Protein 7VG5 (pdb70)

Secondary structure (DSSP, 8-state):
-BHHHHHHHHHSS-SSS-HHHHHHHHHHHHHHHHHHHHHTTSS-GGGGGGHHHHHHHHHHHHHHHHHHHHHHHHHHHHHHHHHHHHTS--SSHHHHHHHHHHHHHHHHHHHHHHHHHHHHHHHHHHHHHHHHHHS-GGGTHHHHHHHHHHHHHHHHHHHHHHHHHTT-S-HHHHHHHHHHHHHHHHHHHHHHHHHHHHHHHHH-/-BHHHHHHHHHSSSS-S-HHHHHHHHHHHHHHHHHHHHHTTTT-GGGHHHHHHHHHHHHHHHHHHHHHHHHHHHHHHHHHHHHHHHTS--SSHHHHHHHHHHHHHHHHHHHHHHHHHHHHHHHHHHHHHHHHHHS-GGGHHHHHHHHHHHHHHHHHHHHHHHHHHTT-S-HHHHHHHHHHHHHHHHHHHHHHHHHHHHHHHHH-

InterPro domains:
  IPR007044 Cyclodeaminase/cyclohydrolase [PF04961] (6-186)
  IPR036178 Formimidoyltransferase-cyclodeaminase-like superfamily [G3DSA:1.20.120.680] (6-208)
  IPR036178 Formimidoyltransferase-cyclodeaminase-like superfamily [SSF101262] (4-207)
  IPR054893 Methenyltetrahydrofolate cyclohydrolase [NF045657] (1-207)

Structure (mmCIF, N/CA/C/O backbone):
data_7VG5
#
_entry.id   7VG5
#
_cell.length_a   126.322
_cell.length_b   49.513
_cell.length_c   64.071
_cell.angle_alpha   90.000
_cell.angle_beta   97.380
_cell.angle_gamma   90.000
#
_symmetry.space_group_name_H-M   'C 1 2 1'
#
loop_
_entity.id
_entity.type
_entity.pdbx_description
1 polymer 'Methenyltetrahydrofolate cyclohydrolase'
2 non-polymer (6S)-5,6,7,8-TETRAHYDROFOLATE
3 water water
#
loop_
_atom_site.group_PDB
_atom_site.id
_atom_site.type_symbol
_atom_site.label_atom_id
_atom_site.label_alt_id
_atom_site.label_comp_id
_atom_site.label_asym_id
_atom_site.label_entity_id
_atom_site.label_seq_id
_atom_site.pdbx_PDB_ins_code
_atom_site.Cartn_x
_atom_site.Cartn_y
_atom_site.Cartn_z
_atom_site.occupancy
_atom_site.B_iso_or_equiv
_atom_site.auth_seq_id
_atom_site.auth_comp_id
_atom_site.auth_asym_id
_atom_site.auth_atom_id
_atom_site.pdbx_PDB_model_num
ATOM 1 N N . GLU A 1 5 ? 31.555 -5.807 -2.226 1.00 58.90 5 GLU A N 1
ATOM 2 C CA . GLU A 1 5 ? 31.851 -7.256 -1.953 1.00 62.04 5 GLU A CA 1
ATOM 3 C C . GLU A 1 5 ? 30.567 -7.944 -1.459 1.00 57.72 5 GLU A C 1
ATOM 4 O O . GLU A 1 5 ? 29.819 -7.328 -0.661 1.00 55.04 5 GLU A O 1
ATOM 10 N N . THR A 1 6 ? 30.313 -9.167 -1.935 1.00 49.14 6 THR A N 1
ATOM 11 C CA . THR A 1 6 ? 29.143 -10.007 -1.556 1.00 48.04 6 THR A CA 1
ATOM 12 C C . THR A 1 6 ? 29.298 -10.446 -0.098 1.00 45.37 6 THR A C 1
ATOM 13 O O . THR A 1 6 ? 30.465 -10.572 0.362 1.00 41.11 6 THR A O 1
ATOM 17 N N . ILE A 1 7 ? 28.172 -10.639 0.601 1.00 42.24 7 ILE A N 1
ATOM 18 C CA . ILE A 1 7 ? 28.165 -11.120 2.016 1.00 39.60 7 ILE A CA 1
ATOM 19 C C . ILE A 1 7 ? 28.834 -12.497 2.040 1.00 40.71 7 ILE A C 1
ATOM 20 O O . ILE A 1 7 ? 29.724 -12.699 2.893 1.00 39.94 7 ILE A O 1
ATOM 25 N N . GLU A 1 8 ? 28.458 -13.374 1.101 1.00 42.49 8 GLU A N 1
ATOM 26 C CA . GLU A 1 8 ? 29.017 -14.744 0.959 1.00 44.30 8 GLU A CA 1
ATOM 27 C C . GLU A 1 8 ? 30.518 -14.673 0.649 1.00 40.97 8 GLU A C 1
ATOM 28 O O . GLU A 1 8 ? 31.258 -15.429 1.271 1.00 39.66 8 GLU A O 1
ATOM 34 N N . THR A 1 9 ? 30.969 -13.782 -0.238 1.00 37.59 9 THR A N 1
ATOM 35 C CA . THR A 1 9 ? 32.410 -13.659 -0.604 1.00 40.22 9 THR A CA 1
ATOM 36 C C . THR A 1 9 ? 33.216 -13.152 0.596 1.00 36.14 9 THR A C 1
ATOM 37 O O . THR A 1 9 ? 34.246 -13.751 0.923 1.00 37.91 9 THR A O 1
ATOM 41 N N . PHE A 1 10 ? 32.770 -12.057 1.196 1.00 35.40 10 PHE A N 1
ATOM 42 C CA . PHE A 1 10 ? 33.309 -11.515 2.460 1.00 36.02 10 PHE A CA 1
ATOM 43 C C . PHE A 1 10 ? 33.448 -12.649 3.473 1.00 32.49 10 PHE A C 1
ATOM 44 O O . PHE A 1 10 ? 34.545 -12.820 4.005 1.00 31.74 10 PHE A O 1
ATOM 52 N N . LEU A 1 11 ? 32.394 -13.439 3.664 1.00 32.43 11 LEU A N 1
ATOM 53 C CA . LEU A 1 11 ? 32.389 -14.541 4.668 1.00 35.86 11 LEU A CA 1
ATOM 54 C C . LEU A 1 11 ? 33.436 -15.598 4.302 1.00 38.95 11 LEU A C 1
ATOM 55 O O . LEU A 1 11 ? 34.133 -16.058 5.236 1.00 36.17 11 LEU A O 1
ATOM 60 N N . ASP A 1 12 ? 33.598 -15.903 3.006 1.00 41.12 12 ASP A N 1
ATOM 61 C CA . ASP A 1 12 ? 34.624 -16.855 2.491 1.00 42.46 12 ASP A CA 1
ATOM 62 C C . ASP A 1 12 ? 36.027 -16.297 2.767 1.00 36.03 12 ASP A C 1
ATOM 63 O O . ASP A 1 12 ? 36.849 -17.051 3.289 1.00 35.14 12 ASP A O 1
ATOM 68 N N . GLY A 1 13 ? 36.273 -15.022 2.453 1.00 33.19 13 GLY A N 1
ATOM 69 C CA . GLY A 1 13 ? 37.515 -14.310 2.815 1.00 34.67 13 GLY A CA 1
ATOM 70 C C . GLY A 1 13 ? 37.805 -14.393 4.311 1.00 37.03 13 GLY A C 1
ATOM 71 O O . GLY A 1 13 ? 38.917 -14.795 4.663 1.00 39.46 13 GLY A O 1
ATOM 72 N N . LEU A 1 14 ? 36.826 -14.044 5.158 1.00 38.52 14 LEU A N 1
ATOM 73 C CA . LEU A 1 14 ? 36.936 -14.012 6.646 1.00 36.11 14 LEU A CA 1
ATOM 74 C C . LEU A 1 14 ? 37.383 -15.388 7.146 1.00 35.45 14 LEU A C 1
ATOM 75 O O . LEU A 1 14 ? 38.320 -15.424 7.962 1.00 37.04 14 LEU A O 1
ATOM 80 N N . ALA A 1 15 ? 36.775 -16.464 6.619 1.00 35.06 15 ALA A N 1
ATOM 81 C CA . ALA A 1 15 ? 36.923 -17.868 7.094 1.00 36.67 15 ALA A CA 1
ATOM 82 C C . ALA A 1 15 ? 38.298 -18.429 6.710 1.00 40.30 15 ALA A C 1
ATOM 83 O O . ALA A 1 15 ? 38.776 -19.344 7.403 1.00 39.06 15 ALA A O 1
ATOM 85 N N . SER A 1 16 ? 38.890 -17.897 5.638 1.00 42.62 16 SER A N 1
ATOM 86 C CA . SER A 1 16 ? 40.134 -18.395 5.002 1.00 46.21 16 SER A CA 1
ATOM 87 C C . SER A 1 16 ? 41.356 -18.082 5.873 1.00 47.31 16 SER A C 1
ATOM 88 O O . SER A 1 16 ? 41.213 -17.364 6.897 1.00 48.65 16 SER A O 1
ATOM 91 N N . SER A 1 17 ? 42.519 -18.558 5.418 1.00 47.09 17 SER A N 1
ATOM 92 C CA . SER A 1 17 ? 43.860 -18.288 6.002 1.00 50.25 17 SER A CA 1
ATOM 93 C C . SER A 1 17 ? 44.410 -16.953 5.468 1.00 49.46 17 SER A C 1
ATOM 94 O O . SER A 1 17 ? 45.549 -16.610 5.837 1.00 55.17 17 SER A O 1
ATOM 97 N N . ALA A 1 18 ? 43.646 -16.213 4.656 1.00 47.80 18 ALA A N 1
ATOM 98 C CA . ALA A 1 18 ? 43.979 -14.817 4.285 1.00 55.58 18 ALA A CA 1
ATOM 99 C C . ALA A 1 18 ? 43.930 -13.961 5.548 1.00 59.64 18 ALA A C 1
ATOM 100 O O . ALA A 1 18 ? 42.942 -14.008 6.286 1.00 68.61 18 ALA A O 1
ATOM 102 N N . PRO A 1 19 ? 44.994 -13.169 5.838 1.00 62.07 19 PRO A N 1
ATOM 103 C CA . PRO A 1 19 ? 45.057 -12.384 7.072 1.00 57.32 19 PRO A CA 1
ATOM 104 C C . PRO A 1 19 ? 43.999 -11.266 7.092 1.00 55.58 19 PRO A C 1
ATOM 105 O O . PRO A 1 19 ? 43.697 -10.758 8.170 1.00 58.08 19 PRO A O 1
ATOM 109 N N . THR A 1 20 ? 43.460 -10.924 5.914 1.00 52.38 20 THR A N 1
ATOM 110 C CA . THR A 1 20 ? 42.303 -10.006 5.706 1.00 52.06 20 THR A CA 1
ATOM 111 C C . THR A 1 20 ? 41.306 -10.670 4.759 1.00 49.22 20 THR A C 1
ATOM 112 O O . THR A 1 20 ? 41.704 -11.463 3.907 1.00 49.42 20 THR A O 1
ATOM 116 N N . PRO A 1 21 ? 39.986 -10.398 4.894 1.00 47.33 21 PRO A N 1
ATOM 117 C CA . PRO A 1 21 ? 39.445 -9.705 6.069 1.00 46.52 21 PRO A CA 1
ATOM 118 C C . PRO A 1 21 ? 39.621 -10.511 7.374 1.00 44.67 21 PRO A C 1
ATOM 119 O O . PRO A 1 21 ? 39.790 -11.734 7.327 1.00 40.09 21 PRO A O 1
ATOM 123 N N . GLY A 1 22 ? 39.626 -9.801 8.508 1.00 40.17 22 GLY A N 1
ATOM 124 C CA . GLY A 1 22 ? 39.768 -10.387 9.854 1.00 36.44 22 GLY A CA 1
ATOM 125 C C . GLY A 1 22 ? 38.770 -9.805 10.835 1.00 34.02 22 GLY A C 1
ATOM 126 O O . GLY A 1 22 ? 37.787 -9.173 10.386 1.00 34.73 22 GLY A O 1
ATOM 127 N N . GLY A 1 23 ? 39.018 -10.011 12.133 1.00 33.38 23 GLY A N 1
ATOM 128 C CA . GLY A 1 23 ? 38.142 -9.564 13.234 1.00 30.41 23 GLY A CA 1
ATOM 129 C C . GLY A 1 23 ? 37.846 -8.080 13.154 1.00 27.67 23 GLY A C 1
ATOM 130 O O . GLY A 1 23 ? 36.679 -7.695 13.390 1.00 29.39 23 GLY A O 1
ATOM 131 N N . GLY A 1 24 ? 38.844 -7.261 12.802 1.00 27.79 24 GLY A N 1
ATOM 132 C CA . GLY A 1 24 ? 38.653 -5.804 12.599 1.00 28.75 24 GLY A CA 1
ATOM 133 C C . GLY A 1 24 ? 37.537 -5.498 11.603 1.00 28.27 24 GLY A C 1
ATOM 134 O O . GLY A 1 24 ? 36.720 -4.599 11.872 1.00 25.52 24 GLY A O 1
ATOM 135 N N . GLY A 1 25 ? 37.501 -6.219 10.475 1.00 29.94 25 GLY A N 1
ATOM 136 C CA . GLY A 1 25 ? 36.467 -6.046 9.432 1.00 30.48 25 GLY A CA 1
ATOM 137 C C . GLY A 1 25 ? 35.087 -6.405 9.960 1.00 29.50 25 GLY A C 1
ATOM 138 O O . GLY A 1 25 ? 34.153 -5.595 9.810 1.00 31.11 25 GLY A O 1
ATOM 139 N N . ALA A 1 26 ? 34.972 -7.569 10.601 1.00 29.47 26 ALA A N 1
ATOM 140 C CA . ALA A 1 26 ? 33.717 -8.066 11.223 1.00 26.94 26 ALA A CA 1
ATOM 141 C C . ALA A 1 26 ? 33.219 -7.056 12.262 1.00 24.54 26 ALA A C 1
ATOM 142 O O . ALA A 1 26 ? 31.988 -6.851 12.330 1.00 25.09 26 ALA A O 1
ATOM 144 N N . ALA A 1 27 ? 34.133 -6.404 12.988 1.00 23.92 27 ALA A N 1
ATOM 145 C CA . ALA A 1 27 ? 33.803 -5.418 14.048 1.00 25.99 27 ALA A CA 1
ATOM 146 C C . ALA A 1 27 ? 33.044 -4.251 13.429 1.00 25.88 27 ALA A C 1
ATOM 147 O O . ALA A 1 27 ? 32.009 -3.827 13.995 1.00 23.30 27 ALA A O 1
ATOM 149 N N . ALA A 1 28 ? 33.536 -3.783 12.278 1.00 27.57 28 ALA A N 1
ATOM 150 C CA . ALA A 1 28 ? 33.017 -2.587 11.586 1.00 25.72 28 ALA A CA 1
ATOM 151 C C . ALA A 1 28 ? 31.638 -2.944 11.036 1.00 24.77 28 ALA A C 1
ATOM 152 O O . ALA A 1 28 ? 30.717 -2.084 11.060 1.00 25.72 28 ALA A O 1
ATOM 154 N N . ILE A 1 29 ? 31.492 -4.188 10.601 1.00 23.87 29 ILE A N 1
ATOM 155 C CA . ILE A 1 29 ? 30.210 -4.694 10.048 1.00 26.42 29 ILE A CA 1
ATOM 156 C C . ILE A 1 29 ? 29.200 -4.731 11.196 1.00 24.51 29 ILE A C 1
ATOM 157 O O . ILE A 1 29 ? 28.116 -4.181 11.015 1.00 25.51 29 ILE A O 1
ATOM 162 N N . SER A 1 30 ? 29.563 -5.286 12.358 1.00 25.67 30 SER A N 1
ATOM 163 C CA . SER A 1 30 ? 28.685 -5.313 13.564 1.00 25.19 30 SER A CA 1
ATOM 164 C C . SER A 1 30 ? 28.195 -3.898 13.866 1.00 23.84 30 SER A C 1
ATOM 165 O O . SER A 1 30 ? 26.976 -3.700 14.121 1.00 23.32 30 SER A O 1
ATOM 168 N N . GLY A 1 31 ? 29.121 -2.945 13.848 1.00 23.08 31 GLY A N 1
ATOM 169 C CA . GLY A 1 31 ? 28.807 -1.527 14.095 1.00 23.66 31 GLY A CA 1
ATOM 170 C C . GLY A 1 31 ? 27.823 -0.990 13.079 1.00 24.78 31 GLY A C 1
ATOM 171 O O . GLY A 1 31 ? 26.832 -0.344 13.496 1.00 23.05 31 GLY A O 1
ATOM 172 N N . ALA A 1 32 ? 28.110 -1.214 11.795 1.00 23.11 32 ALA A N 1
ATOM 173 C CA . ALA A 1 32 ? 27.320 -0.692 10.659 1.00 23.95 32 ALA A CA 1
ATOM 174 C C . ALA A 1 32 ? 25.876 -1.189 10.764 1.00 22.89 32 ALA A C 1
ATOM 175 O O . ALA A 1 32 ? 24.958 -0.402 10.545 1.00 25.39 32 ALA A O 1
ATOM 17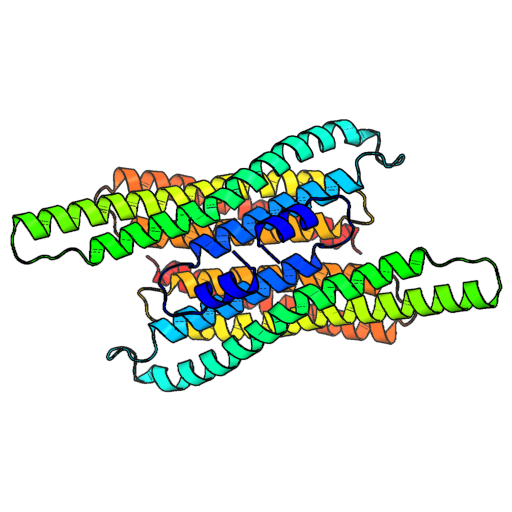7 N N . MET A 1 33 ? 25.689 -2.468 11.093 1.00 24.70 33 MET A N 1
ATOM 178 C CA . MET A 1 33 ? 24.353 -3.090 11.248 1.00 23.29 33 MET A CA 1
ATOM 179 C C . MET A 1 33 ? 23.644 -2.433 12.428 1.00 22.77 33 MET A C 1
ATOM 180 O O . MET A 1 33 ? 22.433 -2.190 12.334 1.00 22.39 33 MET A O 1
ATOM 185 N N . GLY A 1 34 ? 24.368 -2.136 13.501 1.00 23.55 34 GLY A N 1
ATOM 186 C CA . GLY A 1 34 ? 23.791 -1.409 14.651 1.00 25.76 34 GLY A CA 1
ATOM 187 C C . GLY A 1 34 ? 23.266 -0.044 14.243 1.00 25.62 34 GLY A C 1
ATOM 188 O O . GLY A 1 34 ? 22.104 0.280 14.584 1.00 24.84 34 GLY A O 1
ATOM 189 N N . ALA A 1 35 ? 24.097 0.727 13.540 1.00 26.76 35 ALA A N 1
ATOM 190 C CA . ALA A 1 35 ? 23.747 2.051 12.975 1.00 30.31 35 ALA A CA 1
ATOM 191 C C . ALA A 1 35 ? 22.513 1.908 12.068 1.00 28.56 35 ALA A C 1
ATOM 192 O O . ALA A 1 35 ? 21.561 2.675 12.236 1.00 26.24 35 ALA A O 1
ATOM 194 N N . ALA A 1 36 ? 22.505 0.920 11.175 1.00 29.77 36 ALA A N 1
ATOM 195 C CA . ALA A 1 36 ? 21.391 0.692 10.221 1.00 32.28 36 ALA A CA 1
ATOM 196 C C . ALA A 1 36 ? 20.078 0.459 10.978 1.00 33.21 36 ALA A C 1
ATOM 197 O O . ALA A 1 36 ? 19.064 1.125 10.646 1.00 35.98 36 ALA A O 1
ATOM 199 N N . LEU A 1 37 ? 20.084 -0.429 11.979 1.00 32.39 37 LEU A N 1
ATOM 200 C CA . LEU A 1 37 ? 18.850 -0.801 12.736 1.00 31.96 37 LEU A CA 1
ATOM 201 C C . LEU A 1 37 ? 18.305 0.408 13.525 1.00 30.25 37 LEU A C 1
ATOM 202 O O . LEU A 1 37 ? 17.082 0.542 13.606 1.00 28.66 37 LEU A O 1
ATOM 207 N N . VAL A 1 38 ? 19.165 1.272 14.070 1.00 27.82 38 VAL A N 1
ATOM 208 C CA . VAL A 1 38 ? 18.735 2.570 14.678 1.00 28.54 38 VAL A CA 1
ATOM 209 C C . VAL A 1 38 ? 17.963 3.400 13.630 1.00 28.77 38 VAL A C 1
ATOM 210 O O . VAL A 1 38 ? 16.937 4.020 13.979 1.00 25.29 38 VAL A O 1
ATOM 214 N N . SER A 1 39 ? 18.485 3.455 12.401 1.00 27.87 39 SER A N 1
ATOM 215 C CA . SER A 1 39 ? 17.899 4.199 11.264 1.00 28.66 39 SER A CA 1
ATOM 216 C C . SER A 1 39 ? 16.538 3.599 10.902 1.00 30.18 39 SER A C 1
ATOM 217 O O . SER A 1 39 ? 15.592 4.359 10.672 1.00 28.35 39 SER A O 1
ATOM 220 N N . MET A 1 40 ? 16.459 2.271 10.863 1.00 30.85 40 MET A N 1
ATOM 221 C CA . MET A 1 40 ? 15.207 1.528 10.611 1.00 31.33 40 MET A CA 1
ATOM 222 C C . MET A 1 40 ? 14.133 1.922 11.637 1.00 30.65 40 MET A C 1
ATOM 223 O O . MET A 1 40 ? 12.991 2.189 11.217 1.00 31.53 40 MET A O 1
ATOM 228 N N . VAL A 1 41 ? 14.454 1.906 12.932 1.00 28.14 41 VAL A N 1
ATOM 229 C CA . VAL A 1 41 ? 13.465 2.225 14.004 1.00 29.97 41 VAL A CA 1
ATOM 230 C C . VAL A 1 41 ? 12.965 3.661 13.790 1.00 30.83 41 VAL A C 1
ATOM 231 O O . VAL A 1 41 ? 11.728 3.863 13.873 1.00 33.82 41 VAL A O 1
ATOM 235 N N . CYS A 1 42 ? 13.865 4.597 13.488 1.00 30.53 42 CYS A N 1
ATOM 236 C CA . CYS A 1 42 ? 13.532 6.016 13.175 1.00 33.45 42 CYS A CA 1
ATOM 237 C C . CYS A 1 42 ? 12.589 6.077 11.967 1.00 34.62 42 CYS A C 1
ATOM 238 O O . CYS A 1 42 ? 11.487 6.614 12.104 1.00 33.81 42 CYS A O 1
ATOM 241 N N . ASN A 1 43 ? 12.989 5.486 10.845 1.00 35.63 43 ASN A N 1
ATOM 242 C CA . ASN A 1 43 ? 12.191 5.465 9.596 1.00 37.62 43 ASN A CA 1
ATOM 243 C C . ASN A 1 43 ? 10.808 4.856 9.814 1.00 41.43 43 ASN A C 1
ATOM 244 O O . ASN A 1 43 ? 9.929 5.195 9.020 1.00 40.72 43 ASN A O 1
ATOM 249 N N . LEU A 1 44 ? 10.632 3.976 10.811 1.00 42.58 44 LEU A N 1
ATOM 250 C CA . LEU A 1 44 ? 9.348 3.264 11.054 1.00 42.07 44 LEU A CA 1
ATOM 251 C C . LEU A 1 44 ? 8.605 3.871 12.250 1.00 39.98 44 LEU A C 1
ATOM 252 O O . LEU A 1 44 ? 7.569 3.311 12.649 1.00 44.44 44 LEU A O 1
ATOM 257 N N . THR A 1 45 ? 9.082 4.998 12.766 1.00 41.50 45 THR A N 1
ATOM 258 C CA . THR A 1 45 ? 8.437 5.762 13.867 1.00 41.16 45 THR A CA 1
ATOM 259 C C . THR A 1 45 ? 8.026 7.158 13.370 1.00 43.87 45 THR A C 1
ATOM 260 O O . THR A 1 45 ? 6.951 7.647 13.776 1.00 42.47 45 THR A O 1
ATOM 264 N N . ILE A 1 46 ? 8.874 7.784 12.552 1.00 48.18 46 ILE A N 1
ATOM 265 C CA . ILE A 1 46 ? 8.607 9.077 11.849 1.00 50.30 46 ILE A CA 1
ATOM 266 C C . ILE A 1 46 ? 7.366 8.901 10.953 1.00 54.01 46 ILE A C 1
ATOM 267 O O . ILE A 1 46 ? 7.301 7.912 10.189 1.00 56.49 46 ILE A O 1
ATOM 272 N N . GLY A 1 47 ? 6.382 9.795 11.084 1.00 61.03 47 GLY A N 1
ATOM 273 C CA . GLY A 1 47 ? 5.087 9.707 10.375 1.00 60.16 47 GLY A CA 1
ATOM 274 C C . GLY A 1 47 ? 3.975 9.206 11.282 1.00 57.28 47 GLY A C 1
ATOM 275 O O . GLY A 1 47 ? 2.933 9.873 11.352 1.00 63.06 47 GLY A O 1
ATOM 276 N N . LYS A 1 48 ? 4.196 8.085 11.969 1.00 57.70 48 LYS A N 1
ATOM 277 C CA . LYS A 1 48 ? 3.193 7.433 12.855 1.00 60.25 48 LYS A CA 1
ATOM 278 C C . LYS A 1 48 ? 2.562 8.496 13.759 1.00 58.61 48 LYS A C 1
ATOM 279 O O . LYS A 1 48 ? 3.326 9.272 14.370 1.00 51.40 48 LYS A O 1
ATOM 285 N N . LYS A 1 49 ? 1.222 8.514 13.825 1.00 61.68 49 LYS A N 1
ATOM 286 C CA . LYS A 1 49 ? 0.404 9.549 14.525 1.00 64.39 49 LYS A CA 1
ATOM 287 C C . LYS A 1 49 ? 0.617 9.464 16.040 1.00 57.61 49 LYS A C 1
ATOM 288 O O . LYS A 1 49 ? 0.636 10.536 16.681 1.00 52.77 49 LYS A O 1
ATOM 294 N N . LYS A 1 50 ? 0.793 8.252 16.583 1.00 56.22 50 LYS A N 1
ATOM 295 C CA . LYS A 1 50 ? 0.929 7.999 18.047 1.00 58.06 50 LYS A CA 1
ATOM 296 C C . LYS A 1 50 ? 2.280 8.530 18.559 1.00 54.00 50 LYS A C 1
ATOM 297 O O . LYS A 1 50 ? 2.415 8.651 19.789 1.00 51.45 50 LYS A O 1
ATOM 303 N N . TYR A 1 51 ? 3.219 8.868 17.661 1.00 50.92 51 TYR A N 1
ATOM 304 C CA . TYR A 1 51 ? 4.658 9.102 17.969 1.00 50.28 51 TYR A CA 1
ATOM 305 C C . TYR A 1 51 ? 5.071 10.519 17.544 1.00 53.58 51 TYR A C 1
ATOM 306 O O . TYR A 1 51 ? 6.275 10.756 17.309 1.00 54.84 51 TYR A O 1
ATOM 315 N N . VAL A 1 52 ? 4.117 11.457 17.507 1.00 53.51 52 VAL A N 1
ATOM 316 C CA . VAL A 1 52 ? 4.352 12.859 17.042 1.00 52.77 52 VAL A CA 1
ATOM 317 C C . VAL A 1 52 ? 5.261 13.589 18.036 1.00 47.23 52 VAL A C 1
ATOM 318 O O . VAL A 1 52 ? 6.119 14.355 17.588 1.00 50.44 52 VAL A O 1
ATOM 322 N N . GLU A 1 53 ? 5.096 13.358 19.331 1.00 44.70 53 GLU A N 1
ATOM 323 C CA . GLU A 1 53 ? 5.908 14.023 20.385 1.00 52.39 53 GLU A CA 1
ATOM 324 C C . GLU A 1 53 ? 7.417 13.785 20.171 1.00 51.76 53 GLU A C 1
ATOM 325 O O . GLU A 1 53 ? 8.201 14.656 20.577 1.00 50.13 53 GLU A O 1
ATOM 331 N N . VAL A 1 54 ? 7.829 12.671 19.554 1.00 48.96 54 VAL A N 1
ATOM 332 C CA . VAL A 1 54 ? 9.270 12.278 19.438 1.00 45.30 54 VAL A CA 1
ATOM 333 C C . VAL A 1 54 ? 9.777 12.455 17.999 1.00 43.94 54 VAL A C 1
ATOM 334 O O . VAL A 1 54 ? 10.990 12.302 17.789 1.00 42.59 54 VAL A O 1
ATOM 338 N N . GLU A 1 55 ? 8.895 12.754 17.048 1.00 45.25 55 GLU A N 1
ATOM 339 C CA . GLU A 1 55 ? 9.219 12.825 15.600 1.00 51.45 55 GLU A CA 1
ATOM 340 C C . GLU A 1 55 ? 10.489 13.659 15.355 1.00 51.30 55 GLU A C 1
ATOM 341 O O . GLU A 1 55 ? 11.376 13.184 14.622 1.00 49.46 55 GLU A O 1
ATOM 347 N N . ALA A 1 56 ? 10.575 14.868 15.914 1.00 50.36 56 ALA A N 1
ATOM 348 C CA . ALA A 1 56 ? 11.689 15.817 15.675 1.00 49.75 56 ALA A CA 1
ATOM 349 C C . ALA A 1 56 ? 12.999 15.255 16.251 1.00 46.04 56 ALA A C 1
ATOM 350 O O . ALA A 1 56 ? 14.018 15.251 15.534 1.00 39.70 56 ALA A O 1
ATOM 352 N N . ASP A 1 57 ? 12.971 14.796 17.503 1.00 51.01 57 ASP A N 1
ATOM 353 C CA . ASP A 1 57 ? 14.108 14.095 18.160 1.00 51.63 57 ASP A CA 1
ATOM 354 C C . ASP A 1 57 ? 14.579 12.928 17.279 1.00 48.55 57 ASP A C 1
ATOM 355 O O . ASP A 1 57 ? 15.793 12.766 17.115 1.00 50.91 57 ASP A O 1
ATOM 360 N N . LEU A 1 58 ? 13.662 12.142 16.713 1.00 44.69 58 LEU A N 1
ATOM 361 C CA . LEU A 1 58 ? 14.030 10.913 15.966 1.00 42.38 58 LEU A CA 1
ATOM 362 C C . LEU A 1 58 ? 14.503 11.277 14.555 1.00 42.92 58 LEU A C 1
ATOM 363 O O . LEU A 1 58 ? 15.251 10.453 13.971 1.00 39.16 58 LEU A O 1
ATOM 368 N N . LYS A 1 59 ? 14.115 12.443 14.024 1.00 42.31 59 LYS A N 1
ATOM 369 C CA . LYS A 1 59 ? 14.634 12.931 12.709 1.00 41.99 59 LYS A CA 1
ATOM 370 C C . LYS A 1 59 ? 16.111 13.303 12.881 1.00 36.77 59 LYS A C 1
ATOM 371 O O . LYS A 1 59 ? 16.889 13.107 11.942 1.00 32.21 59 LYS A O 1
ATOM 377 N N . GLN A 1 60 ? 16.466 13.829 14.052 1.00 37.41 60 GLN A N 1
ATOM 378 C CA . GLN A 1 60 ? 17.860 14.201 14.406 1.00 42.99 60 GLN A CA 1
ATOM 379 C C . GLN A 1 60 ? 18.676 12.913 14.531 1.00 39.49 60 GLN A C 1
ATOM 380 O O . GLN A 1 60 ? 19.671 12.789 13.820 1.00 41.93 60 GLN A O 1
ATOM 386 N N . VAL A 1 61 ? 18.221 11.987 15.386 1.00 39.45 61 VAL A N 1
ATOM 387 C CA . VAL A 1 61 ? 18.792 10.620 15.577 1.00 34.17 61 VAL A CA 1
ATOM 388 C C . VAL A 1 61 ? 19.025 10.012 14.186 1.00 32.37 61 VAL A C 1
ATOM 389 O O . VAL A 1 61 ? 20.158 9.576 13.914 1.00 32.51 61 VAL A O 1
ATOM 393 N N . LEU A 1 62 ? 18.007 9.974 13.324 1.00 30.94 62 LEU A N 1
ATOM 394 C CA . LEU A 1 62 ? 18.157 9.373 11.976 1.00 33.04 62 LEU A CA 1
ATOM 395 C C . LEU A 1 62 ? 19.331 10.036 11.250 1.00 38.03 62 LEU A C 1
ATOM 396 O O . LEU A 1 62 ? 20.087 9.320 10.584 1.00 35.97 62 LEU A O 1
ATOM 401 N N . GLU A 1 63 ? 19.452 11.363 11.354 1.00 42.30 63 GLU A N 1
ATOM 402 C CA . GLU A 1 63 ? 20.534 12.156 10.715 1.00 45.96 63 GLU A CA 1
ATOM 403 C C . GLU A 1 63 ? 21.889 11.570 11.155 1.00 38.75 63 GLU A C 1
ATOM 404 O O . GLU A 1 63 ? 22.658 11.185 10.284 1.00 36.28 63 GLU A O 1
ATOM 410 N N . LYS A 1 64 ? 22.162 11.506 12.459 1.00 39.22 64 LYS A N 1
ATOM 411 C CA . LYS A 1 64 ? 23.465 11.046 13.020 1.00 42.12 64 LYS A CA 1
ATOM 412 C C . LYS A 1 64 ? 23.694 9.565 12.676 1.00 39.32 64 LYS A C 1
ATOM 413 O O . LYS A 1 64 ? 24.823 9.252 12.252 1.00 37.20 64 LYS A O 1
ATOM 419 N N . SER A 1 65 ? 22.677 8.693 12.826 1.00 36.18 65 SER A N 1
ATOM 420 C CA . SER A 1 65 ? 22.813 7.218 12.655 1.00 36.49 65 SER A CA 1
ATOM 421 C C . SER A 1 65 ? 23.193 6.925 11.207 1.00 38.96 65 SER A C 1
ATOM 422 O O . SER A 1 65 ? 24.077 6.067 10.985 1.00 39.87 65 SER A O 1
ATOM 425 N N . GLU A 1 66 ? 22.587 7.656 10.266 1.00 38.98 66 GLU A N 1
ATOM 426 C CA . GLU A 1 66 ? 22.880 7.523 8.816 1.00 38.82 66 GLU A CA 1
ATOM 427 C C . GLU A 1 66 ? 24.337 7.956 8.602 1.00 35.48 66 GLU A C 1
ATOM 428 O O . GLU A 1 66 ? 25.057 7.259 7.863 1.00 36.18 66 GLU A O 1
ATOM 434 N N . GLY A 1 67 ? 24.779 9.011 9.294 1.00 33.18 67 GLY A N 1
ATOM 435 C CA . GLY A 1 67 ? 26.190 9.443 9.320 1.00 34.41 67 GLY A CA 1
ATOM 436 C C . GLY A 1 67 ? 27.105 8.340 9.833 1.00 36.23 67 GLY A C 1
ATOM 437 O O . GLY A 1 67 ? 28.050 7.938 9.100 1.00 34.94 67 GLY A O 1
ATOM 438 N N . LEU A 1 68 ? 26.792 7.812 11.020 1.00 35.55 68 LEU A N 1
ATOM 439 C CA . LEU A 1 68 ? 27.552 6.712 11.674 1.00 34.41 68 LEU A CA 1
ATOM 440 C C . LEU A 1 68 ? 27.605 5.480 10.754 1.00 31.48 68 LEU A C 1
ATOM 441 O O . LEU A 1 68 ? 28.660 4.863 10.664 1.00 31.37 68 LEU A O 1
ATOM 446 N N . ARG A 1 69 ? 26.529 5.158 10.040 1.00 33.48 69 ARG A N 1
ATOM 447 C CA . ARG A 1 69 ? 26.468 3.962 9.158 1.00 35.01 69 ARG A CA 1
ATOM 448 C C . ARG A 1 69 ? 27.454 4.083 7.989 1.00 37.63 69 ARG A C 1
ATOM 449 O O . ARG A 1 69 ? 28.102 3.059 7.629 1.00 34.41 69 ARG A O 1
ATOM 457 N N . ARG A 1 70 ? 27.506 5.264 7.366 1.00 38.91 70 ARG A N 1
ATOM 458 C CA . ARG A 1 70 ? 28.433 5.580 6.248 1.00 39.42 70 ARG A CA 1
ATOM 459 C C . ARG A 1 70 ? 29.866 5.409 6.761 1.00 33.81 70 ARG A C 1
ATOM 460 O O . ARG A 1 70 ? 30.636 4.714 6.117 1.00 30.66 70 ARG A O 1
ATOM 468 N N . THR A 1 71 ? 30.201 6.026 7.894 1.00 35.68 71 THR A N 1
ATOM 469 C CA . THR A 1 71 ? 31.564 5.993 8.506 1.00 37.14 71 THR A CA 1
ATOM 470 C C . THR A 1 71 ? 31.974 4.538 8.762 1.00 37.68 71 THR A C 1
ATOM 471 O O . THR A 1 71 ? 33.076 4.130 8.297 1.00 38.21 71 THR A O 1
ATOM 475 N N . LEU A 1 72 ? 31.106 3.779 9.451 1.00 33.35 72 LEU A N 1
ATOM 476 C CA . LEU A 1 72 ? 31.404 2.395 9.902 1.00 31.17 72 LEU A CA 1
ATOM 477 C C . LEU A 1 72 ? 31.562 1.515 8.666 1.00 31.12 72 LEU A C 1
ATOM 478 O O . LEU A 1 72 ? 32.525 0.729 8.635 1.00 31.75 72 LEU A O 1
ATOM 483 N N . THR A 1 73 ? 30.728 1.711 7.642 1.00 31.19 73 THR A N 1
ATOM 484 C CA . THR A 1 73 ? 30.836 0.962 6.355 1.00 32.84 73 THR A CA 1
ATOM 485 C C . THR A 1 73 ? 32.195 1.253 5.717 1.00 32.15 73 THR A C 1
ATOM 486 O O . THR A 1 73 ? 32.837 0.305 5.229 1.00 32.62 73 THR A O 1
ATOM 490 N N . GLY A 1 74 ? 32.630 2.512 5.716 1.00 34.94 74 GLY A N 1
ATOM 491 C CA . GLY A 1 74 ? 33.977 2.854 5.218 1.00 34.44 74 GLY A CA 1
ATOM 492 C C . GLY A 1 74 ? 35.037 2.113 6.008 1.00 35.47 74 GLY A C 1
ATOM 493 O O . GLY A 1 74 ? 36.002 1.628 5.405 1.00 40.94 74 GLY A O 1
ATOM 494 N N . MET A 1 75 ? 34.836 1.991 7.320 1.00 35.83 75 MET A N 1
ATOM 495 C CA . MET A 1 75 ? 35.854 1.437 8.251 1.00 35.96 75 MET A CA 1
ATOM 496 C C . MET A 1 75 ? 36.113 -0.044 7.959 1.00 32.64 75 MET A C 1
ATOM 497 O O . MET A 1 75 ? 37.200 -0.498 8.261 1.00 32.61 75 MET A O 1
ATOM 502 N N . ILE A 1 76 ? 35.191 -0.763 7.328 1.00 33.70 76 ILE A N 1
ATOM 503 C CA . ILE A 1 76 ? 35.478 -2.162 6.898 1.00 34.40 76 ILE A CA 1
ATOM 504 C C . ILE A 1 76 ? 36.768 -2.142 6.063 1.00 34.52 76 ILE A C 1
ATOM 505 O O . ILE A 1 76 ? 37.698 -2.920 6.369 1.00 35.83 76 ILE A O 1
ATOM 510 N N . ALA A 1 77 ? 36.833 -1.275 5.048 1.00 38.32 77 ALA A N 1
ATOM 511 C CA . ALA A 1 77 ? 37.955 -1.206 4.081 1.00 38.73 77 ALA A CA 1
ATOM 512 C C . ALA A 1 77 ? 39.185 -0.646 4.791 1.00 37.38 77 ALA A C 1
ATOM 513 O O . ALA A 1 77 ? 40.283 -1.125 4.526 1.00 38.47 77 ALA A O 1
ATOM 515 N N . ASP A 1 78 ? 39.005 0.346 5.661 1.00 41.29 78 ASP A N 1
ATOM 516 C CA . ASP A 1 78 ? 40.133 0.980 6.397 1.00 43.19 78 ASP A CA 1
ATOM 517 C C . ASP A 1 78 ? 40.889 -0.103 7.174 1.00 39.51 78 ASP A C 1
ATOM 518 O O . ASP A 1 78 ? 42.134 -0.104 7.115 1.00 38.71 78 ASP A O 1
ATOM 523 N N . ASP A 1 79 ? 40.172 -1.009 7.850 1.00 39.41 79 ASP A N 1
ATOM 524 C CA . ASP A 1 79 ? 40.793 -1.998 8.774 1.00 37.16 79 ASP A CA 1
ATOM 525 C C . ASP A 1 79 ? 41.507 -3.041 7.920 1.00 35.02 79 ASP A C 1
ATOM 526 O O . ASP A 1 79 ? 42.668 -3.353 8.204 1.00 34.85 79 ASP A O 1
ATOM 531 N N . VAL A 1 80 ? 40.854 -3.503 6.863 1.00 36.29 80 VAL A N 1
ATOM 532 C CA . VAL A 1 80 ? 41.469 -4.411 5.852 1.00 38.13 80 VAL A CA 1
ATOM 533 C C . VAL A 1 80 ? 42.801 -3.821 5.348 1.00 37.52 80 VAL A C 1
ATOM 534 O O . VAL A 1 80 ? 43.822 -4.540 5.380 1.00 34.18 80 VAL A O 1
ATOM 538 N N . GLU A 1 81 ? 42.828 -2.566 4.905 1.00 39.01 81 GLU A N 1
ATOM 539 C CA . GLU A 1 81 ? 44.067 -1.983 4.324 1.00 43.40 81 GLU A CA 1
ATOM 540 C C . GLU A 1 81 ? 45.077 -1.715 5.461 1.00 41.04 81 GLU A C 1
ATOM 541 O O . GLU A 1 81 ? 46.284 -1.972 5.257 1.00 40.45 81 GLU A O 1
ATOM 547 N N . ALA A 1 82 ? 44.620 -1.300 6.644 1.00 35.60 82 ALA A N 1
ATOM 548 C CA . ALA A 1 82 ? 45.498 -1.127 7.820 1.00 33.69 82 ALA A CA 1
ATOM 549 C C . ALA A 1 82 ? 46.204 -2.450 8.138 1.00 33.76 82 ALA A C 1
ATOM 550 O O . ALA A 1 82 ? 47.439 -2.451 8.304 1.00 34.31 82 ALA A O 1
ATOM 552 N N . PHE A 1 83 ? 45.474 -3.559 8.204 1.00 37.78 83 PHE A N 1
ATOM 553 C CA . PHE A 1 83 ? 46.064 -4.864 8.604 1.00 41.70 83 PHE A CA 1
ATOM 554 C C . PHE A 1 83 ? 46.882 -5.496 7.462 1.00 41.33 83 PHE A C 1
ATOM 555 O O . PHE A 1 83 ? 47.854 -6.222 7.785 1.00 39.77 83 PHE A O 1
ATOM 563 N N . ASP A 1 84 ? 46.532 -5.244 6.194 1.00 41.03 84 ASP A N 1
ATOM 564 C CA . ASP A 1 84 ? 47.370 -5.624 5.019 1.00 42.96 84 ASP A CA 1
ATOM 565 C C . ASP A 1 84 ? 48.738 -4.937 5.125 1.00 37.79 84 ASP A C 1
ATOM 566 O O . ASP A 1 84 ? 49.735 -5.587 4.833 1.00 39.90 84 ASP A O 1
ATOM 571 N N . ALA A 1 85 ? 48.771 -3.655 5.493 1.00 36.22 85 ALA A N 1
ATOM 572 C CA . ALA A 1 85 ? 50.008 -2.846 5.623 1.00 35.96 85 ALA A CA 1
ATOM 573 C C . ALA A 1 85 ? 50.891 -3.455 6.711 1.00 34.38 85 ALA A C 1
ATOM 574 O O . ALA A 1 85 ? 52.126 -3.420 6.535 1.00 35.51 85 ALA A O 1
ATOM 576 N N . VAL A 1 86 ? 50.288 -4.000 7.777 1.00 36.63 86 VAL A N 1
ATOM 577 C CA . VAL A 1 86 ? 51.050 -4.634 8.895 1.00 36.88 86 VAL A CA 1
ATOM 578 C C . VAL A 1 86 ? 51.716 -5.905 8.352 1.00 37.30 86 VAL A C 1
ATOM 579 O O . VAL A 1 86 ? 52.945 -6.067 8.542 1.00 32.80 86 VAL A O 1
ATOM 583 N N . MET A 1 87 ? 50.939 -6.779 7.712 1.00 38.57 87 MET A N 1
ATOM 584 C CA . MET A 1 87 ? 51.463 -8.036 7.109 1.00 42.36 87 MET A CA 1
ATOM 585 C C . MET A 1 87 ? 52.520 -7.695 6.046 1.00 40.07 87 MET A C 1
ATOM 586 O O . MET A 1 87 ? 53.581 -8.328 6.067 1.00 36.20 87 MET A O 1
ATOM 591 N N . GLY A 1 88 ? 52.247 -6.708 5.184 1.00 42.62 88 GLY A N 1
ATOM 592 C CA . GLY A 1 88 ? 53.215 -6.150 4.218 1.00 43.49 88 GLY A CA 1
ATOM 593 C C . GLY A 1 88 ? 54.543 -5.859 4.892 1.00 43.94 88 GLY A C 1
ATOM 594 O O . GLY A 1 88 ? 55.552 -6.403 4.448 1.00 45.57 88 GLY A O 1
ATOM 595 N N . ALA A 1 89 ? 54.528 -5.081 5.978 1.00 41.87 89 ALA A N 1
ATOM 596 C CA . ALA A 1 89 ? 55.736 -4.603 6.690 1.00 38.68 89 ALA A CA 1
ATOM 597 C C . ALA A 1 89 ? 56.498 -5.770 7.332 1.00 36.21 89 ALA A C 1
ATOM 598 O O . ALA A 1 89 ? 57.728 -5.710 7.335 1.00 34.90 89 ALA A O 1
ATOM 600 N N . TYR A 1 90 ? 55.818 -6.773 7.897 1.00 37.46 90 TYR A N 1
ATOM 601 C CA . TYR A 1 90 ? 56.469 -7.997 8.450 1.00 39.26 90 TYR A CA 1
ATOM 602 C C . TYR A 1 90 ? 57.189 -8.741 7.313 1.00 41.24 90 TYR A C 1
ATOM 603 O O . TYR A 1 90 ? 58.213 -9.393 7.586 1.00 42.45 90 TYR A O 1
ATOM 612 N N . GLY A 1 91 ? 56.697 -8.617 6.075 1.00 41.81 91 GLY A N 1
ATOM 613 C CA . GLY A 1 91 ? 57.226 -9.328 4.894 1.00 42.22 91 GLY A CA 1
ATOM 614 C C . GLY A 1 91 ? 58.394 -8.623 4.216 1.00 39.85 91 GLY A C 1
ATOM 615 O O . GLY A 1 91 ? 58.998 -9.232 3.327 1.00 40.40 91 GLY A O 1
ATOM 616 N N . LEU A 1 92 ? 58.712 -7.380 4.582 1.00 40.32 92 LEU A N 1
ATOM 617 C CA . LEU A 1 92 ? 59.909 -6.678 4.038 1.00 40.49 92 LEU A CA 1
ATOM 618 C C . LEU A 1 92 ? 61.149 -7.493 4.402 1.00 39.85 92 LEU A C 1
ATOM 619 O O . LEU A 1 92 ? 61.160 -8.175 5.423 1.00 38.23 92 LEU A O 1
ATOM 624 N N . PRO A 1 93 ? 62.246 -7.428 3.619 1.00 43.16 93 PRO A N 1
ATOM 625 C CA . PRO A 1 93 ? 63.444 -8.212 3.924 1.00 48.18 93 PRO A CA 1
ATOM 626 C C . PRO A 1 93 ? 64.235 -7.612 5.096 1.00 50.35 93 PRO A C 1
ATOM 627 O O . PRO A 1 93 ? 64.066 -6.425 5.360 1.00 51.23 93 PRO A O 1
ATOM 631 N N . LYS A 1 94 ? 65.098 -8.411 5.731 1.00 49.82 94 LYS A N 1
ATOM 632 C CA . LYS A 1 94 ? 65.877 -7.991 6.924 1.00 55.26 94 LYS A CA 1
ATOM 633 C C . LYS A 1 94 ? 67.331 -8.487 6.834 1.00 57.82 94 LYS A C 1
ATOM 634 O O . LYS A 1 94 ? 67.875 -8.914 7.875 1.00 57.72 94 LYS A O 1
ATOM 640 N N . ASN A 1 95 ? 67.972 -8.375 5.665 1.00 56.04 95 ASN A N 1
ATOM 641 C CA . ASN A 1 95 ? 69.357 -8.884 5.441 1.00 60.87 95 ASN A CA 1
ATOM 642 C C . ASN A 1 95 ? 70.375 -7.954 6.121 1.00 55.68 95 ASN A C 1
ATOM 643 O O . ASN A 1 95 ? 71.174 -8.464 6.917 1.00 61.38 95 ASN A O 1
ATOM 648 N N . THR A 1 96 ? 70.326 -6.647 5.850 1.00 54.07 96 THR A N 1
ATOM 649 C CA . THR A 1 96 ? 71.284 -5.629 6.367 1.00 55.90 96 THR A CA 1
ATOM 650 C C . THR A 1 96 ? 70.695 -4.837 7.546 1.00 55.82 96 THR A C 1
ATOM 651 O O . THR A 1 96 ? 69.450 -4.815 7.707 1.00 51.95 96 THR A O 1
ATOM 655 N N . ASP A 1 97 ? 71.587 -4.206 8.324 1.00 53.14 97 ASP A N 1
ATOM 656 C CA . ASP A 1 97 ? 71.295 -3.212 9.394 1.00 50.84 97 ASP A CA 1
ATOM 657 C C . ASP A 1 97 ? 70.255 -2.200 8.903 1.00 46.67 97 ASP A C 1
ATOM 658 O O . ASP A 1 97 ? 69.284 -1.941 9.651 1.00 42.48 97 ASP A O 1
ATOM 663 N N . GLU A 1 98 ? 70.487 -1.606 7.724 1.00 42.34 98 GLU A N 1
ATOM 664 C CA . GLU A 1 98 ? 69.642 -0.516 7.181 1.00 44.62 98 GLU A CA 1
ATOM 665 C C . GLU A 1 98 ? 68.256 -1.106 6.878 1.00 42.48 98 GLU A C 1
ATOM 666 O O . GLU A 1 98 ? 67.274 -0.459 7.244 1.00 39.49 98 GLU A O 1
ATOM 672 N N . GLU A 1 99 ? 68.184 -2.307 6.289 1.00 42.23 99 GLU A N 1
ATOM 673 C CA . GLU A 1 99 ? 66.911 -3.016 5.966 1.00 40.31 99 GLU A CA 1
ATOM 674 C C . GLU A 1 99 ? 66.185 -3.386 7.272 1.00 37.79 99 GLU A C 1
ATOM 675 O O . GLU A 1 99 ? 64.987 -3.109 7.386 1.00 31.50 99 GLU A O 1
ATOM 681 N N . LYS A 1 100 ? 66.895 -3.968 8.238 1.00 39.22 100 LYS A N 1
ATOM 682 C CA . LYS A 1 100 ? 66.329 -4.317 9.567 1.00 42.52 100 LYS A CA 1
ATOM 683 C C . LYS A 1 100 ? 65.707 -3.046 10.165 1.00 40.18 100 LYS A C 1
ATOM 684 O O . LYS A 1 100 ? 64.596 -3.147 10.715 1.00 41.34 100 LYS A O 1
ATOM 690 N N . ALA A 1 101 ? 66.354 -1.882 10.019 1.00 35.92 101 ALA A N 1
ATOM 691 C CA . ALA A 1 101 ? 65.888 -0.602 10.612 1.00 34.74 101 ALA A CA 1
ATOM 692 C C . ALA A 1 101 ? 64.632 -0.121 9.877 1.00 33.11 101 ALA A C 1
ATOM 693 O O . ALA A 1 101 ? 63.695 0.314 10.558 1.00 30.95 101 ALA A O 1
ATOM 695 N N . ALA A 1 102 ? 64.619 -0.187 8.539 1.00 32.15 102 ALA A N 1
ATOM 696 C CA . ALA A 1 102 ? 63.471 0.204 7.683 1.00 32.60 102 ALA A CA 1
ATOM 697 C C . ALA A 1 102 ? 62.262 -0.684 8.018 1.00 31.36 102 ALA A C 1
ATOM 698 O O . ALA A 1 102 ? 61.160 -0.161 8.259 1.00 31.58 102 ALA A O 1
ATOM 700 N N . ARG A 1 103 ? 62.483 -1.992 8.076 1.00 31.60 103 ARG A N 1
ATOM 701 C CA . ARG A 1 103 ? 61.435 -2.976 8.405 1.00 33.06 103 ARG A CA 1
ATOM 702 C C . ARG A 1 103 ? 60.834 -2.628 9.775 1.00 29.29 103 ARG A C 1
ATOM 703 O O . ARG A 1 103 ? 59.600 -2.479 9.856 1.00 29.80 103 ARG A O 1
ATOM 711 N N . ALA A 1 104 ? 61.654 -2.480 10.810 1.00 27.22 104 ALA A N 1
ATOM 712 C CA . ALA A 1 104 ? 61.176 -2.275 12.201 1.00 28.53 104 ALA A CA 1
ATOM 713 C C . ALA A 1 104 ? 60.333 -1.000 12.250 1.00 29.17 104 ALA A C 1
ATOM 714 O O . ALA A 1 104 ? 59.238 -1.034 12.881 1.00 30.03 104 ALA A O 1
ATOM 716 N N . ALA A 1 105 ? 60.810 0.076 11.605 1.00 28.24 105 ALA A N 1
ATOM 717 C CA . ALA A 1 105 ? 60.157 1.405 11.601 1.00 26.45 105 ALA A CA 1
ATOM 718 C C . ALA A 1 105 ? 58.809 1.315 10.867 1.00 26.60 105 ALA A C 1
ATOM 719 O O . ALA A 1 105 ? 57.828 1.917 11.341 1.00 24.07 105 ALA A O 1
ATOM 721 N N . LYS A 1 106 ? 58.746 0.563 9.767 1.00 27.53 106 LYS A N 1
ATOM 722 C CA . LYS A 1 106 ? 57.527 0.454 8.929 1.00 31.15 106 LYS A CA 1
ATOM 723 C C . LYS A 1 106 ? 56.531 -0.451 9.666 1.00 29.25 106 LYS A C 1
ATOM 724 O O . LYS A 1 106 ? 55.347 -0.123 9.672 1.00 28.86 106 LYS A O 1
ATOM 730 N N . ILE A 1 107 ? 56.997 -1.520 10.317 1.00 29.59 107 ILE A N 1
ATOM 731 C CA . ILE A 1 107 ? 56.138 -2.346 11.219 1.00 30.36 107 ILE A CA 1
ATOM 732 C C . ILE A 1 107 ? 55.497 -1.428 12.260 1.00 31.67 107 ILE A C 1
ATOM 733 O O . ILE A 1 107 ? 54.257 -1.465 12.374 1.00 30.27 107 ILE A O 1
ATOM 738 N N . GLN A 1 108 ? 56.294 -0.591 12.937 1.00 32.30 108 GLN A N 1
ATOM 739 C CA . GLN A 1 108 ? 55.793 0.289 14.032 1.00 30.69 108 GLN A CA 1
ATOM 740 C C . GLN A 1 108 ? 54.711 1.228 13.516 1.00 31.87 108 GLN A C 1
ATOM 741 O O . GLN A 1 108 ? 53.708 1.415 14.238 1.00 30.66 108 GLN A O 1
ATOM 747 N N . GLU A 1 109 ? 54.888 1.782 12.320 1.00 32.69 109 GLU A N 1
ATOM 748 C CA . GLU A 1 109 ? 53.944 2.801 11.797 1.00 33.14 109 GLU A CA 1
ATOM 749 C C . GLU A 1 109 ? 52.673 2.099 11.286 1.00 29.32 109 GLU A C 1
ATOM 750 O O . GLU A 1 109 ? 51.588 2.671 11.440 1.00 28.28 109 GLU A O 1
ATOM 756 N N . ALA A 1 110 ? 52.780 0.892 10.729 1.00 26.07 110 ALA A N 1
ATOM 757 C CA . ALA A 1 110 ? 51.606 0.052 10.400 1.00 27.51 110 ALA A CA 1
ATOM 758 C C . ALA A 1 110 ? 50.862 -0.312 11.703 1.00 26.97 110 ALA A C 1
ATOM 759 O O . ALA A 1 110 ? 49.645 -0.115 11.769 1.00 27.82 110 ALA A O 1
ATOM 761 N N . LEU A 1 111 ? 51.565 -0.760 12.734 1.00 25.93 111 LEU A N 1
ATOM 762 C CA . LEU A 1 111 ? 50.924 -1.114 14.022 1.00 28.54 111 LEU A CA 1
ATOM 763 C C . LEU A 1 111 ? 50.122 0.085 14.537 1.00 30.13 111 LEU A C 1
ATOM 764 O O . LEU A 1 111 ? 48.935 -0.101 14.895 1.00 29.16 111 LEU A O 1
ATOM 769 N N . LYS A 1 112 ? 50.706 1.282 14.478 1.00 31.21 112 LYS A N 1
ATOM 770 C CA . LYS A 1 112 ? 50.057 2.527 14.953 1.00 31.07 112 LYS A CA 1
ATOM 771 C C . LYS A 1 112 ? 48.732 2.736 14.211 1.00 30.94 112 LYS A C 1
ATOM 772 O O . LYS A 1 112 ? 47.712 3.035 14.898 1.00 28.97 112 LYS A O 1
ATOM 778 N N . THR A 1 113 ? 48.745 2.613 12.878 1.00 27.98 113 THR A N 1
ATOM 779 C CA . THR A 1 113 ? 47.551 2.756 12.012 1.00 28.50 113 THR A CA 1
ATOM 780 C C . THR A 1 113 ? 46.539 1.686 12.408 1.00 27.41 113 THR A C 1
ATOM 781 O O . THR A 1 113 ? 45.366 2.030 12.574 1.00 28.43 113 THR A O 1
ATOM 785 N N . ALA A 1 114 ? 46.985 0.443 12.591 1.00 28.05 114 ALA A N 1
ATOM 786 C CA . ALA A 1 114 ? 46.098 -0.710 12.896 1.00 30.56 114 ALA A CA 1
ATOM 787 C C . ALA A 1 114 ? 45.586 -0.653 14.348 1.00 29.17 114 ALA A C 1
ATOM 788 O O . ALA A 1 114 ? 44.713 -1.462 14.672 1.00 29.96 114 ALA A O 1
ATOM 790 N N . THR A 1 115 ? 46.067 0.292 15.159 1.00 24.34 115 THR A N 1
ATOM 791 C CA . THR A 1 115 ? 45.529 0.633 16.498 1.00 25.00 115 THR A CA 1
ATOM 792 C C . THR A 1 115 ? 44.510 1.773 16.386 1.00 27.07 115 THR A C 1
ATOM 793 O O . THR A 1 115 ? 43.426 1.668 17.018 1.00 27.90 115 THR A O 1
ATOM 797 N N . ASP A 1 116 ? 44.823 2.826 15.626 1.00 28.12 116 ASP A N 1
ATOM 798 C CA . ASP A 1 116 ? 43.933 4.010 15.526 1.00 28.87 116 ASP A CA 1
ATOM 799 C C . ASP A 1 116 ? 42.643 3.582 14.836 1.00 29.53 116 ASP A C 1
ATOM 800 O O . ASP A 1 116 ? 41.578 4.045 15.250 1.00 31.18 116 ASP A O 1
ATOM 805 N N . VAL A 1 117 ? 42.727 2.707 13.838 1.00 29.74 117 VAL A N 1
ATOM 806 C CA . VAL A 1 117 ? 41.526 2.341 13.035 1.00 29.47 117 VAL A CA 1
ATOM 807 C C . VAL A 1 117 ? 40.508 1.601 13.904 1.00 26.28 117 VAL A C 1
ATOM 808 O O . VAL A 1 117 ? 39.370 2.051 14.023 1.00 25.70 117 VAL A O 1
ATOM 812 N N . PRO A 1 118 ? 40.831 0.459 14.541 1.00 24.78 118 PRO A N 1
ATOM 813 C CA . PRO A 1 118 ? 39.859 -0.170 15.427 1.00 26.64 118 PRO A CA 1
ATOM 814 C C . PRO A 1 118 ? 39.420 0.803 16.534 1.00 26.67 118 PRO A C 1
ATOM 815 O O . PRO A 1 118 ? 38.262 0.798 16.874 1.00 29.46 118 PRO A O 1
ATOM 819 N N . LEU A 1 119 ? 40.316 1.645 17.045 1.00 28.52 119 LEU A N 1
ATOM 820 C CA . LEU A 1 119 ? 39.933 2.613 18.108 1.00 27.41 119 LEU A CA 1
ATOM 821 C C . LEU A 1 119 ? 38.872 3.579 17.571 1.00 27.95 119 LEU A C 1
ATOM 822 O O . LEU A 1 119 ? 37.924 3.889 18.313 1.00 28.46 119 LEU A O 1
ATOM 827 N N . ALA A 1 120 ? 38.990 4.026 16.324 1.00 29.19 120 ALA A N 1
ATOM 828 C CA . ALA A 1 120 ? 37.996 4.918 15.687 1.00 30.40 120 ALA A CA 1
ATOM 829 C C . ALA A 1 120 ? 36.658 4.173 15.611 1.00 29.78 120 ALA A C 1
ATOM 830 O O . ALA A 1 120 ? 35.618 4.704 16.015 1.00 30.55 120 ALA A O 1
ATOM 832 N N . CYS A 1 121 ? 36.700 2.931 15.158 1.00 31.29 121 CYS A N 1
ATOM 833 C CA . CYS A 1 121 ? 35.523 2.033 15.120 1.00 31.01 121 CYS A CA 1
ATOM 834 C C . CYS A 1 121 ? 34.890 1.896 16.517 1.00 28.99 121 CYS A C 1
ATOM 835 O O . CYS A 1 121 ? 33.653 1.985 16.631 1.00 26.17 121 CYS A O 1
ATOM 838 N N . CYS A 1 122 ? 35.694 1.736 17.568 1.00 26.11 122 CYS A N 1
ATOM 839 C CA . CYS A 1 122 ? 35.184 1.742 18.966 1.00 26.61 122 CYS A CA 1
ATOM 840 C C . CYS A 1 122 ? 34.381 3.014 19.263 1.00 28.90 122 CYS A C 1
ATOM 841 O O . CYS A 1 122 ? 33.282 2.857 19.829 1.00 27.61 122 CYS A O 1
ATOM 844 N N . ARG A 1 123 ? 34.919 4.208 18.938 1.00 27.33 123 ARG A N 1
ATOM 845 C CA . ARG A 1 123 ? 34.294 5.529 19.222 1.00 28.32 123 ARG A CA 1
ATOM 846 C C . ARG A 1 123 ? 32.933 5.596 18.545 1.00 26.27 123 ARG A C 1
ATOM 847 O O . ARG A 1 123 ? 31.991 6.005 19.189 1.00 27.05 123 ARG A O 1
ATOM 855 N N . VAL A 1 124 ? 32.853 5.184 17.284 1.00 27.03 124 VAL A N 1
ATOM 856 C CA . VAL A 1 124 ? 31.601 5.301 16.492 1.00 28.36 124 VAL A CA 1
ATOM 857 C C . VAL A 1 124 ? 30.569 4.300 17.027 1.00 27.48 124 VAL A C 1
ATOM 858 O O . VAL A 1 124 ? 29.415 4.702 17.168 1.00 28.38 124 VAL A O 1
ATOM 862 N N . CYS A 1 125 ? 30.972 3.071 17.364 1.00 27.76 125 CYS A N 1
ATOM 863 C CA . CYS A 1 125 ? 30.101 2.037 18.001 1.00 27.17 125 CYS A CA 1
ATOM 864 C C . CYS A 1 125 ? 29.546 2.561 19.334 1.00 25.26 125 CYS A C 1
ATOM 865 O O . CYS A 1 125 ? 28.315 2.457 19.560 1.00 23.36 125 CYS A O 1
ATOM 868 N N . ARG A 1 126 ? 30.389 3.188 20.149 1.00 25.75 126 ARG A N 1
ATOM 869 C CA . ARG A 1 126 ? 29.955 3.842 21.418 1.00 26.46 126 ARG A CA 1
ATOM 870 C C . ARG A 1 126 ? 28.852 4.864 21.124 1.00 29.11 126 ARG A C 1
ATOM 871 O O . ARG A 1 126 ? 27.901 4.937 21.919 1.00 26.66 126 ARG A O 1
ATOM 879 N N . GLU A 1 127 ? 28.981 5.666 20.058 1.00 30.47 127 GLU A N 1
ATOM 880 C CA . GLU A 1 127 ? 27.935 6.665 19.717 1.00 32.51 127 GLU A CA 1
ATOM 881 C C . GLU A 1 127 ? 26.662 5.927 19.293 1.00 29.19 127 GLU A C 1
ATOM 882 O O . GLU A 1 127 ? 25.608 6.338 19.734 1.00 28.84 127 GLU A O 1
ATOM 888 N N . VAL A 1 128 ? 26.766 4.849 18.507 1.00 29.66 128 VAL A N 1
ATOM 889 C CA . VAL A 1 128 ? 25.601 4.003 18.089 1.00 28.14 128 VAL A CA 1
ATOM 890 C C . VAL A 1 128 ? 24.851 3.511 19.335 1.00 25.57 128 VAL A C 1
ATOM 891 O O . VAL A 1 128 ? 23.617 3.577 19.358 1.00 24.45 128 VAL A O 1
ATOM 895 N N . ILE A 1 129 ? 25.559 3.066 20.363 1.00 25.75 129 ILE A N 1
ATOM 896 C CA . ILE A 1 129 ? 24.923 2.642 21.644 1.00 24.98 129 ILE A CA 1
ATOM 897 C C . ILE A 1 129 ? 24.070 3.804 22.171 1.00 28.38 129 ILE A C 1
ATOM 898 O O . ILE A 1 129 ? 22.910 3.537 22.567 1.00 26.95 129 ILE A O 1
ATOM 903 N N . ASP A 1 130 ? 24.569 5.049 22.138 1.00 31.29 130 ASP A N 1
ATOM 904 C CA . ASP A 1 130 ? 23.785 6.237 22.598 1.00 32.09 130 ASP A CA 1
ATOM 905 C C . ASP A 1 130 ? 22.505 6.381 21.763 1.00 29.55 130 ASP A C 1
ATOM 906 O O . ASP A 1 130 ? 21.455 6.574 22.350 1.00 30.62 130 ASP A O 1
ATOM 911 N N . LEU A 1 131 ? 22.561 6.239 20.442 1.00 29.42 131 LEU A N 1
ATOM 912 C CA . LEU A 1 131 ? 21.343 6.361 19.595 1.00 28.75 131 LEU A CA 1
ATOM 913 C C . LEU A 1 131 ? 20.400 5.172 19.838 1.00 30.51 131 LEU A C 1
ATOM 914 O O . LEU A 1 131 ? 19.161 5.409 19.829 1.00 30.16 131 LEU A O 1
ATOM 919 N N . ALA A 1 132 ? 20.947 3.943 19.978 1.00 28.64 132 ALA A N 1
ATOM 920 C CA . ALA A 1 132 ? 20.194 2.701 20.283 1.00 29.37 132 ALA A CA 1
ATOM 921 C C . ALA A 1 132 ? 19.358 2.961 21.534 1.00 30.44 132 ALA A C 1
ATOM 922 O O . ALA A 1 132 ? 18.141 2.648 21.543 1.00 26.54 132 ALA A O 1
ATOM 924 N N . GLU A 1 133 ? 19.971 3.607 22.520 1.00 29.91 133 GLU A N 1
ATOM 925 C CA . GLU A 1 133 ? 19.266 3.949 23.779 1.00 35.03 133 GLU A CA 1
ATOM 926 C C . GLU A 1 133 ? 18.031 4.795 23.456 1.00 35.08 133 GLU A C 1
ATOM 927 O O . GLU A 1 133 ? 16.939 4.443 23.915 1.00 39.01 133 GLU A O 1
ATOM 933 N N . ILE A 1 134 ? 18.190 5.865 22.678 1.00 34.39 134 ILE A N 1
ATOM 934 C CA . ILE A 1 134 ? 17.104 6.860 22.445 1.00 34.48 134 ILE A CA 1
ATOM 935 C C . ILE A 1 134 ? 15.940 6.144 21.756 1.00 31.10 134 ILE A C 1
ATOM 936 O O . ILE A 1 134 ? 14.796 6.316 22.204 1.00 30.41 134 ILE A O 1
ATOM 941 N N . VAL A 1 135 ? 16.222 5.369 20.703 1.00 31.95 135 VAL A N 1
ATOM 942 C CA . VAL A 1 135 ? 15.177 4.651 19.911 1.00 32.13 135 VAL A CA 1
ATOM 943 C C . VAL A 1 135 ? 14.600 3.488 20.737 1.00 31.13 135 VAL A C 1
ATOM 944 O O . VAL A 1 135 ? 13.449 3.096 20.473 1.00 29.21 135 VAL A O 1
ATOM 948 N N . ALA A 1 136 ? 15.332 2.969 21.719 1.00 31.20 136 ALA A N 1
ATOM 949 C CA . ALA A 1 136 ? 14.779 1.994 22.686 1.00 33.97 136 ALA A CA 1
ATOM 950 C C . ALA A 1 136 ? 13.731 2.685 23.572 1.00 36.42 136 ALA A C 1
ATOM 951 O O . ALA A 1 136 ? 12.770 2.000 23.954 1.00 35.23 136 ALA A O 1
ATOM 953 N N . GLU A 1 137 ? 13.924 3.968 23.915 1.00 37.80 137 GLU A N 1
ATOM 954 C CA . GLU A 1 137 ? 12.996 4.742 24.789 1.00 41.40 137 GLU A CA 1
ATOM 955 C C . GLU A 1 137 ? 11.809 5.222 23.946 1.00 41.04 137 GLU A C 1
ATOM 956 O O . GLU A 1 137 ? 10.685 5.126 24.437 1.00 41.15 137 GLU A O 1
ATOM 962 N N . LYS A 1 138 ? 12.049 5.704 22.721 1.00 40.05 138 LYS A N 1
ATOM 963 C CA . LYS A 1 138 ? 11.082 6.544 21.971 1.00 38.99 138 LYS A CA 1
ATOM 964 C C . LYS A 1 138 ? 10.514 5.826 20.749 1.00 37.96 138 LYS A C 1
ATOM 965 O O . LYS A 1 138 ? 9.535 6.342 20.200 1.00 42.10 138 LYS A O 1
ATOM 971 N N . GLY A 1 139 ? 11.063 4.679 20.356 1.00 37.11 139 GLY A N 1
ATOM 972 C CA . GLY A 1 139 ? 10.762 4.046 19.058 1.00 34.26 139 GLY A CA 1
ATOM 973 C C . GLY A 1 139 ? 9.366 3.457 18.995 1.00 33.15 139 GLY A C 1
ATOM 974 O O . GLY A 1 139 ? 8.803 3.115 20.056 1.00 34.17 139 GLY A O 1
ATOM 975 N N . ASN A 1 140 ? 8.837 3.300 17.780 1.00 31.44 140 ASN A N 1
ATOM 976 C CA . ASN A 1 140 ? 7.597 2.527 17.515 1.00 33.35 140 ASN A CA 1
ATOM 977 C C . ASN A 1 140 ? 7.703 1.158 18.194 1.00 34.29 140 ASN A C 1
ATOM 978 O O . ASN A 1 140 ? 8.653 0.402 17.877 1.00 30.21 140 ASN A O 1
ATOM 983 N N . LEU A 1 141 ? 6.761 0.864 19.086 1.00 35.38 141 LEU A N 1
ATOM 984 C CA . LEU A 1 141 ? 6.736 -0.360 19.923 1.00 37.29 141 LEU A CA 1
ATOM 985 C C . LEU A 1 141 ? 6.613 -1.623 19.057 1.00 37.96 141 LEU A C 1
ATOM 986 O O . LEU A 1 141 ? 7.120 -2.666 19.479 1.00 37.66 141 LEU A O 1
ATOM 991 N N . ASN A 1 142 ? 6.018 -1.531 17.866 1.00 39.30 142 ASN A N 1
ATOM 992 C CA . ASN A 1 142 ? 5.866 -2.690 16.940 1.00 40.00 142 ASN A CA 1
ATOM 993 C C . ASN A 1 142 ? 7.226 -3.163 16.413 1.00 35.83 142 ASN A C 1
ATOM 994 O O . ASN A 1 142 ? 7.345 -4.348 16.007 1.00 38.08 142 ASN A O 1
ATOM 999 N N . VAL A 1 143 ? 8.223 -2.296 16.419 1.00 31.41 143 VAL A N 1
ATOM 1000 C CA . VAL A 1 143 ? 9.549 -2.577 15.808 1.00 31.99 143 VAL A CA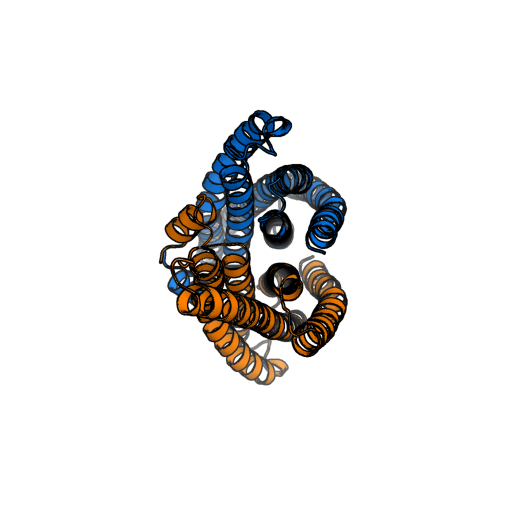 1
ATOM 1001 C C . VAL A 1 143 ? 10.637 -2.444 16.890 1.00 29.88 143 VAL A C 1
ATOM 1002 O O . VAL A 1 143 ? 11.820 -2.446 16.554 1.00 30.14 143 VAL A O 1
ATOM 1006 N N . ILE A 1 144 ? 10.262 -2.424 18.173 1.00 30.98 144 ILE A N 1
ATOM 1007 C CA . ILE A 1 144 ? 11.194 -2.077 19.289 1.00 30.38 144 ILE A CA 1
ATOM 1008 C C . ILE A 1 144 ? 12.314 -3.126 19.373 1.00 30.30 144 ILE A C 1
ATOM 1009 O O . ILE A 1 144 ? 13.449 -2.753 19.687 1.00 30.55 144 ILE A O 1
ATOM 1014 N N . SER A 1 145 ? 12.052 -4.381 18.995 1.00 31.58 145 SER A N 1
ATOM 1015 C CA . SER A 1 145 ? 13.060 -5.475 18.970 1.00 29.21 145 SER A CA 1
ATOM 1016 C C . SER A 1 145 ? 14.305 -5.021 18.188 1.00 27.47 145 SER A C 1
ATOM 1017 O O . SER A 1 145 ? 15.430 -5.360 18.610 1.00 29.78 145 SER A O 1
ATOM 1020 N N . ASP A 1 146 ? 14.142 -4.224 17.130 1.00 28.52 146 ASP A N 1
ATOM 1021 C CA . ASP A 1 146 ? 15.281 -3.745 16.297 1.00 30.24 146 ASP A CA 1
ATOM 1022 C C . ASP A 1 146 ? 16.209 -2.802 17.095 1.00 26.60 146 ASP A C 1
ATOM 1023 O O . ASP A 1 146 ? 17.421 -2.837 16.850 1.00 23.32 146 ASP A O 1
ATOM 1028 N N . ALA A 1 147 ? 15.692 -2.040 18.057 1.00 24.92 147 ALA A N 1
ATOM 1029 C CA . ALA A 1 147 ? 16.523 -1.237 18.985 1.00 24.75 147 ALA A CA 1
ATOM 1030 C C . ALA A 1 147 ? 17.433 -2.153 19.811 1.00 22.92 147 ALA A C 1
ATOM 1031 O O . ALA A 1 147 ? 18.580 -1.757 20.068 1.00 23.61 147 ALA A O 1
ATOM 1033 N N . GLY A 1 148 ? 16.945 -3.334 20.206 1.00 21.52 148 GLY A N 1
ATOM 1034 C CA . GLY A 1 148 ? 17.704 -4.342 20.964 1.00 19.81 148 GLY A CA 1
ATOM 1035 C C . GLY A 1 148 ? 18.774 -4.990 20.104 1.00 18.91 148 GLY A C 1
ATOM 1036 O O . GLY A 1 148 ? 19.917 -5.068 20.543 1.00 18.95 148 GLY A O 1
ATOM 1037 N N . VAL A 1 149 ? 18.458 -5.366 18.870 1.00 19.78 149 VAL A N 1
ATOM 1038 C CA . VAL A 1 149 ? 19.494 -5.903 17.938 1.00 17.93 149 VAL A CA 1
ATOM 1039 C C . VAL A 1 149 ? 20.571 -4.822 17.682 1.00 19.79 149 VAL A C 1
ATOM 1040 O O . VAL A 1 149 ? 21.780 -5.172 17.607 1.00 19.14 149 VAL A O 1
ATOM 1044 N N . ALA A 1 150 ? 20.184 -3.554 17.500 1.00 20.60 150 ALA A N 1
ATOM 1045 C CA . ALA A 1 150 ? 21.123 -2.434 17.245 1.00 19.97 150 ALA A CA 1
ATOM 1046 C C . ALA A 1 150 ? 22.169 -2.338 18.356 1.00 19.83 150 ALA A C 1
ATOM 1047 O O . ALA A 1 150 ? 23.362 -2.253 18.046 1.00 21.49 150 ALA A O 1
ATOM 1049 N N . VAL A 1 151 ? 21.748 -2.319 19.620 1.00 21.07 151 VAL A N 1
ATOM 1050 C CA . VAL A 1 151 ? 22.698 -2.123 20.748 1.00 20.66 151 VAL A CA 1
ATOM 1051 C C . VAL A 1 151 ? 23.603 -3.354 20.822 1.00 20.26 151 VAL A C 1
ATOM 1052 O O . VAL A 1 151 ? 24.826 -3.176 20.994 1.00 20.99 151 VAL A O 1
ATOM 1056 N N . LEU A 1 152 ? 23.059 -4.561 20.657 1.00 19.41 152 LEU A N 1
ATOM 1057 C CA . LEU A 1 152 ? 23.899 -5.784 20.759 1.00 18.56 152 LEU A CA 1
ATOM 1058 C C . LEU A 1 152 ? 24.945 -5.775 19.646 1.00 18.93 152 LEU A C 1
ATOM 1059 O O . LEU A 1 152 ? 26.138 -6.057 19.987 1.00 18.20 152 LEU A O 1
ATOM 1064 N N . SER A 1 153 ? 24.552 -5.469 18.390 1.00 19.01 153 SER A N 1
ATOM 1065 C CA . SER A 1 153 ? 25.486 -5.445 17.230 1.00 21.39 153 SER A CA 1
ATOM 1066 C C . SER A 1 153 ? 26.572 -4.399 17.485 1.00 21.52 153 SER A C 1
ATOM 1067 O O . SER A 1 153 ? 27.736 -4.710 17.242 1.00 22.89 153 SER A O 1
ATOM 1070 N N . ALA A 1 154 ? 26.188 -3.205 17.951 1.00 21.81 154 ALA A N 1
ATOM 1071 C CA . ALA A 1 154 ? 27.108 -2.086 18.254 1.00 21.46 154 ALA A CA 1
ATOM 1072 C C . ALA A 1 154 ? 28.096 -2.476 19.367 1.00 21.15 154 ALA A C 1
ATOM 1073 O O . ALA A 1 154 ? 29.320 -2.174 19.208 1.00 19.66 154 ALA A O 1
ATOM 1075 N N . TYR A 1 155 ? 27.623 -3.126 20.440 1.00 19.83 155 TYR A N 1
ATOM 1076 C CA . TYR A 1 155 ? 28.471 -3.538 21.585 1.00 20.08 155 TYR A CA 1
ATOM 1077 C C . TYR A 1 155 ? 29.414 -4.655 21.132 1.00 19.62 155 TYR A C 1
ATOM 1078 O O . TYR A 1 155 ? 30.633 -4.632 21.468 1.00 18.42 155 TYR A O 1
ATOM 1087 N N . ALA A 1 156 ? 28.905 -5.614 20.361 1.00 20.51 156 ALA A N 1
ATOM 1088 C CA . ALA A 1 156 ? 29.772 -6.635 19.723 1.00 22.08 156 ALA A CA 1
ATOM 1089 C C . ALA A 1 156 ? 30.870 -5.911 18.936 1.00 23.36 156 ALA A C 1
ATOM 1090 O O . ALA A 1 156 ? 32.065 -6.278 19.090 1.00 21.34 156 ALA A O 1
ATOM 1092 N N . GLY A 1 157 ? 30.477 -4.941 18.103 1.00 23.70 157 GLY A N 1
ATOM 1093 C CA . GLY A 1 157 ? 31.427 -4.169 17.280 1.00 24.67 157 GLY A CA 1
ATOM 1094 C C . GLY A 1 157 ? 32.501 -3.520 18.136 1.00 24.32 157 GLY A C 1
ATOM 1095 O O . GLY A 1 157 ? 33.668 -3.625 17.804 1.00 24.34 157 GLY A O 1
ATOM 1096 N N . LEU A 1 158 ? 32.101 -2.914 19.249 1.00 23.70 158 LEU A N 1
ATOM 1097 C CA . LEU A 1 158 ? 32.966 -2.131 20.157 1.00 23.07 158 LEU A CA 1
ATOM 1098 C C . LEU A 1 158 ? 34.003 -3.048 20.803 1.00 21.93 158 LEU A C 1
ATOM 1099 O O . LEU A 1 158 ? 35.198 -2.718 20.761 1.00 22.06 158 LEU A O 1
ATOM 1104 N N . ARG A 1 159 ? 33.577 -4.180 21.360 1.00 21.77 159 ARG A N 1
ATOM 1105 C CA . ARG A 1 159 ? 34.502 -5.094 22.075 1.00 22.43 159 ARG A CA 1
ATOM 1106 C C . ARG A 1 159 ? 35.313 -5.917 21.064 1.00 20.93 159 ARG A C 1
ATOM 1107 O O . ARG A 1 159 ? 36.483 -6.266 21.374 1.00 18.41 159 ARG A O 1
ATOM 1115 N N . SER A 1 160 ? 34.771 -6.166 19.873 1.00 19.79 160 SER A N 1
ATOM 1116 C CA . SER A 1 160 ? 35.548 -6.798 18.781 1.00 19.77 160 SER A CA 1
ATOM 1117 C C . SER A 1 160 ? 36.717 -5.888 18.394 1.00 19.69 160 SER A C 1
ATOM 1118 O O . SER A 1 160 ? 37.857 -6.374 18.367 1.00 20.58 160 SER A O 1
ATOM 1121 N N . ALA A 1 161 ? 36.475 -4.597 18.144 1.00 21.21 161 ALA A N 1
ATOM 1122 C CA . ALA A 1 161 ? 37.525 -3.630 17.737 1.00 19.95 161 ALA A CA 1
ATOM 1123 C C . ALA A 1 161 ? 38.523 -3.452 18.879 1.00 20.40 161 ALA A C 1
ATOM 1124 O O . ALA A 1 161 ? 39.726 -3.329 18.592 1.00 19.41 161 ALA A O 1
ATOM 1126 N N . ALA A 1 162 ? 38.037 -3.467 20.122 1.00 20.85 162 ALA A N 1
ATOM 1127 C CA . ALA A 1 162 ? 38.846 -3.307 21.354 1.00 21.26 162 ALA A CA 1
ATOM 1128 C C . ALA A 1 162 ? 39.964 -4.343 21.403 1.00 22.07 162 ALA A C 1
ATOM 1129 O O . ALA A 1 162 ? 41.088 -3.970 21.763 1.00 22.65 162 ALA A O 1
ATOM 1131 N N . LEU A 1 163 ? 39.668 -5.615 21.118 1.00 25.34 163 LEU A N 1
ATOM 1132 C CA . LEU A 1 163 ? 40.690 -6.699 21.109 1.00 25.20 163 LEU A CA 1
ATOM 1133 C C . LEU A 1 163 ? 41.780 -6.358 20.086 1.00 24.40 163 LEU A C 1
ATOM 1134 O O . LEU A 1 163 ? 42.978 -6.657 20.349 1.00 22.99 163 LEU A O 1
ATOM 1139 N N . ASN A 1 164 ? 41.389 -5.812 18.935 1.00 24.64 164 ASN A N 1
ATOM 1140 C CA . ASN A 1 164 ? 42.350 -5.386 17.871 1.00 26.31 164 ASN A CA 1
ATOM 1141 C C . ASN A 1 164 ? 43.227 -4.248 18.396 1.00 24.57 164 ASN A C 1
ATOM 1142 O O . ASN A 1 164 ? 44.434 -4.343 18.216 1.00 28.23 164 ASN A O 1
ATOM 1147 N N . VAL A 1 165 ? 42.659 -3.269 19.100 1.00 23.94 165 VAL A N 1
ATOM 1148 C CA . VAL A 1 165 ? 43.445 -2.203 19.775 1.00 24.79 165 VAL A CA 1
ATOM 1149 C C . VAL A 1 165 ? 44.423 -2.855 20.757 1.00 25.25 165 VAL A C 1
ATOM 1150 O O . VAL A 1 165 ? 45.591 -2.487 20.704 1.00 26.11 165 VAL A O 1
ATOM 1154 N N . TYR A 1 166 ? 43.992 -3.788 21.612 1.00 24.96 166 TYR A N 1
ATOM 1155 C CA . TYR A 1 166 ? 44.881 -4.399 22.633 1.00 26.65 166 TYR A CA 1
ATOM 1156 C C . TYR A 1 166 ? 46.046 -5.117 21.951 1.00 27.41 166 TYR A C 1
ATOM 1157 O O . TYR A 1 166 ? 47.230 -4.942 22.330 1.00 23.25 166 TYR A O 1
ATOM 1166 N N . VAL A 1 167 ? 45.732 -5.953 20.972 1.00 29.36 167 VAL A N 1
ATOM 1167 C CA . VAL A 1 167 ? 46.785 -6.819 20.385 1.00 33.87 167 VAL A CA 1
ATOM 1168 C C . VAL A 1 167 ? 47.785 -5.928 19.623 1.00 32.61 167 VAL A C 1
ATOM 1169 O O . VAL A 1 167 ? 48.987 -6.192 19.740 1.00 30.81 167 VAL A O 1
ATOM 1173 N N . ASN A 1 168 ? 47.332 -4.861 18.962 1.00 29.56 168 ASN A N 1
ATOM 1174 C CA . ASN A 1 168 ? 48.229 -3.951 18.204 1.00 31.65 168 ASN A CA 1
ATOM 1175 C C . ASN A 1 168 ? 49.023 -3.046 19.170 1.00 31.60 168 ASN A C 1
ATOM 1176 O O . ASN A 1 168 ? 50.248 -2.971 19.001 1.00 29.68 168 ASN A O 1
ATOM 1181 N N . ALA A 1 169 ? 48.387 -2.419 20.168 1.00 30.85 169 ALA A N 1
ATOM 1182 C CA . ALA A 1 169 ? 49.041 -1.526 21.160 1.00 29.82 169 ALA A CA 1
ATOM 1183 C C . ALA A 1 169 ? 50.200 -2.247 21.847 1.00 30.18 169 ALA A C 1
ATOM 1184 O O . ALA A 1 169 ? 51.196 -1.589 22.137 1.00 29.90 169 ALA A O 1
ATOM 1186 N N . LYS A 1 170 ? 50.088 -3.553 22.081 1.00 32.05 170 LYS A N 1
ATOM 1187 C CA . LYS A 1 170 ? 51.115 -4.318 22.844 1.00 35.63 170 LYS A CA 1
ATOM 1188 C C . LYS A 1 170 ? 52.451 -4.331 22.063 1.00 37.42 170 LYS A C 1
ATOM 1189 O O . LYS A 1 170 ? 53.498 -4.400 22.725 1.00 34.72 170 LYS A O 1
ATOM 1195 N N . GLY A 1 171 ? 52.442 -4.243 20.722 1.00 33.53 171 GLY A N 1
ATOM 1196 C CA . GLY A 1 171 ? 53.671 -4.342 19.911 1.00 29.80 171 GLY A CA 1
ATOM 1197 C C . GLY A 1 171 ? 54.368 -3.004 19.676 1.00 30.39 171 GLY A C 1
ATOM 1198 O O . GLY A 1 171 ? 55.358 -3.003 18.936 1.00 31.29 171 GLY A O 1
ATOM 1199 N N . LEU A 1 172 ? 53.886 -1.901 20.252 1.00 29.74 172 LEU A N 1
ATOM 1200 C CA . LEU A 1 172 ? 54.359 -0.531 19.916 1.00 29.71 172 LEU A CA 1
ATOM 1201 C C . LEU A 1 172 ? 55.535 -0.149 20.818 1.00 31.01 172 LEU A C 1
ATOM 1202 O O . LEU A 1 172 ? 55.459 -0.409 22.022 1.00 31.29 172 LEU A O 1
ATOM 1207 N N . ASP A 1 173 ? 56.563 0.465 20.235 1.00 31.98 173 ASP A N 1
ATOM 1208 C CA . ASP A 1 173 ? 57.738 1.051 20.936 1.00 35.64 173 ASP A CA 1
ATOM 1209 C C . ASP A 1 173 ? 57.338 2.349 21.646 1.00 34.23 173 ASP A C 1
ATOM 1210 O O . ASP A 1 173 ? 57.835 2.596 22.774 1.00 37.31 173 ASP A O 1
ATOM 1215 N N . ASP A 1 174 ? 56.481 3.140 21.002 1.00 30.63 174 ASP A N 1
ATOM 1216 C CA . ASP A 1 174 ? 55.968 4.435 21.515 1.00 30.44 174 ASP A CA 1
ATOM 1217 C C . ASP A 1 174 ? 54.921 4.138 22.594 1.00 29.85 174 ASP A C 1
ATOM 1218 O O . ASP A 1 174 ? 53.731 3.968 22.258 1.00 29.87 174 ASP A O 1
ATOM 1223 N N . ARG A 1 175 ? 55.355 4.063 23.853 1.00 29.49 175 ARG A N 1
ATOM 1224 C CA . ARG A 1 175 ? 54.490 3.695 25.005 1.00 30.14 175 ARG A CA 1
ATOM 1225 C C . ARG A 1 175 ? 53.556 4.860 25.365 1.00 29.77 175 ARG A C 1
ATOM 1226 O O . ARG A 1 175 ? 52.465 4.584 25.847 1.00 30.93 175 ARG A O 1
ATOM 1234 N N . ALA A 1 176 ? 53.924 6.113 25.099 1.00 32.79 176 ALA A N 1
ATOM 1235 C CA . ALA A 1 176 ? 53.026 7.275 25.305 1.00 33.12 176 ALA A CA 1
ATOM 1236 C C . ALA A 1 176 ? 51.820 7.177 24.357 1.00 33.76 176 ALA A C 1
ATOM 1237 O O . ALA A 1 176 ? 50.684 7.374 24.847 1.00 31.97 176 ALA A O 1
ATOM 1239 N N . PHE A 1 177 ? 52.046 6.929 23.054 1.00 32.64 177 PHE A N 1
ATOM 1240 C CA . PHE A 1 177 ? 50.971 6.699 22.049 1.00 30.11 177 PHE A CA 1
ATOM 1241 C C . PHE A 1 177 ? 50.093 5.534 22.522 1.00 28.68 177 PHE A C 1
ATOM 1242 O O . PHE A 1 177 ? 48.870 5.684 22.594 1.00 32.36 177 PHE A O 1
ATOM 1250 N N . ALA A 1 178 ? 50.689 4.390 22.826 1.00 29.47 178 ALA A N 1
ATOM 1251 C CA . ALA A 1 178 ? 49.963 3.172 23.248 1.00 30.98 178 ALA A CA 1
ATOM 1252 C C . ALA A 1 178 ? 49.096 3.484 24.483 1.00 33.87 178 ALA A C 1
ATOM 1253 O O . ALA A 1 178 ? 47.845 3.224 24.434 1.00 25.42 178 ALA A O 1
ATOM 1255 N N . GLU A 1 179 ? 49.715 4.042 25.537 1.00 32.48 179 GLU A N 1
ATOM 1256 C CA . GLU A 1 179 ? 49.049 4.232 26.855 1.00 36.66 179 GLU A CA 1
ATOM 1257 C C . GLU A 1 179 ? 47.917 5.253 26.695 1.00 33.95 179 GLU A C 1
ATOM 1258 O O . GLU A 1 179 ? 46.887 5.066 27.326 1.00 32.17 179 GLU A O 1
ATOM 1264 N N . GLU A 1 180 ? 48.046 6.237 25.810 1.00 35.51 180 GLU A N 1
ATOM 1265 C CA . GLU A 1 180 ? 46.963 7.225 25.547 1.00 37.52 180 GLU A CA 1
ATOM 1266 C C . GLU A 1 180 ? 45.781 6.491 24.913 1.00 36.99 180 GLU A C 1
ATOM 1267 O O . GLU A 1 180 ? 44.627 6.767 25.309 1.00 37.94 180 GLU A O 1
ATOM 1273 N N . ARG A 1 181 ? 46.051 5.602 23.947 1.00 35.69 181 ARG A N 1
ATOM 1274 C CA . ARG A 1 181 ? 44.989 4.903 23.178 1.00 33.43 181 ARG A CA 1
ATOM 1275 C C . ARG A 1 181 ? 44.304 3.907 24.127 1.00 30.43 181 ARG A C 1
ATOM 1276 O O . ARG A 1 181 ? 43.082 3.861 24.134 1.00 26.97 181 ARG A O 1
ATOM 1284 N N . LEU A 1 182 ? 45.058 3.178 24.947 1.00 29.81 182 LEU A N 1
ATOM 1285 C CA . LEU A 1 182 ? 44.458 2.205 25.900 1.00 32.99 182 LEU A CA 1
ATOM 1286 C C . LEU A 1 182 ? 43.551 2.941 26.896 1.00 33.52 182 LEU A C 1
ATOM 1287 O O . LEU A 1 182 ? 42.453 2.427 27.144 1.00 37.08 182 LEU A O 1
ATOM 1292 N N . LYS A 1 183 ? 43.937 4.115 27.404 1.00 33.84 183 LYS A N 1
ATOM 1293 C CA . LYS A 1 183 ? 43.154 4.834 28.454 1.00 36.53 183 LYS A CA 1
ATOM 1294 C C . LYS A 1 183 ? 41.792 5.247 27.874 1.00 32.76 183 LYS A C 1
ATOM 1295 O O . LYS A 1 183 ? 40.774 5.089 28.555 1.00 27.47 183 LYS A O 1
ATOM 1301 N N . GLU A 1 184 ? 41.796 5.781 26.653 1.00 30.99 184 GLU A N 1
ATOM 1302 C CA . GLU A 1 184 ? 40.565 6.133 25.9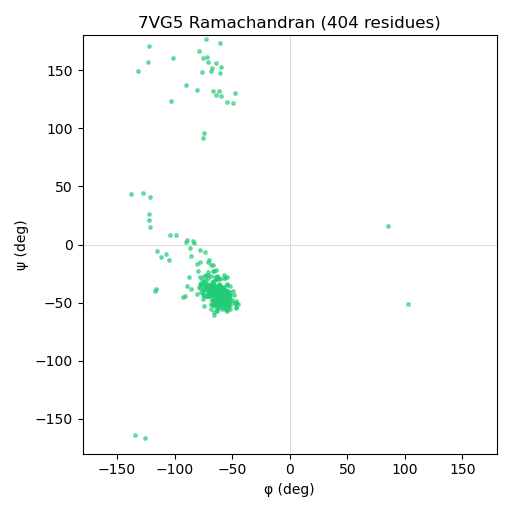20 1.00 29.00 184 GLU A CA 1
ATOM 1303 C C . GLU A 1 184 ? 39.726 4.854 25.786 1.00 29.69 184 GLU A C 1
ATOM 1304 O O . GLU A 1 184 ? 38.543 4.868 26.147 1.00 28.83 184 GLU A O 1
ATOM 1310 N N . LEU A 1 185 ? 40.345 3.768 25.316 1.00 29.91 185 LEU A N 1
ATOM 1311 C CA . LEU A 1 185 ? 39.654 2.483 25.042 1.00 27.76 185 LEU A CA 1
ATOM 1312 C C . LEU A 1 185 ? 38.930 2.033 26.304 1.00 26.03 185 LEU A C 1
ATOM 1313 O O . LEU A 1 185 ? 37.746 1.736 26.199 1.00 24.40 185 LEU A O 1
ATOM 1318 N N . GLU A 1 186 ? 39.617 2.027 27.448 1.00 27.81 186 GLU A N 1
ATOM 1319 C CA . GLU A 1 186 ? 39.062 1.536 28.750 1.00 30.74 186 GLU A CA 1
ATOM 1320 C C . GLU A 1 186 ? 37.776 2.283 29.083 1.00 29.81 186 GLU A C 1
ATOM 1321 O O . GLU A 1 186 ? 36.838 1.633 29.571 1.00 30.68 186 GLU A O 1
ATOM 1327 N N . GLY A 1 187 ? 37.761 3.600 28.852 1.00 27.84 187 GLY A N 1
ATOM 1328 C CA . GLY A 1 187 ? 36.615 4.436 29.212 1.00 27.17 187 GLY A CA 1
ATOM 1329 C C . GLY A 1 187 ? 35.448 4.130 28.313 1.00 27.89 187 GLY A C 1
ATOM 1330 O O . GLY A 1 187 ? 34.327 4.062 28.843 1.00 26.75 187 GLY A O 1
ATOM 1331 N N . LEU A 1 188 ? 35.708 3.944 27.005 1.00 26.75 188 LEU A N 1
ATOM 1332 C CA . LEU A 1 188 ? 34.674 3.525 26.025 1.00 26.32 188 LEU A CA 1
ATOM 1333 C C . LEU A 1 188 ? 34.096 2.159 26.448 1.00 27.12 188 LEU A C 1
ATOM 1334 O O . LEU A 1 188 ? 32.861 2.014 26.409 1.00 25.54 188 LEU A O 1
ATOM 1339 N N . LEU A 1 189 ? 34.936 1.199 26.846 1.00 27.60 189 LEU A N 1
ATOM 1340 C CA . LEU A 1 189 ? 34.509 -0.165 27.285 1.00 28.24 189 LEU A CA 1
ATOM 1341 C C . LEU A 1 189 ? 33.678 -0.063 28.570 1.00 26.57 189 LEU A C 1
ATOM 1342 O O . LEU A 1 189 ? 32.594 -0.703 28.644 1.00 23.86 189 LEU A O 1
ATOM 1347 N N 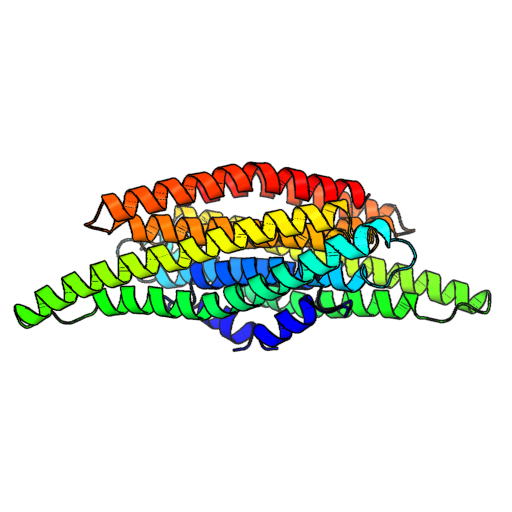. ALA A 1 190 ? 34.145 0.689 29.565 1.00 25.68 190 ALA A N 1
ATOM 1348 C CA . ALA A 1 190 ? 33.432 0.778 30.866 1.00 25.27 190 ALA A CA 1
ATOM 1349 C C . ALA A 1 190 ? 32.036 1.408 30.655 1.00 26.44 190 ALA A C 1
ATOM 1350 O O . ALA A 1 190 ? 31.060 0.852 31.162 1.00 25.85 190 ALA A O 1
ATOM 1352 N N . GLU A 1 191 ? 31.924 2.499 29.891 1.00 26.93 191 GLU A N 1
ATOM 1353 C CA . GLU A 1 191 ? 30.627 3.163 29.586 1.00 29.00 191 GLU A CA 1
ATOM 1354 C C . GLU A 1 191 ? 29.699 2.151 28.899 1.00 29.18 191 GLU A C 1
ATOM 1355 O O . GLU A 1 191 ? 28.568 1.985 29.371 1.00 30.72 191 GLU A O 1
ATOM 1361 N N . ALA A 1 192 ? 30.165 1.494 27.833 1.00 25.90 192 ALA A N 1
ATOM 1362 C CA . ALA A 1 192 ? 29.361 0.612 26.957 1.00 26.80 192 ALA A CA 1
ATOM 1363 C C . ALA A 1 192 ? 28.884 -0.618 27.732 1.00 25.91 192 ALA A C 1
ATOM 1364 O O . ALA A 1 192 ? 27.722 -1.045 27.517 1.00 23.38 192 ALA A O 1
ATOM 1366 N N . GLY A 1 193 ? 29.734 -1.145 28.611 1.00 25.15 193 GLY A N 1
ATOM 1367 C CA . GLY A 1 193 ? 29.387 -2.271 29.500 1.00 29.45 193 GLY A CA 1
ATOM 1368 C C . GLY A 1 193 ? 28.199 -1.944 30.400 1.00 31.77 193 GLY A C 1
ATOM 1369 O O . GLY A 1 193 ? 27.333 -2.809 30.572 1.00 36.37 193 GLY A O 1
ATOM 1370 N N . ALA A 1 194 ? 28.154 -0.729 30.939 1.00 30.69 194 ALA A N 1
ATOM 1371 C CA . ALA A 1 194 ? 27.072 -0.227 31.813 1.00 32.63 194 ALA A CA 1
ATOM 1372 C C . ALA A 1 194 ? 25.770 -0.069 31.016 1.00 32.40 194 ALA A C 1
ATOM 1373 O O . ALA A 1 194 ? 24.691 -0.362 31.553 1.00 42.25 194 ALA A O 1
ATOM 1375 N N . LEU A 1 195 ? 25.836 0.390 29.773 1.00 28.39 195 LEU A N 1
ATOM 1376 C CA . LEU A 1 195 ? 24.606 0.785 29.055 1.00 26.73 195 LEU A CA 1
ATOM 1377 C C . LEU A 1 195 ? 24.017 -0.412 28.302 1.00 27.10 195 LEU A C 1
ATOM 1378 O O . LEU A 1 195 ? 22.773 -0.486 28.223 1.00 25.97 195 LEU A O 1
ATOM 1383 N N . ASN A 1 196 ? 24.862 -1.292 27.762 1.00 26.23 196 ASN A N 1
ATOM 1384 C CA . ASN A 1 196 ? 24.444 -2.338 26.798 1.00 28.46 196 ASN A CA 1
ATOM 1385 C C . ASN A 1 196 ? 23.333 -3.175 27.421 1.00 28.38 196 ASN A C 1
ATOM 1386 O O . ASN A 1 196 ? 22.238 -3.275 26.811 1.00 23.99 196 ASN A O 1
ATOM 1391 N N . GLU A 1 197 ? 23.616 -3.725 28.607 1.00 29.92 197 GLU A N 1
ATOM 1392 C CA . GLU A 1 197 ? 22.716 -4.657 29.336 1.00 33.35 197 GLU A CA 1
ATOM 1393 C C . GLU A 1 197 ? 21.408 -3.932 29.673 1.00 34.45 197 GLU A C 1
ATOM 1394 O O . GLU A 1 197 ? 20.336 -4.557 29.515 1.00 32.58 197 GLU A O 1
ATOM 1400 N N . ARG A 1 198 ? 21.482 -2.656 30.073 1.00 30.05 198 ARG A N 1
ATOM 1401 C CA . ARG A 1 198 ? 20.285 -1.858 30.464 1.00 30.49 198 ARG A CA 1
ATOM 1402 C C . ARG A 1 198 ? 19.407 -1.613 29.233 1.00 26.65 198 ARG A C 1
ATOM 1403 O O . ARG A 1 198 ? 18.206 -1.779 29.331 1.00 26.21 198 ARG A O 1
ATOM 1411 N N . ILE A 1 199 ? 19.988 -1.256 28.102 1.00 26.27 199 ILE A N 1
ATOM 1412 C CA . ILE A 1 199 ? 19.195 -0.994 26.872 1.00 27.14 199 ILE A CA 1
ATOM 1413 C C . ILE A 1 199 ? 18.547 -2.320 26.433 1.00 27.16 199 ILE A C 1
ATOM 1414 O O . ILE A 1 199 ? 17.319 -2.324 26.215 1.00 26.03 199 ILE A O 1
ATOM 1419 N N . TYR A 1 200 ? 19.312 -3.416 26.345 1.00 27.12 200 TYR A N 1
ATOM 1420 C CA . TYR A 1 200 ? 18.768 -4.772 26.052 1.00 29.89 200 TYR A CA 1
ATOM 1421 C C . TYR A 1 200 ? 17.532 -5.030 26.926 1.00 30.03 200 TYR A C 1
ATOM 1422 O O . TYR A 1 200 ? 16.469 -5.412 26.364 1.00 27.09 200 TYR A O 1
ATOM 1431 N N . GLU A 1 201 ? 17.649 -4.796 28.240 1.00 33.58 201 GLU A N 1
ATOM 1432 C CA . GLU A 1 201 ? 16.585 -5.085 29.250 1.00 35.56 201 GLU A CA 1
ATOM 1433 C C . GLU A 1 201 ? 15.332 -4.236 29.004 1.00 31.94 201 GLU A C 1
ATOM 1434 O O . GLU A 1 201 ? 14.250 -4.786 29.116 1.00 28.90 201 GLU A O 1
ATOM 1440 N N . THR A 1 202 ? 15.482 -2.955 28.688 1.00 30.75 202 THR A N 1
ATOM 1441 C CA . THR A 1 202 ? 14.366 -2.062 28.290 1.00 33.74 202 THR A CA 1
ATOM 1442 C C . THR A 1 202 ? 13.614 -2.641 27.086 1.00 32.44 202 THR A C 1
ATOM 1443 O O . THR A 1 202 ? 12.376 -2.619 27.090 1.00 31.62 202 THR A O 1
ATOM 1447 N N . VAL A 1 203 ? 14.344 -3.093 26.072 1.00 30.62 203 VAL A N 1
ATOM 1448 C CA . VAL A 1 203 ? 13.755 -3.684 24.838 1.00 29.13 203 VAL A CA 1
ATOM 1449 C C . VAL A 1 203 ? 13.115 -5.026 25.222 1.00 29.54 203 VAL A C 1
ATOM 1450 O O . VAL A 1 203 ? 11.930 -5.249 24.894 1.00 24.03 203 VAL A O 1
ATOM 1454 N N . LYS A 1 204 ? 13.865 -5.887 25.902 1.00 31.55 204 LYS A N 1
ATOM 1455 C CA . LYS A 1 204 ? 13.375 -7.233 26.300 1.00 37.59 204 LYS A CA 1
ATOM 1456 C C . LYS A 1 204 ? 12.035 -7.025 27.023 1.00 39.66 204 LYS A C 1
ATOM 1457 O O . LYS A 1 204 ? 11.044 -7.731 26.697 1.00 37.68 204 LYS A O 1
ATOM 1463 N N . SER A 1 205 ? 11.973 -6.020 27.896 1.00 37.93 205 SER A N 1
ATOM 1464 C CA . SER A 1 205 ? 10.784 -5.719 28.732 1.00 43.91 205 SER A CA 1
ATOM 1465 C C . SER A 1 205 ? 9.602 -5.271 27.852 1.00 41.61 205 SER A C 1
ATOM 1466 O O . SER A 1 205 ? 8.511 -5.814 28.002 1.00 48.08 205 SER A O 1
ATOM 1469 N N . LYS A 1 206 ? 9.815 -4.325 26.947 1.00 40.89 206 LYS A N 1
ATOM 1470 C CA . LYS A 1 206 ? 8.767 -3.805 26.034 1.00 39.15 206 LYS A CA 1
ATOM 1471 C C . LYS A 1 206 ? 8.331 -4.908 25.071 1.00 37.29 206 LYS A C 1
ATOM 1472 O O . LYS A 1 206 ? 7.166 -4.944 24.732 1.00 40.55 206 LYS A O 1
ATOM 1478 N N . VAL A 1 207 ? 9.244 -5.772 24.645 1.00 38.30 207 VAL A N 1
ATOM 1479 C CA . VAL A 1 207 ? 8.925 -6.918 23.748 1.00 43.94 207 VAL A CA 1
ATOM 1480 C C . VAL A 1 207 ? 7.928 -7.858 24.448 1.00 46.72 207 VAL A C 1
ATOM 1481 O O . VAL A 1 207 ? 7.071 -8.408 23.752 1.00 53.18 207 VAL A O 1
ATOM 1485 N N . ASN A 1 208 ? 8.021 -8.013 25.770 1.00 49.72 208 ASN A N 1
ATOM 1486 C CA . ASN A 1 208 ? 7.166 -8.913 26.591 1.00 52.95 208 ASN A CA 1
ATOM 1487 C C . ASN A 1 208 ? 6.227 -8.064 27.459 1.00 56.67 208 ASN A C 1
ATOM 1488 O O . ASN A 1 208 ? 5.004 -8.034 27.353 1.00 55.65 208 ASN A O 1
ATOM 1493 N N . GLU B 1 5 ? 24.164 -10.733 -2.852 1.00 50.99 5 GLU B N 1
ATOM 1494 C CA . GLU B 1 5 ? 23.848 -9.345 -2.383 1.00 52.17 5 GLU B CA 1
ATOM 1495 C C . GLU B 1 5 ? 25.072 -8.763 -1.656 1.00 51.84 5 GLU B C 1
ATOM 1496 O O . GLU B 1 5 ? 25.706 -9.492 -0.868 1.00 50.84 5 GLU B O 1
ATOM 1502 N N . THR B 1 6 ? 25.383 -7.495 -1.944 1.00 50.43 6 THR B N 1
ATOM 1503 C CA . THR B 1 6 ? 26.541 -6.722 -1.422 1.00 48.98 6 THR B CA 1
ATOM 1504 C C . THR B 1 6 ? 26.273 -6.291 0.020 1.00 52.85 6 THR B C 1
ATOM 1505 O O . THR B 1 6 ? 25.089 -6.037 0.351 1.00 52.32 6 THR B O 1
ATOM 1509 N N . ILE B 1 7 ? 27.339 -6.189 0.824 1.00 48.13 7 ILE B N 1
ATOM 1510 C CA . ILE B 1 7 ? 27.285 -5.706 2.230 1.00 46.29 7 ILE B CA 1
ATOM 1511 C C . ILE B 1 7 ? 26.560 -4.356 2.242 1.00 47.98 7 ILE B C 1
ATOM 1512 O O . ILE B 1 7 ? 25.688 -4.160 3.118 1.00 45.79 7 ILE B O 1
ATOM 1517 N N . GLU B 1 8 ? 26.924 -3.458 1.318 1.00 47.54 8 GLU B N 1
ATOM 1518 C CA . GLU B 1 8 ? 26.339 -2.093 1.197 1.00 48.58 8 GLU B CA 1
ATOM 1519 C C . GLU B 1 8 ? 24.851 -2.167 0.809 1.00 43.94 8 GLU B C 1
ATOM 1520 O O . GLU B 1 8 ? 24.067 -1.359 1.332 1.00 44.10 8 GLU B O 1
ATOM 1526 N N . THR B 1 9 ? 24.445 -3.077 -0.074 1.00 39.81 9 THR B N 1
ATOM 1527 C CA . THR B 1 9 ? 23.018 -3.177 -0.474 1.00 42.52 9 THR B CA 1
ATOM 1528 C C . THR B 1 9 ? 22.239 -3.682 0.741 1.00 41.60 9 THR B C 1
ATOM 1529 O O . THR B 1 9 ? 21.137 -3.166 0.990 1.00 38.55 9 THR B O 1
ATOM 1533 N N . PHE B 1 10 ? 22.797 -4.657 1.460 1.00 40.31 10 PHE B N 1
ATOM 1534 C CA . PHE B 1 10 ? 22.173 -5.228 2.679 1.00 42.82 10 PHE B CA 1
ATOM 1535 C C . PHE B 1 10 ? 21.956 -4.091 3.676 1.00 38.25 10 PHE B C 1
ATOM 1536 O O . PHE B 1 10 ? 20.814 -3.911 4.133 1.00 35.36 10 PHE B O 1
ATOM 1544 N N . LEU B 1 11 ? 23.012 -3.316 3.940 1.00 38.34 11 LEU B N 1
ATOM 1545 C CA . LEU B 1 11 ? 23.017 -2.216 4.941 1.00 36.98 11 LEU B CA 1
ATOM 1546 C C . LEU B 1 11 ? 21.985 -1.159 4.548 1.00 38.27 11 LEU B C 1
ATOM 1547 O O . LEU B 1 11 ? 21.252 -0.733 5.450 1.00 40.35 11 LEU B O 1
ATOM 1552 N N . ASP B 1 12 ? 21.890 -0.805 3.261 1.00 40.45 12 ASP B N 1
ATOM 1553 C CA . ASP B 1 12 ? 20.882 0.162 2.737 1.00 42.37 12 ASP B CA 1
ATOM 1554 C C . ASP B 1 12 ? 19.482 -0.389 3.008 1.00 38.74 12 ASP B C 1
ATOM 1555 O O . ASP B 1 12 ? 18.634 0.371 3.527 1.00 37.04 12 ASP B O 1
ATOM 1560 N N . GLY B 1 13 ? 19.254 -1.664 2.687 1.00 35.57 13 GLY B N 1
ATOM 1561 C CA . GLY B 1 13 ? 17.969 -2.344 2.958 1.00 35.74 13 GLY B CA 1
ATOM 1562 C C . GLY B 1 13 ? 17.643 -2.344 4.445 1.00 38.14 13 GLY B C 1
ATOM 1563 O O . GLY B 1 13 ? 16.482 -2.060 4.810 1.00 40.77 13 GLY B O 1
ATOM 1564 N N . LEU B 1 14 ? 18.644 -2.643 5.273 1.00 35.15 14 LEU B N 1
ATOM 1565 C CA . LEU B 1 14 ? 18.507 -2.811 6.743 1.00 35.94 14 LEU B CA 1
ATOM 1566 C C . LEU B 1 14 ? 18.009 -1.485 7.323 1.00 36.40 14 LEU B C 1
ATOM 1567 O O . LEU B 1 14 ? 17.083 -1.503 8.139 1.00 34.34 14 LEU B O 1
ATOM 1572 N N . ALA B 1 15 ? 18.555 -0.368 6.831 1.00 41.65 15 ALA B N 1
ATOM 1573 C CA . ALA B 1 15 ? 18.339 1.002 7.354 1.00 41.57 15 ALA B CA 1
ATOM 1574 C C . ALA B 1 15 ? 16.971 1.552 6.916 1.00 46.33 15 ALA B C 1
ATOM 1575 O O . ALA B 1 15 ? 16.358 2.296 7.712 1.00 42.53 15 ALA B O 1
ATOM 1577 N N . SER B 1 16 ? 16.494 1.180 5.719 1.00 51.88 16 SER B N 1
ATOM 1578 C CA . SER B 1 16 ? 15.225 1.664 5.101 1.00 53.87 16 SER B CA 1
ATOM 1579 C C . SER B 1 16 ? 14.021 1.305 5.982 1.00 56.24 16 SER B C 1
ATOM 1580 O O . SER B 1 16 ? 14.206 0.571 6.978 1.00 56.27 16 SER B O 1
ATOM 1583 N N . SER B 1 17 ? 12.830 1.799 5.617 1.00 59.38 17 SER B N 1
ATOM 1584 C CA . SER B 1 17 ? 11.537 1.500 6.296 1.00 59.02 17 SER B CA 1
ATOM 1585 C C . SER B 1 17 ? 10.933 0.173 5.797 1.00 59.37 17 SER B C 1
ATOM 1586 O O . SER B 1 17 ? 9.850 -0.188 6.279 1.00 63.43 17 SER B O 1
ATOM 1589 N N . ALA B 1 18 ? 11.583 -0.552 4.880 1.00 56.31 18 ALA B N 1
ATOM 1590 C CA . ALA B 1 18 ? 11.184 -1.935 4.525 1.00 54.73 18 ALA B CA 1
ATOM 1591 C C . ALA B 1 18 ? 11.300 -2.809 5.781 1.00 53.84 18 ALA B C 1
ATOM 1592 O O . ALA B 1 18 ? 12.314 -2.747 6.480 1.00 52.10 18 ALA B O 1
ATOM 1594 N N . PRO B 1 19 ? 10.278 -3.638 6.121 1.00 52.71 19 PRO B N 1
ATOM 1595 C CA . PRO B 1 19 ? 10.321 -4.471 7.326 1.00 50.36 19 PRO B CA 1
ATOM 1596 C C . PRO B 1 19 ? 11.444 -5.522 7.284 1.00 50.39 19 PRO B C 1
ATOM 1597 O O . PRO B 1 19 ? 11.827 -5.995 8.353 1.00 44.30 19 PRO B O 1
ATOM 1601 N N . THR B 1 20 ? 11.915 -5.875 6.075 1.00 47.39 20 THR B N 1
ATOM 1602 C CA . THR B 1 20 ? 13.163 -6.653 5.844 1.00 49.23 20 THR B CA 1
ATOM 1603 C C . THR B 1 20 ? 14.085 -5.843 4.941 1.00 52.02 20 THR B C 1
ATOM 1604 O O . THR B 1 20 ? 13.624 -4.943 4.238 1.00 55.03 20 THR B O 1
ATOM 1608 N N . PRO B 1 21 ? 15.413 -6.101 4.981 1.00 52.36 21 PRO B N 1
ATOM 1609 C CA . PRO B 1 21 ? 16.027 -6.893 6.051 1.00 52.11 21 PRO B CA 1
ATOM 1610 C C . PRO B 1 21 ? 15.823 -6.257 7.441 1.00 50.75 21 PRO B C 1
ATOM 1611 O O . PRO B 1 21 ? 15.753 -5.033 7.536 1.00 47.31 21 PRO B O 1
ATOM 1615 N N . GLY B 1 22 ? 15.716 -7.089 8.486 1.00 52.08 22 GLY B N 1
ATOM 1616 C CA . GLY B 1 22 ? 15.457 -6.638 9.871 1.00 45.02 22 GLY B CA 1
ATOM 1617 C C . GLY B 1 22 ? 16.486 -7.150 10.870 1.00 39.91 22 GLY B C 1
ATOM 1618 O O . GLY B 1 22 ? 17.569 -7.672 10.455 1.00 39.73 22 GLY B O 1
ATOM 1619 N N . GLY B 1 23 ? 16.166 -7.018 12.158 1.00 33.94 23 GLY B N 1
ATOM 1620 C CA . GLY B 1 23 ? 16.996 -7.545 13.258 1.00 32.06 23 GLY B CA 1
ATOM 1621 C C . GLY B 1 23 ? 17.406 -9.000 13.029 1.00 31.29 23 GLY B C 1
ATOM 1622 O O . GLY B 1 23 ? 18.579 -9.329 13.278 1.00 29.44 23 GLY B O 1
ATOM 1623 N N . GLY B 1 24 ? 16.486 -9.858 12.576 1.00 30.15 24 GLY B N 1
ATOM 1624 C CA . GLY B 1 24 ? 16.745 -11.300 12.396 1.00 32.49 24 GLY B CA 1
ATOM 1625 C C . GLY B 1 24 ? 17.760 -11.580 11.299 1.00 36.24 24 GLY B C 1
ATOM 1626 O O . GLY B 1 24 ? 18.541 -12.538 11.464 1.00 38.87 24 GLY B O 1
ATOM 1627 N N . GLY B 1 25 ? 17.764 -10.785 10.215 1.00 36.88 25 GLY B N 1
ATOM 1628 C CA . GLY B 1 25 ? 18.774 -10.899 9.146 1.00 34.72 25 GLY B CA 1
ATOM 1629 C C . GLY B 1 25 ? 20.164 -10.629 9.693 1.00 32.02 25 GLY B C 1
ATOM 1630 O O . GLY B 1 25 ? 21.079 -11.424 9.434 1.00 31.96 25 GLY B O 1
ATOM 1631 N N . ALA B 1 26 ? 20.301 -9.526 10.426 1.00 30.65 26 ALA B N 1
ATOM 1632 C CA . ALA B 1 26 ? 21.540 -9.067 11.093 1.00 28.53 26 ALA B CA 1
ATOM 1633 C C . ALA B 1 26 ? 22.041 -10.166 12.033 1.00 27.49 26 ALA B C 1
ATOM 1634 O O . ALA B 1 26 ? 23.268 -10.466 12.010 1.00 25.47 26 ALA B O 1
ATOM 1636 N N . ALA B 1 27 ? 21.125 -10.776 12.793 1.00 26.90 27 ALA B N 1
ATOM 1637 C CA . ALA B 1 27 ? 21.439 -11.853 13.761 1.00 26.81 27 ALA B CA 1
ATOM 1638 C C . ALA B 1 27 ? 22.127 -12.994 13.014 1.00 25.63 27 ALA B C 1
ATOM 1639 O O . ALA B 1 27 ? 23.190 -13.444 13.467 1.00 26.20 27 ALA B O 1
ATOM 1641 N N . ALA B 1 28 ? 21.600 -13.394 11.855 1.00 24.70 28 ALA B N 1
ATOM 1642 C CA . ALA B 1 28 ? 22.215 -14.483 11.056 1.00 23.38 28 ALA B CA 1
ATOM 1643 C C . ALA B 1 28 ? 23.645 -14.101 10.644 1.00 21.48 28 ALA B C 1
ATOM 1644 O O . ALA B 1 28 ? 24.498 -14.987 10.683 1.00 19.47 28 ALA B O 1
ATOM 1646 N N . ILE B 1 29 ? 23.872 -12.851 10.224 1.00 21.92 29 ILE B N 1
ATOM 1647 C CA . ILE B 1 29 ? 25.192 -12.345 9.740 1.00 23.92 29 ILE B CA 1
ATOM 1648 C C . ILE B 1 29 ? 26.178 -12.374 10.913 1.00 23.74 29 ILE B C 1
ATOM 1649 O O . ILE B 1 29 ? 27.294 -12.844 10.711 1.00 25.49 29 ILE B O 1
ATOM 1654 N N . SER B 1 30 ? 25.754 -11.913 12.099 1.00 24.00 30 SER B N 1
ATOM 1655 C CA . SER B 1 30 ? 26.530 -11.968 13.364 1.00 23.38 30 SER B CA 1
ATOM 1656 C C . SER B 1 30 ? 26.971 -13.406 13.637 1.00 22.12 30 SER B C 1
ATOM 1657 O O . SER B 1 30 ? 28.169 -13.613 13.860 1.00 23.46 30 SER B O 1
ATOM 1660 N N . GLY B 1 31 ? 26.035 -14.348 13.651 1.00 20.40 31 GLY B N 1
ATOM 1661 C CA . GLY B 1 31 ? 26.332 -15.787 13.768 1.00 21.41 31 GLY B CA 1
ATOM 1662 C C . GLY B 1 31 ? 27.281 -16.262 12.677 1.00 22.94 31 GLY B C 1
ATOM 1663 O O . GLY B 1 31 ? 28.265 -16.975 13.009 1.00 25.49 31 GLY B O 1
ATOM 1664 N N . ALA B 1 32 ? 27.058 -15.867 11.420 1.00 22.22 32 ALA B N 1
ATOM 1665 C CA . ALA B 1 32 ? 27.899 -16.337 10.289 1.00 24.48 32 ALA B CA 1
ATOM 1666 C C . ALA B 1 32 ? 29.335 -15.822 10.467 1.00 22.95 32 ALA B C 1
ATOM 1667 O O . ALA B 1 32 ? 30.276 -16.599 10.280 1.00 24.41 32 ALA B O 1
ATOM 1669 N N . MET B 1 33 ? 29.524 -14.549 10.784 1.00 23.32 33 MET B N 1
ATOM 1670 C CA . MET B 1 33 ? 30.886 -14.000 10.993 1.00 24.14 33 MET B CA 1
ATOM 1671 C C . MET B 1 33 ? 31.587 -14.726 12.155 1.00 25.24 33 MET B C 1
ATOM 1672 O O . MET B 1 33 ? 32.826 -14.929 12.081 1.00 26.52 33 MET B O 1
ATOM 1677 N N . GLY B 1 34 ? 30.848 -15.109 13.194 1.00 26.52 34 GLY B N 1
ATOM 1678 C CA . GLY B 1 34 ? 31.391 -15.879 14.329 1.00 27.28 34 GLY B CA 1
ATOM 1679 C C . GLY B 1 34 ? 31.979 -17.215 13.897 1.00 26.04 34 GLY B C 1
ATOM 1680 O O . GLY B 1 34 ? 33.113 -17.531 14.302 1.00 25.79 34 GLY B O 1
ATOM 1681 N N . ALA B 1 35 ? 31.212 -18.004 13.146 1.00 26.63 35 ALA B N 1
ATOM 1682 C CA . ALA B 1 35 ? 31.619 -19.293 12.526 1.00 24.04 35 ALA B CA 1
ATOM 1683 C C . ALA B 1 35 ? 32.827 -19.108 11.600 1.00 24.74 35 ALA B C 1
ATOM 1684 O O . ALA B 1 35 ? 33.716 -19.971 11.650 1.00 28.55 35 ALA B O 1
ATOM 1686 N N . ALA B 1 36 ? 32.835 -18.072 10.746 1.00 24.15 36 ALA B N 1
ATOM 1687 C CA . ALA B 1 36 ? 33.939 -17.752 9.809 1.00 24.26 36 ALA B CA 1
ATOM 1688 C C . ALA B 1 36 ? 35.251 -17.557 10.576 1.00 26.04 36 ALA B C 1
ATOM 1689 O O . ALA B 1 36 ? 36.269 -18.115 10.128 1.00 27.38 36 ALA B O 1
ATOM 1691 N N . LEU B 1 37 ? 35.232 -16.806 11.686 1.00 25.46 37 LEU B N 1
ATOM 1692 C CA . LEU B 1 37 ? 36.456 -16.447 12.453 1.00 25.80 37 LEU B CA 1
ATOM 1693 C C . LEU B 1 37 ? 37.007 -17.655 13.222 1.00 25.81 37 LEU B C 1
ATOM 1694 O O . LEU B 1 37 ? 38.226 -17.746 13.401 1.00 29.88 37 LEU B O 1
ATOM 1699 N N . VAL B 1 38 ? 36.140 -18.565 13.641 1.00 25.75 38 VAL B N 1
ATOM 1700 C CA . VAL B 1 38 ? 36.524 -19.891 14.181 1.00 25.32 38 VAL B CA 1
ATOM 1701 C C . VAL B 1 38 ? 37.254 -20.676 13.095 1.00 26.65 38 VAL B C 1
ATOM 1702 O O . VAL B 1 38 ? 38.324 -21.223 13.387 1.00 26.43 38 VAL B O 1
ATOM 1706 N N . SER B 1 39 ? 36.693 -20.746 11.892 1.00 27.28 39 SER B N 1
ATOM 1707 C CA . SER B 1 39 ? 37.373 -21.397 10.740 1.00 28.81 39 SER B CA 1
ATOM 1708 C C . SER B 1 39 ? 38.737 -20.749 10.512 1.00 28.64 39 SER B C 1
ATOM 1709 O O . SER B 1 39 ? 39.704 -21.491 10.284 1.00 30.23 39 SER B O 1
ATOM 1712 N N . MET B 1 40 ? 38.799 -19.415 10.509 1.00 30.63 40 MET B N 1
ATOM 1713 C CA . MET B 1 40 ? 40.054 -18.661 10.234 1.00 30.60 40 MET B CA 1
ATOM 1714 C C . MET B 1 40 ? 41.123 -19.088 11.234 1.00 30.19 40 MET B C 1
ATOM 1715 O O . MET B 1 40 ? 42.241 -19.393 10.790 1.00 34.99 40 MET B O 1
ATOM 1720 N N . VAL B 1 41 ? 40.796 -19.111 12.530 1.00 29.57 41 VAL B N 1
ATOM 1721 C CA . VAL B 1 41 ? 41.773 -19.468 13.595 1.00 29.57 41 VAL B CA 1
ATOM 1722 C C . VAL B 1 41 ? 42.264 -20.891 13.320 1.00 32.94 41 VAL B C 1
ATOM 1723 O O . VAL B 1 41 ? 43.515 -21.108 13.400 1.00 29.48 41 VAL B O 1
ATOM 1727 N N . CYS B 1 42 ? 41.332 -21.812 13.029 1.00 32.18 42 CYS B N 1
ATOM 1728 C CA . CYS B 1 42 ? 41.646 -23.215 12.616 1.00 36.47 42 CYS B CA 1
ATOM 1729 C C . CYS B 1 42 ? 42.586 -23.197 11.404 1.00 35.17 42 CYS B C 1
ATOM 1730 O O . CYS B 1 42 ? 43.600 -23.901 11.466 1.00 35.65 42 CYS B O 1
ATOM 1733 N N . ASN B 1 43 ? 42.316 -22.375 10.383 1.00 36.36 43 ASN B N 1
ATOM 1734 C CA . ASN B 1 43 ? 43.108 -22.395 9.120 1.00 39.29 43 ASN B CA 1
ATOM 1735 C C . ASN B 1 43 ? 44.526 -21.878 9.375 1.00 43.26 43 ASN B C 1
ATOM 1736 O O . ASN B 1 43 ? 45.430 -22.294 8.633 1.00 44.17 43 ASN B O 1
ATOM 1741 N N . LEU B 1 44 ? 44.707 -21.020 10.381 1.00 44.11 44 LEU B N 1
ATOM 1742 C CA . LEU B 1 44 ? 46.011 -20.389 10.713 1.00 41.03 44 LEU B CA 1
ATOM 1743 C C . LEU B 1 44 ? 46.681 -21.134 11.868 1.00 40.68 44 LEU B C 1
ATOM 1744 O O . LEU B 1 44 ? 47.706 -20.650 12.357 1.00 43.75 44 LEU B O 1
ATOM 1749 N N . THR B 1 45 ? 46.137 -22.271 12.290 1.00 38.76 45 THR B N 1
ATOM 1750 C CA . THR B 1 45 ? 46.738 -23.098 13.358 1.00 40.23 45 THR B CA 1
ATOM 1751 C C . THR B 1 45 ? 47.133 -24.452 12.767 1.00 43.82 45 THR B C 1
ATOM 1752 O O . THR B 1 45 ? 48.185 -24.986 13.164 1.00 42.34 45 THR B O 1
ATOM 1756 N N . ILE B 1 46 ? 46.297 -24.981 11.874 1.00 50.05 46 ILE B N 1
ATOM 1757 C CA . ILE B 1 46 ? 46.496 -26.283 11.176 1.00 52.73 46 ILE B CA 1
ATOM 1758 C C . ILE B 1 46 ? 47.708 -26.155 10.249 1.00 54.39 46 ILE B C 1
ATOM 1759 O O . ILE B 1 46 ? 47.805 -25.139 9.534 1.00 48.29 46 ILE B O 1
ATOM 1764 N N . GLY B 1 47 ? 48.612 -27.139 10.305 1.00 65.49 47 GLY B N 1
ATOM 1765 C CA . GLY B 1 47 ? 49.851 -27.195 9.501 1.00 69.97 47 GLY B CA 1
ATOM 1766 C C . GLY B 1 47 ? 50.992 -26.421 10.143 1.00 71.51 47 GLY B C 1
ATOM 1767 O O . GLY B 1 47 ? 51.972 -26.131 9.435 1.00 75.59 47 GLY B O 1
ATOM 1768 N N . LYS B 1 48 ? 50.872 -26.086 11.429 1.00 67.49 48 LYS B N 1
ATOM 1769 C CA . LYS B 1 48 ? 51.918 -25.358 12.190 1.00 68.89 48 LYS B CA 1
ATOM 1770 C C . LYS B 1 48 ? 52.657 -26.364 13.079 1.00 65.75 48 LYS B C 1
ATOM 1771 O O . LYS B 1 48 ? 51.998 -27.037 13.905 1.00 63.03 48 LYS B O 1
ATOM 1777 N N . LYS B 1 49 ? 53.980 -26.438 12.911 1.00 65.62 49 LYS B N 1
ATOM 1778 C CA . LYS B 1 49 ? 54.897 -27.356 13.640 1.00 64.44 49 LYS B CA 1
ATOM 1779 C C . LYS B 1 49 ? 54.614 -27.267 15.148 1.00 62.28 49 LYS B C 1
ATOM 1780 O O . LYS B 1 49 ? 54.589 -28.320 15.801 1.00 60.50 49 LYS B O 1
ATOM 1786 N N . LYS B 1 50 ? 54.359 -26.066 15.678 1.00 63.21 50 LYS B N 1
ATOM 1787 C CA . LYS B 1 50 ? 54.287 -25.816 17.146 1.00 61.69 50 LYS B CA 1
ATOM 1788 C C . LYS B 1 50 ? 52.948 -26.287 17.746 1.00 58.83 50 LYS B C 1
ATOM 1789 O O . LYS B 1 50 ? 52.892 -26.380 18.982 1.00 53.26 50 LYS B O 1
ATOM 1795 N N . TYR B 1 51 ? 51.912 -26.570 16.940 1.00 57.68 51 TYR B N 1
ATOM 1796 C CA . TYR B 1 51 ? 50.526 -26.823 17.433 1.00 57.06 51 TYR B CA 1
ATOM 1797 C C . TYR B 1 51 ? 50.016 -28.210 17.010 1.00 58.97 51 TYR B C 1
ATOM 1798 O O . TYR B 1 51 ? 48.803 -28.306 16.708 1.00 55.80 51 TYR B O 1
ATOM 1807 N N . VAL B 1 52 ? 50.854 -29.259 17.058 1.00 59.84 52 VAL B N 1
ATOM 1808 C CA . VAL B 1 52 ? 50.469 -30.612 16.539 1.00 56.90 52 VAL B CA 1
ATOM 1809 C C . VAL B 1 52 ? 49.587 -31.352 17.550 1.00 51.94 52 VAL B C 1
ATOM 1810 O O . VAL B 1 52 ? 48.666 -32.039 17.083 1.00 55.69 52 VAL B O 1
ATOM 1814 N N . GLU B 1 53 ? 49.803 -31.221 18.865 1.00 54.60 53 GLU B N 1
ATOM 1815 C CA . GLU B 1 53 ? 48.951 -31.934 19.863 1.00 62.36 53 GLU B CA 1
ATOM 1816 C C . GLU B 1 53 ? 47.467 -31.591 19.611 1.00 65.34 53 GLU B C 1
ATOM 1817 O O . GLU B 1 53 ? 46.601 -32.450 19.923 1.00 64.23 53 GLU B O 1
ATOM 1823 N N . VAL B 1 54 ? 47.179 -30.403 19.051 1.00 60.20 54 VAL B N 1
ATOM 1824 C CA . VAL B 1 54 ? 45.797 -29.852 18.904 1.00 51.81 54 VAL B CA 1
ATOM 1825 C C . VAL B 1 54 ? 45.329 -29.968 17.448 1.00 49.78 54 VAL B C 1
ATOM 1826 O O . VAL B 1 54 ? 44.121 -29.784 17.224 1.00 45.54 54 VAL B O 1
ATOM 1830 N N . GLU B 1 55 ? 46.226 -30.248 16.494 1.00 49.67 55 GLU B N 1
ATOM 1831 C CA . GLU B 1 55 ? 45.911 -30.249 15.033 1.00 50.29 55 GLU B CA 1
ATOM 1832 C C . GLU B 1 55 ? 44.715 -31.174 14.758 1.00 52.64 55 GLU B C 1
ATOM 1833 O O . GLU B 1 55 ? 43.911 -30.860 13.836 1.00 51.37 55 GLU B O 1
ATOM 1839 N N . ALA B 1 56 ? 44.609 -32.265 15.524 1.00 54.56 56 ALA B N 1
ATOM 1840 C CA . ALA B 1 56 ? 43.577 -33.319 15.400 1.00 56.88 56 ALA B CA 1
ATOM 1841 C C . ALA B 1 56 ? 42.206 -32.725 15.738 1.00 52.08 56 ALA B C 1
ATOM 1842 O O . ALA B 1 56 ? 41.350 -32.684 14.860 1.00 50.83 56 ALA B O 1
ATOM 1844 N N . ASP B 1 57 ? 42.062 -32.226 16.967 1.00 54.96 57 ASP B N 1
ATOM 1845 C CA . ASP B 1 57 ? 40.840 -31.566 17.503 1.00 51.77 57 ASP B CA 1
ATOM 1846 C C . ASP B 1 57 ? 40.427 -30.395 16.590 1.00 48.12 57 ASP B C 1
ATOM 1847 O O . ASP B 1 57 ? 39.212 -30.233 16.368 1.00 43.74 57 ASP B O 1
ATOM 1852 N N . LEU B 1 58 ? 41.383 -29.623 16.053 1.00 41.80 58 LEU B N 1
ATOM 1853 C CA . LEU B 1 58 ? 41.097 -28.362 15.309 1.00 40.85 58 LEU B CA 1
ATOM 1854 C C . LEU B 1 58 ? 40.681 -28.659 13.872 1.00 41.44 58 LEU B C 1
ATOM 1855 O O . LEU B 1 58 ? 40.109 -27.754 13.252 1.00 39.87 58 LEU B O 1
ATOM 1860 N N . LYS B 1 59 ? 40.937 -29.867 13.369 1.00 46.22 59 LYS B N 1
ATOM 1861 C CA . LYS B 1 59 ? 40.375 -30.327 12.068 1.00 47.67 59 LYS B CA 1
ATOM 1862 C C . LYS B 1 59 ? 38.895 -30.681 12.286 1.00 41.63 59 LYS B C 1
ATOM 1863 O O . LYS B 1 59 ? 38.090 -30.428 11.391 1.00 34.27 59 LYS B O 1
ATOM 1869 N N . GLN B 1 60 ? 38.528 -31.210 13.454 1.00 43.62 60 GLN B N 1
ATOM 1870 C CA . GLN B 1 60 ? 37.101 -31.513 13.758 1.00 46.34 60 GLN B CA 1
ATOM 1871 C C . GLN B 1 60 ? 36.348 -30.195 13.990 1.00 42.12 60 GLN B C 1
ATOM 1872 O O . GLN B 1 60 ? 35.191 -30.101 13.568 1.00 42.80 60 GLN B O 1
ATOM 1878 N N . VAL B 1 61 ? 36.990 -29.187 14.578 1.00 38.24 61 VAL B N 1
ATOM 1879 C CA . VAL B 1 61 ? 36.368 -27.848 14.766 1.00 35.32 61 VAL B CA 1
ATOM 1880 C C . VAL B 1 61 ? 36.136 -27.221 13.387 1.00 33.80 61 VAL B C 1
ATOM 1881 O O . VAL B 1 61 ? 34.994 -26.780 13.111 1.00 32.18 61 VAL B O 1
ATOM 1885 N N . LEU B 1 62 ? 37.164 -27.177 12.539 1.00 32.68 62 LEU B N 1
ATOM 1886 C CA . LEU B 1 62 ? 37.027 -26.607 11.177 1.00 34.56 62 LEU B CA 1
ATOM 1887 C C . LEU B 1 62 ? 35.808 -27.219 10.469 1.00 39.46 62 LEU B C 1
ATOM 1888 O O . LEU B 1 62 ? 35.036 -26.469 9.853 1.00 36.72 62 LEU B O 1
ATOM 1893 N N . GLU B 1 63 ? 35.674 -28.544 10.507 1.00 44.93 63 GLU B N 1
ATOM 1894 C CA . GLU B 1 63 ? 34.597 -29.290 9.803 1.00 46.00 63 GLU B CA 1
ATOM 1895 C C . GLU B 1 63 ? 33.253 -28.754 10.315 1.00 41.89 63 GLU B C 1
ATOM 1896 O O . GLU B 1 63 ? 32.413 -28.384 9.486 1.00 39.64 63 GLU B O 1
ATOM 1902 N N . LYS B 1 64 ? 33.088 -28.679 11.637 1.00 39.85 64 LYS B N 1
ATOM 1903 C CA . LYS B 1 64 ? 31.850 -28.193 12.300 1.00 41.44 64 LYS B CA 1
ATOM 1904 C C . LYS B 1 64 ? 31.651 -26.714 11.942 1.00 39.37 64 LYS B C 1
ATOM 1905 O O . LYS B 1 64 ? 30.578 -26.402 11.421 1.00 35.86 64 LYS B O 1
ATOM 1911 N N . SER B 1 65 ? 32.650 -25.846 12.161 1.00 36.31 65 SER B N 1
ATOM 1912 C CA . SER B 1 65 ? 32.504 -24.376 11.968 1.00 35.69 65 SER B CA 1
ATOM 1913 C C . SER B 1 65 ? 32.161 -24.065 10.508 1.00 35.13 65 SER B C 1
ATOM 1914 O O . SER B 1 65 ? 31.273 -23.233 10.259 1.00 34.78 65 SER B O 1
ATOM 1917 N N . GLU B 1 66 ? 32.818 -24.723 9.562 1.00 37.26 66 GLU B N 1
ATOM 1918 C CA . GLU B 1 66 ? 32.534 -24.523 8.114 1.00 38.48 66 GLU B CA 1
ATOM 1919 C C . GLU B 1 66 ? 31.066 -24.925 7.838 1.00 35.98 66 GLU B C 1
ATOM 1920 O O . GLU B 1 66 ? 30.393 -24.224 7.060 1.00 36.75 66 GLU B O 1
ATOM 1926 N N . GLY B 1 67 ? 30.545 -25.944 8.525 1.00 34.10 67 GLY B N 1
ATOM 1927 C CA . GLY B 1 67 ? 29.134 -26.379 8.431 1.00 35.32 67 GLY B CA 1
ATOM 1928 C C . GLY B 1 67 ? 28.170 -25.325 8.955 1.00 35.07 67 GLY B C 1
ATOM 1929 O O . GLY B 1 67 ? 27.233 -24.935 8.228 1.00 31.45 67 GLY B O 1
ATOM 1930 N N . LEU B 1 68 ? 28.416 -24.851 10.178 1.00 35.68 68 LEU B N 1
ATOM 1931 C CA . LEU B 1 68 ? 27.593 -23.821 10.857 1.00 33.81 68 LEU B CA 1
ATOM 1932 C C . LEU B 1 68 ? 27.612 -22.532 10.025 1.00 31.65 68 LEU B C 1
ATOM 1933 O O . LEU B 1 68 ? 26.529 -21.952 9.817 1.00 32.58 68 LEU B O 1
ATOM 1938 N N . ARG B 1 69 ? 28.761 -22.171 9.459 1.00 30.81 69 ARG B N 1
ATOM 1939 C CA . ARG B 1 69 ? 28.888 -20.991 8.568 1.00 34.55 69 ARG B CA 1
ATOM 1940 C C . ARG B 1 69 ? 27.861 -21.071 7.429 1.00 35.95 69 ARG B C 1
ATOM 1941 O O . ARG B 1 69 ? 27.142 -20.079 7.199 1.00 33.27 69 ARG B O 1
ATOM 1949 N N . ARG B 1 70 ? 27.824 -22.205 6.733 1.00 39.60 70 ARG B N 1
ATOM 1950 C CA . ARG B 1 70 ? 26.954 -22.451 5.552 1.00 44.87 70 ARG B CA 1
ATOM 1951 C C . ARG B 1 70 ? 25.482 -22.266 5.991 1.00 35.94 70 ARG B C 1
ATOM 1952 O O . ARG B 1 70 ? 24.773 -21.491 5.372 1.00 34.63 70 ARG B O 1
ATOM 1960 N N . THR B 1 71 ? 25.067 -22.903 7.080 1.00 34.60 71 THR B N 1
ATOM 1961 C CA . THR B 1 71 ? 23.682 -22.871 7.625 1.00 32.23 71 THR B CA 1
ATOM 1962 C C . THR B 1 71 ? 23.285 -21.433 7.968 1.00 30.66 71 THR B C 1
ATOM 1963 O O . THR B 1 71 ? 22.184 -20.999 7.587 1.00 30.57 71 THR B O 1
ATOM 1967 N N . LEU B 1 72 ? 24.157 -20.698 8.646 1.00 30.72 72 LEU B N 1
ATOM 1968 C CA . LEU B 1 72 ? 23.823 -19.327 9.116 1.00 28.87 72 LEU B CA 1
ATOM 1969 C C . LEU B 1 72 ? 23.773 -18.379 7.920 1.00 28.30 72 LEU B C 1
ATOM 1970 O O . LEU B 1 72 ? 22.928 -17.445 7.931 1.00 27.27 72 LEU B O 1
ATOM 1975 N N . THR B 1 73 ? 24.613 -18.592 6.904 1.00 29.45 73 THR B N 1
ATOM 1976 C CA . THR B 1 73 ? 24.522 -17.781 5.654 1.00 30.88 73 THR B CA 1
ATOM 1977 C C . THR B 1 73 ? 23.160 -18.018 4.978 1.00 29.46 73 THR B C 1
ATOM 1978 O O . THR B 1 73 ? 22.577 -17.061 4.494 1.00 30.30 73 THR B O 1
ATOM 1982 N N . GLY B 1 74 ? 22.661 -19.249 4.953 1.00 29.07 74 GLY B N 1
ATOM 1983 C CA . GLY B 1 74 ? 21.331 -19.526 4.379 1.00 32.65 74 GLY B CA 1
ATOM 1984 C C . GLY B 1 74 ? 20.240 -18.895 5.225 1.00 33.90 74 GLY B C 1
ATOM 1985 O O . GLY B 1 74 ? 19.211 -18.481 4.662 1.00 34.16 74 GLY B O 1
ATOM 1986 N N . MET B 1 75 ? 20.453 -18.800 6.542 1.00 35.09 75 MET B N 1
ATOM 1987 C CA . MET B 1 75 ? 19.424 -18.284 7.482 1.00 34.48 75 MET B CA 1
ATOM 1988 C C . MET B 1 75 ? 19.178 -16.785 7.252 1.00 31.27 75 MET B C 1
ATOM 1989 O O . MET B 1 75 ? 18.147 -16.313 7.692 1.00 34.24 75 MET B O 1
ATOM 1994 N N . ILE B 1 76 ? 20.066 -16.058 6.575 1.00 30.68 76 ILE B N 1
ATOM 1995 C CA . ILE B 1 76 ? 19.855 -14.607 6.262 1.00 30.24 76 ILE B CA 1
ATOM 1996 C C . ILE B 1 76 ? 18.575 -14.486 5.424 1.00 32.18 76 ILE B C 1
ATOM 1997 O O . ILE B 1 76 ? 17.711 -13.635 5.742 1.00 29.89 76 ILE B O 1
ATOM 2002 N N . ALA B 1 77 ? 18.462 -15.304 4.377 1.00 31.40 77 ALA B N 1
ATOM 2003 C CA . ALA B 1 77 ? 17.312 -15.296 3.450 1.00 33.51 77 ALA B CA 1
ATOM 2004 C C . ALA B 1 77 ? 16.114 -15.939 4.151 1.00 32.15 77 ALA B C 1
ATOM 2005 O O . ALA B 1 77 ? 15.006 -15.477 3.910 1.00 28.45 77 ALA B O 1
ATOM 2007 N N . ASP B 1 78 ? 16.330 -16.993 4.948 1.00 33.33 78 ASP B N 1
ATOM 2008 C CA . ASP B 1 78 ? 15.231 -17.688 5.674 1.00 34.58 78 ASP B CA 1
ATOM 2009 C C . ASP B 1 78 ? 14.521 -16.667 6.563 1.00 33.86 78 ASP B C 1
ATOM 2010 O O . ASP B 1 78 ? 13.285 -16.667 6.606 1.00 33.12 78 ASP B O 1
ATOM 2015 N N . ASP B 1 79 ? 15.276 -15.799 7.219 1.00 33.15 79 ASP B N 1
ATOM 2016 C CA . ASP B 1 79 ? 14.688 -14.854 8.199 1.00 34.30 79 ASP B CA 1
ATOM 2017 C C . ASP B 1 79 ? 13.933 -13.764 7.432 1.00 30.92 79 ASP B C 1
ATOM 2018 O O . ASP B 1 79 ? 12.791 -13.469 7.829 1.00 29.41 79 ASP B O 1
ATOM 2023 N N . VAL B 1 80 ? 14.525 -13.235 6.356 1.00 30.21 80 VAL B N 1
ATOM 2024 C CA . VAL B 1 80 ? 13.881 -12.276 5.401 1.00 30.88 80 VAL B CA 1
ATOM 2025 C C . VAL B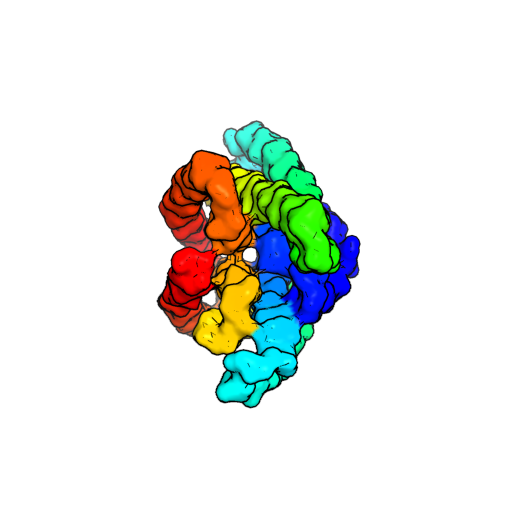 1 80 ? 12.540 -12.870 4.933 1.00 29.13 80 VAL B C 1
ATOM 2026 O O . VAL B 1 80 ? 11.498 -12.196 5.049 1.00 32.23 80 VAL B O 1
ATOM 2030 N N . GLU B 1 81 ? 12.544 -14.125 4.493 1.00 27.94 81 GLU B N 1
ATOM 2031 C CA . GLU B 1 81 ? 11.342 -14.828 3.997 1.00 28.02 81 GLU B CA 1
ATOM 2032 C C . GLU B 1 81 ? 10.326 -14.955 5.142 1.00 25.86 81 GLU B C 1
ATOM 2033 O O . GLU B 1 81 ? 9.151 -14.559 4.966 1.00 25.17 81 GLU B O 1
ATOM 2039 N N . ALA B 1 82 ? 10.742 -15.453 6.298 1.00 26.84 82 ALA B N 1
ATOM 2040 C CA . ALA B 1 82 ? 9.821 -15.715 7.427 1.00 27.01 82 ALA B CA 1
ATOM 2041 C C . ALA B 1 82 ? 9.091 -14.422 7.811 1.00 27.31 82 ALA B C 1
ATOM 2042 O O . ALA B 1 82 ? 7.862 -14.463 8.007 1.00 31.33 82 ALA B O 1
ATOM 2044 N N . PHE B 1 83 ? 9.797 -13.300 7.906 1.00 29.90 83 PHE B N 1
ATOM 2045 C CA . PHE B 1 83 ? 9.202 -12.029 8.401 1.00 32.52 83 PHE B CA 1
ATOM 2046 C C . PHE B 1 83 ? 8.361 -11.349 7.319 1.00 30.90 83 PHE B C 1
ATOM 2047 O O . PHE B 1 83 ? 7.353 -10.715 7.671 1.00 26.94 83 PHE B O 1
ATOM 2055 N N . ASP B 1 84 ? 8.799 -11.413 6.054 1.00 33.32 84 ASP B N 1
ATOM 2056 C CA . ASP B 1 84 ? 8.004 -10.929 4.894 1.00 30.70 84 ASP B CA 1
ATOM 2057 C C . ASP B 1 84 ? 6.653 -11.651 4.905 1.00 29.52 84 ASP B C 1
ATOM 2058 O O . ASP B 1 84 ? 5.601 -10.977 4.718 1.00 28.34 84 ASP B O 1
ATOM 2063 N N . ALA B 1 85 ? 6.671 -12.961 5.175 1.00 27.47 85 ALA B N 1
ATOM 2064 C CA . ALA B 1 85 ? 5.456 -13.808 5.281 1.00 26.05 85 ALA B CA 1
ATOM 2065 C C . ALA B 1 85 ? 4.548 -13.311 6.419 1.00 25.40 85 ALA B C 1
ATOM 2066 O O . ALA B 1 85 ? 3.303 -13.312 6.219 1.00 26.91 85 ALA B O 1
ATOM 2068 N N . VAL B 1 86 ? 5.106 -12.868 7.556 1.00 24.93 86 VAL B N 1
ATOM 2069 C CA . VAL B 1 86 ? 4.281 -12.310 8.676 1.00 26.79 86 VAL B CA 1
ATOM 2070 C C . VAL B 1 86 ? 3.572 -11.044 8.195 1.00 26.57 86 VAL B C 1
ATOM 2071 O O . VAL B 1 86 ? 2.328 -10.985 8.306 1.00 26.34 86 VAL B O 1
ATOM 2075 N N . MET B 1 87 ? 4.349 -10.065 7.715 1.00 28.99 87 MET B N 1
ATOM 2076 C CA . MET B 1 87 ? 3.867 -8.772 7.153 1.00 30.53 87 MET B CA 1
ATOM 2077 C C . MET B 1 87 ? 2.851 -9.039 6.029 1.00 30.55 87 MET B C 1
ATOM 2078 O O . MET B 1 87 ? 1.746 -8.479 6.106 1.00 31.17 87 MET B O 1
ATOM 2083 N N . GLY B 1 88 ? 3.194 -9.880 5.045 1.00 28.43 88 GLY B N 1
ATOM 2084 C CA . GLY B 1 88 ? 2.262 -10.328 3.989 1.00 29.90 88 GLY B CA 1
ATOM 2085 C C . GLY B 1 88 ? 0.967 -10.923 4.551 1.00 28.99 88 GLY B C 1
ATOM 2086 O O . GLY B 1 88 ? -0.117 -10.610 4.010 1.00 29.49 88 GLY B O 1
ATOM 2087 N N . ALA B 1 89 ? 1.035 -11.753 5.598 1.00 27.51 89 ALA B N 1
ATOM 2088 C CA . ALA B 1 89 ? -0.179 -12.395 6.170 1.00 28.30 89 ALA B CA 1
ATOM 2089 C C . ALA B 1 89 ? -1.106 -11.332 6.799 1.00 27.58 89 ALA B C 1
ATOM 2090 O O . ALA B 1 89 ? -2.321 -11.409 6.546 1.00 26.85 89 ALA B O 1
ATOM 2092 N N . TYR B 1 90 ? -0.589 -10.342 7.540 1.00 28.39 90 TYR B N 1
ATOM 2093 C CA . TYR B 1 90 ? -1.432 -9.262 8.131 1.00 30.38 90 TYR B CA 1
ATOM 2094 C C . TYR B 1 90 ? -2.109 -8.431 7.025 1.00 31.77 90 TYR B C 1
ATOM 2095 O O . TYR B 1 90 ? -3.218 -7.906 7.228 1.00 32.92 90 TYR B O 1
ATOM 2104 N N . GLY B 1 91 ? -1.489 -8.350 5.853 1.00 31.79 91 GLY B N 1
ATOM 2105 C CA . GLY B 1 91 ? -1.993 -7.546 4.729 1.00 33.67 91 GLY B CA 1
ATOM 2106 C C . GLY B 1 91 ? -2.920 -8.294 3.782 1.00 34.68 91 GLY B C 1
ATOM 2107 O O . GLY B 1 91 ? -3.322 -7.667 2.807 1.00 43.83 91 GLY B O 1
ATOM 2108 N N . LEU B 1 92 ? -3.259 -9.565 4.022 1.00 32.16 92 LEU B N 1
ATOM 2109 C CA . LEU B 1 92 ? -4.162 -10.349 3.135 1.00 30.44 92 LEU B CA 1
ATOM 2110 C C . LEU B 1 92 ? -5.567 -9.768 3.220 1.00 29.00 92 LEU B C 1
ATOM 2111 O O . LEU B 1 92 ? -5.957 -9.249 4.246 1.00 28.88 92 LEU B O 1
ATOM 2116 N N . PRO B 1 93 ? -6.400 -9.885 2.165 1.00 31.51 93 PRO B N 1
ATOM 2117 C CA . PRO B 1 93 ? -7.742 -9.306 2.195 1.00 30.96 93 PRO B CA 1
ATOM 2118 C C . PRO B 1 93 ? -8.710 -10.053 3.124 1.00 33.68 93 PRO B C 1
ATOM 2119 O O . PRO B 1 93 ? -8.484 -11.242 3.449 1.00 30.55 93 PRO B O 1
ATOM 2123 N N . LYS B 1 94 ? -9.801 -9.375 3.487 1.00 35.20 94 LYS B N 1
ATOM 2124 C CA . LYS B 1 94 ? -10.860 -9.923 4.374 1.00 37.26 94 LYS B CA 1
ATOM 2125 C C . LYS B 1 94 ? -12.220 -9.752 3.689 1.00 36.36 94 LYS B C 1
ATOM 2126 O O . LYS B 1 94 ? -13.176 -9.360 4.374 1.00 38.15 94 LYS B O 1
ATOM 2132 N N . ASN B 1 95 ? -12.321 -10.065 2.394 1.00 34.30 95 ASN B N 1
ATOM 2133 C CA . ASN B 1 95 ? -13.501 -9.694 1.564 1.00 34.09 95 ASN B CA 1
ATOM 2134 C C . ASN B 1 95 ? -14.594 -10.760 1.647 1.00 35.95 95 ASN B C 1
ATOM 2135 O O . ASN B 1 95 ? -15.754 -10.393 1.475 1.00 33.73 95 ASN B O 1
ATOM 2140 N N . THR B 1 96 ? -14.226 -12.023 1.887 1.00 38.12 96 THR B N 1
ATOM 2141 C CA . THR B 1 96 ? -15.150 -13.158 2.112 1.00 36.02 96 THR B CA 1
ATOM 2142 C C . THR B 1 96 ? -14.836 -13.775 3.478 1.00 38.66 96 THR B C 1
ATOM 2143 O O . THR B 1 96 ? -13.784 -13.418 4.084 1.00 32.91 96 THR B O 1
ATOM 2147 N N . ASP B 1 97 ? -15.700 -14.689 3.920 1.00 37.73 97 ASP B N 1
ATOM 2148 C CA . ASP B 1 97 ? -15.518 -15.484 5.166 1.00 42.95 97 ASP B CA 1
ATOM 2149 C C . ASP B 1 97 ? -14.338 -16.457 4.977 1.00 39.89 97 ASP B C 1
ATOM 2150 O O . ASP B 1 97 ? -13.535 -16.612 5.924 1.00 36.42 97 ASP B O 1
ATOM 2155 N N . GLU B 1 98 ? -14.191 -17.048 3.787 1.00 39.04 98 GLU B N 1
ATOM 2156 C CA . GLU B 1 98 ? -13.072 -17.975 3.462 1.00 38.05 98 GLU B CA 1
ATOM 2157 C C . GLU B 1 98 ? -11.743 -17.190 3.495 1.00 33.70 98 GLU B C 1
ATOM 2158 O O . GLU B 1 98 ? -10.748 -17.731 4.032 1.00 33.53 98 GLU B O 1
ATOM 2164 N N . GLU B 1 99 ? -11.706 -15.961 2.966 1.00 31.44 99 GLU B N 1
ATOM 2165 C CA . GLU B 1 99 ? -10.503 -15.079 3.007 1.00 30.76 99 GLU B CA 1
ATOM 2166 C C . GLU B 1 99 ? -10.127 -14.790 4.471 1.00 30.09 99 GLU B C 1
ATOM 2167 O O . GLU B 1 99 ? -8.937 -14.936 4.784 1.00 30.76 99 GLU B O 1
ATOM 2173 N N . LYS B 1 100 ? -11.085 -14.387 5.325 1.00 32.11 100 LYS B N 1
ATOM 2174 C CA . LYS B 1 100 ? -10.859 -14.046 6.767 1.00 33.77 100 LYS B CA 1
ATOM 2175 C C . LYS B 1 100 ? -10.236 -15.244 7.485 1.00 31.04 100 LYS B C 1
ATOM 2176 O O . LYS B 1 100 ? -9.231 -15.060 8.190 1.00 29.72 100 LYS B O 1
ATOM 2182 N N . ALA B 1 101 ? -10.833 -16.426 7.323 1.00 30.92 101 ALA B N 1
ATOM 2183 C CA . ALA B 1 101 ? -10.324 -17.690 7.898 1.00 31.89 101 ALA B CA 1
ATOM 2184 C C . ALA B 1 101 ? -8.913 -17.991 7.356 1.00 29.53 101 ALA B C 1
ATOM 2185 O O . ALA B 1 101 ? -8.045 -18.340 8.175 1.00 27.61 101 ALA B O 1
ATOM 2187 N N . ALA B 1 102 ? -8.667 -17.834 6.046 1.00 27.00 102 ALA B N 1
ATOM 2188 C CA . ALA B 1 102 ? -7.351 -18.117 5.431 1.00 26.29 102 ALA B CA 1
ATOM 2189 C C . ALA B 1 102 ? -6.320 -17.149 6.006 1.00 25.19 102 ALA B C 1
ATOM 2190 O O . ALA B 1 102 ? -5.249 -17.577 6.348 1.00 26.68 102 ALA B O 1
ATOM 2192 N N . ARG B 1 103 ? -6.661 -15.874 6.106 1.00 26.84 103 ARG B N 1
ATOM 2193 C CA . ARG B 1 103 ? -5.771 -14.815 6.643 1.00 28.66 103 ARG B CA 1
ATOM 2194 C C . ARG B 1 103 ? -5.401 -15.139 8.101 1.00 27.93 103 ARG B C 1
ATOM 2195 O O . ARG B 1 103 ? -4.192 -15.077 8.456 1.00 26.03 103 ARG B O 1
ATOM 2203 N N . ALA B 1 104 ? -6.374 -15.476 8.943 1.00 26.00 104 ALA B N 1
ATOM 2204 C CA . ALA B 1 104 ? -6.079 -15.776 10.369 1.00 28.00 104 ALA B CA 1
ATOM 2205 C C . ALA B 1 104 ? -5.181 -17.027 10.466 1.00 28.49 104 ALA B C 1
ATOM 2206 O O . ALA B 1 104 ? -4.245 -17.021 11.287 1.00 28.88 104 ALA B O 1
ATOM 2208 N N . ALA B 1 105 ? -5.391 -18.039 9.614 1.00 32.01 105 ALA B N 1
ATOM 2209 C CA . ALA B 1 105 ? -4.561 -19.275 9.571 1.00 27.72 105 ALA B CA 1
ATOM 2210 C C . ALA B 1 105 ? -3.139 -18.906 9.172 1.00 28.16 105 ALA B C 1
ATOM 2211 O O . ALA B 1 105 ? -2.204 -19.395 9.794 1.00 27.66 105 ALA B O 1
ATOM 2213 N N . LYS B 1 106 ? -3.005 -18.073 8.143 1.00 31.21 106 LYS B N 1
ATOM 2214 C CA . LYS B 1 106 ? -1.696 -17.714 7.537 1.00 32.81 106 LYS B CA 1
ATOM 2215 C C . LYS B 1 106 ? -0.912 -16.827 8.518 1.00 27.93 106 LYS B C 1
ATOM 2216 O O . LYS B 1 106 ? 0.326 -17.000 8.607 1.00 26.98 106 LYS B O 1
ATOM 2222 N N . ILE B 1 107 ? -1.589 -15.973 9.285 1.00 26.21 107 ILE B N 1
ATOM 2223 C CA . ILE B 1 107 ? -0.938 -15.186 10.381 1.00 27.88 107 ILE B CA 1
ATOM 2224 C C . ILE B 1 107 ? -0.317 -16.144 11.403 1.00 24.68 107 ILE B C 1
ATOM 2225 O O . ILE B 1 107 ? 0.840 -15.940 11.755 1.00 22.51 107 ILE B O 1
ATOM 2230 N N . GLN B 1 108 ? -1.036 -17.175 11.846 1.00 26.66 108 GLN B N 1
ATOM 2231 C CA . GLN B 1 108 ? -0.521 -18.078 12.912 1.00 26.24 108 GLN B CA 1
ATOM 2232 C C . GLN B 1 108 ? 0.623 -18.915 12.338 1.00 26.54 108 GLN B C 1
ATOM 2233 O O . GLN B 1 108 ? 1.661 -19.058 13.031 1.00 24.19 108 GLN B O 1
ATOM 2239 N N . GLU B 1 109 ? 0.444 -19.448 11.127 1.00 25.34 109 GLU B N 1
ATOM 2240 C CA . GLU B 1 109 ? 1.497 -20.229 10.425 1.00 26.98 109 GLU B CA 1
ATOM 2241 C C . GLU B 1 109 ? 2.762 -19.364 10.319 1.00 25.18 109 GLU B C 1
ATOM 2242 O O . GLU B 1 109 ? 3.831 -19.837 10.673 1.00 24.03 109 GLU B O 1
ATOM 2248 N N . ALA B 1 110 ? 2.637 -18.130 9.825 1.00 25.35 110 ALA B N 1
ATOM 2249 C CA . ALA B 1 110 ? 3.791 -17.238 9.638 1.00 23.99 110 ALA B CA 1
ATOM 2250 C C . ALA B 1 110 ? 4.406 -16.938 11.014 1.00 25.13 110 ALA B C 1
ATOM 2251 O O . ALA B 1 110 ? 5.640 -17.035 11.112 1.00 24.56 110 ALA B O 1
ATOM 2253 N N . LEU B 1 111 ? 3.618 -16.681 12.070 1.00 25.13 111 LEU B N 1
ATOM 2254 C CA . LEU B 1 111 ? 4.204 -16.431 13.421 1.00 24.88 111 LEU B CA 1
ATOM 2255 C C . LEU B 1 111 ? 4.996 -17.662 13.877 1.00 26.34 111 LEU B C 1
ATOM 2256 O O . LEU B 1 111 ? 6.158 -17.476 14.333 1.00 26.51 111 LEU B O 1
ATOM 2261 N N . LYS B 1 112 ? 4.440 -18.872 13.702 1.00 27.92 112 LYS B N 1
ATOM 2262 C CA . LYS B 1 112 ? 5.118 -20.162 14.024 1.00 28.34 112 LYS B CA 1
ATOM 2263 C C . LYS B 1 112 ? 6.473 -20.282 13.307 1.00 28.07 112 LYS B C 1
ATOM 2264 O O . LYS B 1 112 ? 7.485 -20.546 13.998 1.00 29.63 112 LYS B O 1
ATOM 2270 N N . THR B 1 113 ? 6.500 -20.170 11.979 1.00 27.94 113 THR B N 1
ATOM 2271 C CA . THR B 1 113 ? 7.752 -20.253 11.177 1.00 27.90 113 THR B CA 1
ATOM 2272 C C . THR B 1 113 ? 8.698 -19.106 11.578 1.00 26.27 113 THR B C 1
ATOM 2273 O O . THR B 1 113 ? 9.891 -19.369 11.680 1.00 25.09 113 THR B O 1
ATOM 2277 N N . ALA B 1 114 ? 8.193 -17.898 11.844 1.00 24.50 114 ALA B N 1
ATOM 2278 C CA . ALA B 1 114 ? 9.034 -16.736 12.234 1.00 28.02 114 ALA B CA 1
ATOM 2279 C C . ALA B 1 114 ? 9.474 -16.814 13.718 1.00 27.93 114 ALA B C 1
ATOM 2280 O O . ALA B 1 114 ? 10.228 -15.907 14.143 1.00 25.02 114 ALA B O 1
ATOM 2282 N N . THR B 1 115 ? 8.997 -17.811 14.489 1.00 25.37 115 THR B N 1
ATOM 2283 C CA . THR B 1 115 ? 9.538 -18.198 15.822 1.00 26.19 115 THR B CA 1
ATOM 2284 C C . THR B 1 115 ? 10.607 -19.283 15.649 1.00 25.41 115 THR B C 1
ATOM 2285 O O . THR B 1 115 ? 11.663 -19.160 16.297 1.00 24.95 115 THR B O 1
ATOM 2289 N N . ASP B 1 116 ? 10.377 -20.297 14.808 1.00 26.87 116 ASP B N 1
ATOM 2290 C CA . ASP B 1 116 ? 11.329 -21.434 14.626 1.00 27.51 116 ASP B CA 1
ATOM 2291 C C . ASP B 1 116 ? 12.590 -20.969 13.878 1.00 28.39 116 ASP B C 1
ATOM 2292 O O . ASP B 1 116 ? 13.705 -21.463 14.196 1.00 27.59 116 ASP B O 1
ATOM 2297 N N . VAL B 1 117 ? 12.464 -20.064 12.907 1.00 27.25 117 VAL B N 1
ATOM 2298 C CA . VAL B 1 117 ? 13.649 -19.653 12.109 1.00 27.70 117 VAL B CA 1
ATOM 2299 C C . VAL B 1 117 ? 14.654 -18.977 13.035 1.00 27.10 117 VAL B C 1
ATOM 2300 O O . VAL B 1 117 ? 15.801 -19.400 13.102 1.00 29.36 117 VAL B O 1
ATOM 2304 N N . PRO B 1 118 ? 14.298 -17.899 13.767 1.00 27.35 118 PRO B N 1
ATOM 2305 C CA . PRO B 1 118 ? 15.223 -17.316 14.740 1.00 26.03 118 PRO B CA 1
ATOM 2306 C C . PRO B 1 118 ? 15.650 -18.258 15.888 1.00 24.93 118 PRO B C 1
ATOM 2307 O O . PRO B 1 118 ? 16.831 -18.233 16.294 1.00 20.79 118 PRO B O 1
ATOM 2311 N N . LEU B 1 119 ? 14.767 -19.142 16.350 1.00 24.11 119 LEU B N 1
ATOM 2312 C CA . LEU B 1 119 ? 15.186 -20.143 17.365 1.00 25.34 119 LEU B CA 1
ATOM 2313 C C . LEU B 1 119 ? 16.285 -21.060 16.809 1.00 27.08 119 LEU B C 1
ATOM 2314 O O . LEU B 1 119 ? 17.239 -21.372 17.550 1.00 27.12 119 LEU B O 1
ATOM 2319 N N . ALA B 1 120 ? 16.205 -21.448 15.536 1.00 30.73 120 ALA B N 1
ATOM 2320 C CA . ALA B 1 120 ? 17.263 -22.248 14.864 1.00 30.11 120 ALA B CA 1
ATOM 2321 C C . ALA B 1 120 ? 18.572 -21.456 14.836 1.00 26.50 120 ALA B C 1
ATOM 2322 O O . ALA B 1 120 ? 19.626 -22.044 15.069 1.00 27.06 120 ALA B O 1
ATOM 2324 N N . CYS B 1 121 ? 18.508 -20.159 14.549 1.00 26.93 121 CYS B N 1
ATOM 2325 C CA . CYS B 1 121 ? 19.701 -19.279 14.494 1.00 25.37 121 CYS B CA 1
ATOM 2326 C C . CYS B 1 121 ? 20.315 -19.217 15.907 1.00 24.72 121 CYS B C 1
ATOM 2327 O O . CYS B 1 121 ? 21.572 -19.325 16.024 1.00 25.47 121 CYS B O 1
ATOM 2330 N N . CYS B 1 122 ? 19.497 -19.148 16.961 1.00 22.74 122 CYS B N 1
ATOM 2331 C CA . CYS B 1 122 ? 19.988 -19.237 18.367 1.00 23.52 122 CYS B CA 1
ATOM 2332 C C . CYS B 1 122 ? 20.724 -20.564 18.635 1.00 24.44 122 CYS B C 1
ATOM 2333 O O . CYS B 1 122 ? 21.806 -20.528 19.266 1.00 21.94 122 CYS B O 1
ATOM 2336 N N . ARG B 1 123 ? 20.151 -21.711 18.247 1.00 25.77 123 ARG B N 1
ATOM 2337 C CA . ARG B 1 123 ? 20.812 -23.031 18.442 1.00 26.89 123 ARG B CA 1
ATOM 2338 C C . ARG B 1 123 ? 22.178 -23.041 17.760 1.00 25.79 123 ARG B C 1
ATOM 2339 O O . ARG B 1 123 ? 23.128 -23.518 18.378 1.00 26.04 123 ARG B O 1
ATOM 2347 N N . VAL B 1 124 ? 22.249 -22.584 16.513 1.00 22.84 124 VAL B N 1
ATOM 2348 C CA . VAL B 1 124 ? 23.525 -22.624 15.746 1.00 26.45 124 VAL B CA 1
ATOM 2349 C C . VAL B 1 124 ? 24.542 -21.672 16.396 1.00 25.36 124 VAL B C 1
ATOM 2350 O O . VAL B 1 124 ? 25.707 -22.093 16.566 1.00 28.43 124 VAL B O 1
ATOM 2354 N N . CYS B 1 125 ? 24.132 -20.465 16.796 1.00 26.98 125 CYS B N 1
ATOM 2355 C CA . CYS B 1 125 ? 25.009 -19.469 17.474 1.00 24.91 125 CYS B CA 1
ATOM 2356 C C . CYS B 1 125 ? 25.552 -20.063 18.785 1.00 24.52 125 CYS B C 1
ATOM 2357 O O . CYS B 1 125 ? 26.771 -19.900 19.064 1.00 20.19 125 CYS B O 1
ATOM 2360 N N . ARG B 1 126 ? 24.715 -20.811 19.516 1.00 25.49 126 ARG B N 1
ATOM 2361 C CA . ARG B 1 126 ? 25.113 -21.494 20.786 1.00 27.09 126 ARG B CA 1
ATOM 2362 C C . ARG B 1 126 ? 26.222 -22.523 20.517 1.00 28.98 126 ARG B C 1
ATOM 2363 O O . ARG B 1 126 ? 27.140 -22.622 21.354 1.00 26.43 126 ARG B O 1
ATOM 2371 N N . GLU B 1 127 ? 26.152 -23.256 19.401 1.00 30.85 127 GLU B N 1
ATOM 2372 C CA . GLU B 1 127 ? 27.231 -24.186 18.969 1.00 34.85 127 GLU B CA 1
ATOM 2373 C C . GLU B 1 127 ? 28.472 -23.391 18.531 1.00 30.08 127 GLU B C 1
ATOM 2374 O O . GLU B 1 127 ? 29.569 -23.822 18.893 1.00 28.65 127 GLU B O 1
ATOM 2380 N N . VAL B 1 128 ? 28.336 -22.282 17.790 1.00 28.16 128 VAL B N 1
ATOM 2381 C CA . VAL B 1 128 ? 29.519 -21.434 17.430 1.00 26.13 128 VAL B CA 1
ATOM 2382 C C . VAL B 1 128 ? 30.238 -21.004 18.720 1.00 23.79 128 VAL B C 1
ATOM 2383 O O . VAL B 1 128 ? 31.467 -21.087 18.766 1.00 24.27 128 VAL B O 1
ATOM 2387 N N . ILE B 1 129 ? 29.525 -20.663 19.780 1.00 22.92 129 ILE B N 1
ATOM 2388 C CA . ILE B 1 129 ? 30.182 -20.281 21.063 1.00 25.42 129 ILE B CA 1
ATOM 2389 C C . ILE B 1 129 ? 31.025 -21.444 21.601 1.00 26.07 129 ILE B C 1
ATOM 2390 O O . ILE B 1 129 ? 32.157 -21.173 22.001 1.00 22.31 129 ILE B O 1
ATOM 2395 N N . ASP B 1 130 ? 30.505 -22.682 21.634 1.00 29.44 130 ASP B N 1
ATOM 2396 C CA . ASP B 1 130 ? 31.299 -23.879 22.033 1.00 28.69 130 ASP B CA 1
ATOM 2397 C C . ASP B 1 130 ? 32.537 -23.995 21.140 1.00 25.63 130 ASP B C 1
ATOM 2398 O O . ASP B 1 130 ? 33.605 -24.236 21.677 1.00 24.87 130 ASP B O 1
ATOM 2403 N N . LEU B 1 131 ? 32.423 -23.851 19.814 1.00 25.55 131 LEU B N 1
ATOM 2404 C CA . LEU B 1 131 ? 33.621 -23.945 18.934 1.00 26.12 131 LEU B CA 1
ATOM 2405 C C . LEU B 1 131 ? 34.623 -22.813 19.243 1.00 27.45 131 LEU B C 1
ATOM 2406 O O . LEU B 1 131 ? 35.822 -23.063 19.165 1.00 28.59 131 LEU B O 1
ATOM 2411 N N . ALA B 1 132 ? 34.158 -21.602 19.573 1.00 27.50 132 ALA B N 1
ATOM 2412 C CA . ALA B 1 132 ? 35.005 -20.412 19.811 1.00 27.72 132 ALA B CA 1
ATOM 2413 C C . ALA B 1 132 ? 35.811 -20.629 21.097 1.00 27.01 132 ALA B C 1
ATOM 2414 O O . ALA B 1 132 ? 36.991 -20.235 21.137 1.00 24.86 132 ALA B O 1
ATOM 2416 N N . GLU B 1 133 ? 35.190 -21.263 22.093 1.00 26.62 133 GLU B N 1
ATOM 2417 C CA . GLU B 1 133 ? 35.836 -21.667 23.371 1.00 31.51 133 GLU B CA 1
ATOM 2418 C C . GLU B 1 133 ? 37.047 -22.557 23.074 1.00 33.06 133 GLU B C 1
ATOM 2419 O O . GLU B 1 133 ? 38.126 -22.314 23.662 1.00 32.85 133 GLU B O 1
ATOM 2425 N N . ILE B 1 134 ? 36.878 -23.539 22.185 1.00 31.98 134 ILE B N 1
ATOM 2426 C CA . ILE B 1 134 ? 37.953 -24.507 21.823 1.00 33.78 134 ILE B CA 1
ATOM 2427 C C . ILE B 1 134 ? 39.108 -23.768 21.124 1.00 30.84 134 ILE B C 1
ATOM 2428 O O . ILE B 1 134 ? 40.275 -24.001 21.500 1.00 32.07 134 ILE B O 1
ATOM 2433 N N . VAL B 1 135 ? 38.827 -22.890 20.173 1.00 29.00 135 VAL B N 1
ATOM 2434 C CA . VAL B 1 135 ? 39.906 -22.108 19.489 1.00 32.82 135 VAL B CA 1
ATOM 2435 C C . VAL B 1 135 ? 40.513 -21.062 20.449 1.00 30.75 135 VAL B C 1
ATOM 2436 O O . VAL B 1 135 ? 41.681 -20.770 20.301 1.00 30.95 135 VAL B O 1
ATOM 2440 N N . ALA B 1 136 ? 39.790 -20.531 21.435 1.00 33.71 136 ALA B N 1
ATOM 2441 C CA . ALA B 1 136 ? 40.398 -19.660 22.470 1.00 33.31 136 ALA B CA 1
ATOM 2442 C C . ALA B 1 136 ? 41.462 -20.458 23.230 1.00 34.91 136 ALA B C 1
ATOM 2443 O O . ALA B 1 136 ? 42.532 -19.875 23.483 1.00 37.73 136 ALA B O 1
ATOM 2445 N N . GLU B 1 137 ? 41.188 -21.717 23.588 1.00 35.89 137 GLU B N 1
ATOM 2446 C CA . GLU B 1 137 ? 42.116 -22.541 24.419 1.00 40.75 137 GLU B CA 1
ATOM 2447 C C . GLU B 1 137 ? 43.299 -23.014 23.555 1.00 41.44 137 GLU B C 1
ATOM 2448 O O . GLU B 1 137 ? 44.437 -22.909 24.022 1.00 46.11 137 GLU B O 1
ATOM 2454 N N . LYS B 1 138 ? 43.066 -23.471 22.322 1.00 39.58 138 LYS B N 1
ATOM 2455 C CA . LYS B 1 138 ? 44.064 -24.284 21.570 1.00 40.17 138 LYS B CA 1
ATOM 2456 C C . LYS B 1 138 ? 44.593 -23.597 20.299 1.00 40.29 138 LYS B C 1
ATOM 2457 O O . LYS B 1 138 ? 45.489 -24.170 19.654 1.00 43.32 138 LYS B O 1
ATOM 2463 N N . GLY B 1 139 ? 44.066 -22.442 19.905 1.00 38.20 139 GLY B N 1
ATOM 2464 C CA . GLY B 1 139 ? 44.413 -21.824 18.608 1.00 36.68 139 GLY B CA 1
ATOM 2465 C C . GLY B 1 139 ? 45.751 -21.106 18.646 1.00 35.95 139 GLY B C 1
ATOM 2466 O O . GLY B 1 139 ? 46.293 -20.882 19.746 1.00 37.96 139 GLY B O 1
ATOM 2467 N N . ASN B 1 140 ? 46.258 -20.761 17.470 1.00 34.47 140 ASN B N 1
ATOM 2468 C CA . ASN B 1 140 ? 47.513 -20.001 17.256 1.00 35.44 140 ASN B CA 1
ATOM 2469 C C . ASN B 1 140 ? 47.453 -18.683 18.050 1.00 37.45 140 ASN B C 1
ATOM 2470 O O . ASN B 1 140 ? 46.524 -17.892 17.791 1.00 34.94 140 ASN B O 1
ATOM 2475 N N . LEU B 1 141 ? 48.417 -18.450 18.954 1.00 34.99 141 LEU B N 1
ATOM 2476 C CA . LEU B 1 141 ? 48.464 -17.279 19.872 1.00 37.51 141 LEU B CA 1
ATOM 2477 C C . LEU B 1 141 ? 48.579 -15.993 19.043 1.00 36.43 141 LEU B C 1
ATOM 2478 O O . LEU B 1 141 ? 48.017 -14.963 19.453 1.00 34.17 141 LEU B O 1
ATOM 2483 N N . ASN B 1 142 ? 49.201 -16.061 17.871 1.00 35.21 142 ASN B N 1
ATOM 2484 C CA . ASN B 1 142 ? 49.286 -14.914 16.925 1.00 35.58 142 ASN B CA 1
ATOM 2485 C C . ASN B 1 142 ? 47.911 -14.443 16.443 1.00 31.81 142 ASN B C 1
ATOM 2486 O O . ASN B 1 142 ? 47.802 -13.257 16.113 1.00 35.11 142 ASN B O 1
ATOM 2491 N N . VAL B 1 143 ? 46.893 -15.296 16.370 1.00 32.36 143 VAL B N 1
ATOM 2492 C CA . VAL B 1 143 ? 45.570 -14.858 15.835 1.00 32.93 143 VAL B CA 1
ATOM 2493 C C . VAL B 1 143 ? 44.469 -15.089 16.874 1.00 31.96 143 VAL B C 1
ATOM 2494 O O . VAL B 1 143 ? 43.269 -15.092 16.483 1.00 30.89 143 VAL B O 1
ATOM 2498 N N . ILE B 1 144 ? 44.833 -15.202 18.158 1.00 31.26 144 ILE B N 1
ATOM 2499 C CA . ILE B 1 144 ? 43.853 -15.503 19.247 1.00 32.66 144 ILE B CA 1
ATOM 2500 C C . ILE B 1 144 ? 42.774 -14.395 19.318 1.00 30.59 144 ILE B C 1
ATOM 2501 O O . ILE B 1 144 ? 41.642 -14.702 19.666 1.00 30.45 144 ILE B O 1
ATOM 2506 N N . SER B 1 145 ? 43.071 -13.147 18.952 1.00 29.81 145 SER B N 1
ATOM 2507 C CA . SER B 1 145 ? 42.066 -12.051 18.977 1.00 28.53 145 SER B CA 1
ATOM 2508 C C . SER B 1 145 ? 40.812 -12.482 18.205 1.00 26.26 145 SER B C 1
ATOM 2509 O O . SER B 1 145 ? 39.719 -12.207 18.692 1.00 23.62 145 SER B O 1
ATOM 2512 N N . ASP B 1 146 ? 40.968 -13.163 17.064 1.00 26.55 146 ASP B N 1
ATOM 2513 C CA . ASP B 1 146 ? 39.838 -13.579 16.183 1.00 26.93 146 ASP B CA 1
ATOM 2514 C C . ASP B 1 146 ? 38.914 -14.583 16.887 1.00 25.03 146 ASP B C 1
ATOM 2515 O O . ASP B 1 146 ? 37.707 -14.545 16.628 1.00 24.14 146 ASP B O 1
ATOM 2520 N N . ALA B 1 147 ? 39.412 -15.411 17.802 1.00 26.36 147 ALA B N 1
ATOM 2521 C CA . ALA B 1 147 ? 38.557 -16.248 18.686 1.00 27.06 147 ALA B CA 1
ATOM 2522 C C . ALA B 1 147 ? 37.684 -15.352 19.569 1.00 24.44 147 ALA B C 1
ATOM 2523 O O . ALA B 1 147 ? 36.500 -15.699 19.793 1.00 24.13 147 ALA B O 1
ATOM 2525 N N . GLY B 1 148 ? 38.225 -14.225 20.025 1.00 22.31 148 GLY B N 1
ATOM 2526 C CA . GLY B 1 148 ? 37.457 -13.227 20.798 1.00 21.61 148 GLY B CA 1
ATOM 2527 C C . GLY B 1 148 ? 36.310 -12.678 19.972 1.00 22.46 148 GLY B C 1
ATOM 2528 O O . GLY B 1 148 ? 35.139 -12.740 20.423 1.00 20.56 148 GLY B O 1
ATOM 2529 N N . VAL B 1 149 ? 36.621 -12.171 18.777 1.00 22.05 149 VAL B N 1
ATOM 2530 C CA . VAL B 1 149 ? 35.604 -11.553 17.879 1.00 21.04 149 VAL B CA 1
ATOM 2531 C C . VAL B 1 149 ? 34.539 -12.613 17.601 1.00 20.72 149 VAL B C 1
ATOM 2532 O O . VAL B 1 149 ? 33.332 -12.270 17.638 1.00 21.82 149 VAL B O 1
ATOM 2536 N N . ALA B 1 150 ? 34.948 -13.856 17.330 1.00 22.14 150 ALA B N 1
ATOM 2537 C CA . ALA B 1 150 ? 34.018 -14.968 17.017 1.00 22.67 150 ALA B CA 1
ATOM 2538 C C . ALA B 1 150 ? 32.974 -15.129 18.120 1.00 22.71 150 ALA B C 1
ATOM 2539 O O . ALA B 1 150 ? 31.784 -15.200 17.799 1.00 24.98 150 ALA B O 1
ATOM 2541 N N . VAL B 1 151 ? 33.395 -15.195 19.383 1.00 20.62 151 VAL B N 1
ATOM 2542 C CA . VAL B 1 151 ? 32.445 -15.394 20.510 1.00 19.39 151 VAL B CA 1
ATOM 2543 C C . VAL B 1 151 ? 31.538 -14.157 20.627 1.00 18.52 151 VAL B C 1
ATOM 2544 O O . VAL B 1 151 ? 30.299 -14.345 20.845 1.00 18.14 151 VAL B O 1
ATOM 2548 N N . LEU B 1 152 ? 32.049 -12.938 20.455 1.00 18.22 152 LEU B N 1
ATOM 2549 C CA . LEU B 1 152 ? 31.205 -11.732 20.696 1.00 18.45 152 LEU B CA 1
ATOM 2550 C C . LEU B 1 152 ? 30.141 -11.689 19.606 1.00 18.66 152 LEU B C 1
ATOM 2551 O O . LEU B 1 152 ? 28.980 -11.396 19.867 1.00 18.12 152 LEU B O 1
ATOM 2556 N N . SER B 1 153 ? 30.565 -12.007 18.402 1.00 21.62 153 SER B N 1
ATOM 2557 C CA . SER B 1 153 ? 29.730 -11.954 17.187 1.00 21.68 153 SER B CA 1
ATOM 2558 C C . SER B 1 153 ? 28.645 -13.041 17.327 1.00 20.75 153 SER B C 1
ATOM 2559 O O . SER B 1 153 ? 27.452 -12.736 17.099 1.00 20.14 153 SER B O 1
ATOM 2562 N N . ALA B 1 154 ? 29.007 -14.248 17.780 1.00 19.00 154 ALA B N 1
ATOM 2563 C CA . ALA B 1 154 ? 28.036 -15.354 17.970 1.00 18.37 154 ALA B CA 1
ATOM 2564 C C . ALA B 1 154 ? 27.067 -15.013 19.109 1.00 18.43 154 ALA B C 1
ATOM 2565 O O . ALA B 1 154 ? 25.848 -15.234 18.931 1.00 20.20 154 ALA B O 1
ATOM 2567 N N . TYR B 1 155 ? 27.554 -14.459 20.217 1.00 18.80 155 TYR B N 1
ATOM 2568 C CA . TYR B 1 155 ? 26.691 -14.076 21.366 1.00 19.80 155 TYR B CA 1
ATOM 2569 C C . TYR B 1 155 ? 25.701 -13.009 20.903 1.00 19.03 155 TYR B C 1
ATOM 2570 O O . TYR B 1 155 ? 24.517 -13.156 21.165 1.00 20.79 155 TYR B O 1
ATOM 2579 N N . ALA B 1 156 ? 26.158 -11.9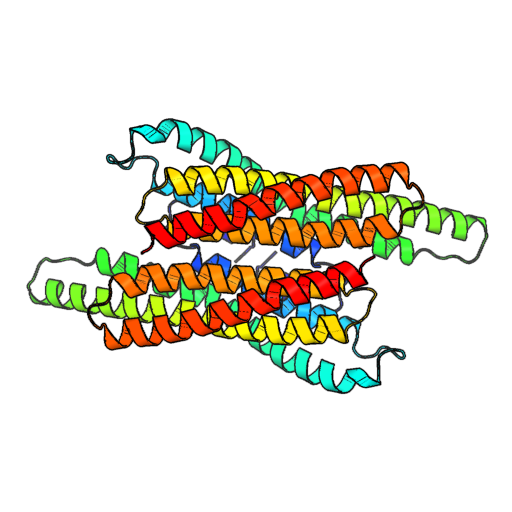92 20.186 1.00 19.96 156 ALA B N 1
ATOM 2580 C CA . ALA B 1 156 ? 25.288 -10.930 19.636 1.00 20.46 156 ALA B CA 1
ATOM 2581 C C . ALA B 1 156 ? 24.195 -11.564 18.785 1.00 20.36 156 ALA B C 1
ATOM 2582 O O . ALA B 1 156 ? 23.044 -11.169 18.914 1.00 22.15 156 ALA B O 1
ATOM 2584 N N . GLY B 1 157 ? 24.542 -12.523 17.938 1.00 21.58 157 GLY B N 1
ATOM 2585 C CA . GLY B 1 157 ? 23.567 -13.179 17.037 1.00 23.17 157 GLY B CA 1
ATOM 2586 C C . GLY B 1 157 ? 22.526 -13.983 17.809 1.00 22.67 157 GLY B C 1
ATOM 2587 O O . GLY B 1 157 ? 21.294 -13.878 17.505 1.00 24.34 157 GLY B O 1
ATOM 2588 N N . LEU B 1 158 ? 22.978 -14.736 18.800 1.00 21.37 158 LEU B N 1
ATOM 2589 C CA . LEU B 1 158 ? 22.086 -15.514 19.685 1.00 23.67 158 LEU B CA 1
ATOM 2590 C C . LEU B 1 158 ? 21.048 -14.587 20.327 1.00 22.59 158 LEU B C 1
ATOM 2591 O O . LEU B 1 158 ? 19.832 -14.893 20.282 1.00 20.90 158 LEU B O 1
ATOM 2596 N N . ARG B 1 159 ? 21.490 -13.497 20.934 1.00 22.46 159 ARG B N 1
ATOM 2597 C CA . ARG B 1 159 ? 20.549 -12.616 21.678 1.00 24.77 159 ARG B CA 1
ATOM 2598 C C . ARG B 1 159 ? 19.678 -11.792 20.732 1.00 22.06 159 ARG B C 1
ATOM 2599 O O . ARG B 1 159 ? 18.528 -11.502 21.086 1.00 22.99 159 ARG B O 1
ATOM 2607 N N . SER B 1 160 ? 20.200 -11.422 19.570 1.00 22.20 160 SER B N 1
ATOM 2608 C CA . SER B 1 160 ? 19.420 -10.729 18.525 1.00 21.32 160 SER B CA 1
ATOM 2609 C C . SER B 1 160 ? 18.289 -11.655 18.074 1.00 19.45 160 SER B C 1
ATOM 2610 O O . SER B 1 160 ? 17.135 -11.225 18.159 1.00 18.30 160 SER B O 1
ATOM 2613 N N . ALA B 1 161 ? 18.587 -12.896 17.672 1.00 19.87 161 ALA B N 1
ATOM 2614 C CA . ALA B 1 161 ? 17.557 -13.879 17.275 1.00 19.88 161 ALA B CA 1
ATOM 2615 C C . ALA B 1 161 ? 16.593 -14.129 18.449 1.00 20.48 161 ALA B C 1
ATOM 2616 O O . ALA B 1 161 ? 15.362 -14.284 18.220 1.00 18.90 161 ALA B O 1
ATOM 2618 N N . ALA B 1 162 ? 17.100 -14.142 19.682 1.00 19.42 162 ALA B N 1
ATOM 2619 C CA . ALA B 1 162 ? 16.260 -14.389 20.877 1.00 20.26 162 ALA B CA 1
ATOM 2620 C C . ALA B 1 162 ? 15.125 -13.367 20.960 1.00 20.00 162 ALA B C 1
ATOM 2621 O O . ALA B 1 162 ? 14.030 -13.774 21.353 1.00 18.29 162 ALA B O 1
ATOM 2623 N N . LEU B 1 163 ? 15.396 -12.086 20.677 1.00 19.70 163 LEU B N 1
ATOM 2624 C CA . LEU B 1 163 ? 14.382 -11.012 20.800 1.00 21.10 163 LEU B CA 1
ATOM 2625 C C . LEU B 1 163 ? 13.254 -11.254 19.792 1.00 22.50 163 LEU B C 1
ATOM 2626 O O . LEU B 1 163 ? 12.074 -11.025 20.142 1.00 23.86 163 LEU B O 1
ATOM 2631 N N . ASN B 1 164 ? 13.615 -11.673 18.576 1.00 23.34 164 ASN B N 1
ATOM 2632 C CA . ASN B 1 164 ? 12.662 -12.082 17.514 1.00 23.43 164 ASN B CA 1
ATOM 2633 C C . ASN B 1 164 ? 11.864 -13.314 17.947 1.00 22.55 164 ASN B C 1
ATOM 2634 O O . ASN B 1 164 ? 10.649 -13.364 17.643 1.00 22.67 164 ASN B O 1
ATOM 2639 N N . VAL B 1 165 ? 12.485 -14.269 18.640 1.00 22.32 165 VAL B N 1
ATOM 2640 C CA . VAL B 1 165 ? 11.713 -15.401 19.225 1.00 23.26 165 VAL B CA 1
ATOM 2641 C C . VAL B 1 165 ? 10.667 -14.777 20.146 1.00 23.36 165 VAL B C 1
ATOM 2642 O O . VAL B 1 165 ? 9.474 -15.087 19.989 1.00 23.10 165 VAL B O 1
ATOM 2646 N N . TYR B 1 166 ? 11.070 -13.894 21.052 1.00 22.97 166 TYR B N 1
ATOM 2647 C CA . TYR B 1 166 ? 10.097 -13.331 22.018 1.00 24.82 166 TYR B CA 1
ATOM 2648 C C . TYR B 1 166 ? 9.000 -12.598 21.246 1.00 26.21 166 TYR B C 1
ATOM 2649 O O . TYR B 1 166 ? 7.813 -12.738 21.609 1.00 27.43 166 TYR B O 1
ATOM 2658 N N . VAL B 1 167 ? 9.361 -11.810 20.230 1.00 26.22 167 VAL B N 1
ATOM 2659 C CA . VAL B 1 167 ? 8.360 -10.935 19.547 1.00 27.78 167 VAL B CA 1
ATOM 2660 C C . VAL B 1 167 ? 7.291 -11.819 18.892 1.00 26.94 167 VAL B C 1
ATOM 2661 O O . VAL B 1 167 ? 6.117 -11.564 19.102 1.00 24.92 167 VAL B O 1
ATOM 2665 N N . ASN B 1 168 ? 7.687 -12.859 18.175 1.00 25.72 168 ASN B N 1
ATOM 2666 C CA . ASN B 1 168 ? 6.736 -13.693 17.407 1.00 27.06 168 ASN B CA 1
ATOM 2667 C C . ASN B 1 168 ? 5.981 -14.655 18.357 1.00 27.07 168 ASN B C 1
ATOM 2668 O O . ASN B 1 168 ? 4.746 -14.818 18.188 1.00 24.19 168 ASN B O 1
ATOM 2673 N N . ALA B 1 169 ? 6.646 -15.251 19.346 1.00 25.59 169 ALA B N 1
ATOM 2674 C CA . ALA B 1 169 ? 6.005 -16.227 20.264 1.00 26.73 169 ALA B CA 1
ATOM 2675 C C . ALA B 1 169 ? 4.797 -15.576 20.950 1.00 26.60 169 ALA B C 1
ATOM 2676 O O . ALA B 1 169 ? 3.839 -16.297 21.237 1.00 27.63 169 ALA B O 1
ATOM 2678 N N . LYS B 1 170 ? 4.804 -14.258 21.140 1.00 26.53 170 LYS B N 1
ATOM 2679 C CA . LYS B 1 170 ? 3.755 -13.539 21.911 1.00 29.47 170 LYS B CA 1
ATOM 2680 C C . LYS B 1 170 ? 2.425 -13.513 21.123 1.00 29.08 170 LYS B C 1
ATOM 2681 O O . LYS B 1 170 ? 1.351 -13.446 21.755 1.00 26.42 170 LYS B O 1
ATOM 2687 N N . GLY B 1 171 ? 2.445 -13.585 19.786 1.00 28.45 171 GLY B N 1
ATOM 2688 C CA . GLY B 1 171 ? 1.202 -13.582 18.987 1.00 26.23 171 GLY B CA 1
ATOM 2689 C C . GLY B 1 171 ? 0.572 -14.958 18.796 1.00 25.14 171 GLY B C 1
ATOM 2690 O O . GLY B 1 171 ? -0.464 -15.024 18.150 1.00 25.56 171 GLY B O 1
ATOM 2691 N N . LEU B 1 172 ? 1.181 -16.039 19.273 1.00 24.72 172 LEU B N 1
ATOM 2692 C CA . LEU B 1 172 ? 0.711 -17.402 18.938 1.00 26.61 172 LEU B CA 1
ATOM 2693 C C . LEU B 1 172 ? -0.483 -17.792 19.818 1.00 26.90 172 LEU B C 1
ATOM 2694 O O . LEU B 1 172 ? -0.420 -17.584 21.045 1.00 25.08 172 LEU B O 1
ATOM 2699 N N . ASP B 1 173 ? -1.532 -18.335 19.190 1.00 29.34 173 ASP B N 1
ATOM 2700 C CA . ASP B 1 173 ? -2.685 -19.025 19.833 1.00 31.36 173 ASP B CA 1
ATOM 2701 C C . ASP B 1 173 ? -2.208 -20.301 20.550 1.00 31.30 173 ASP B C 1
ATOM 2702 O O . ASP B 1 173 ? -2.667 -20.601 21.686 1.00 33.62 173 ASP B O 1
ATOM 2707 N N . ASP B 1 174 ? -1.342 -21.062 19.896 1.00 28.56 174 ASP B N 1
ATOM 2708 C CA . ASP B 1 174 ? -0.800 -22.332 20.416 1.00 28.67 174 ASP B CA 1
ATOM 2709 C C . ASP B 1 174 ? 0.236 -22.024 21.510 1.00 30.73 174 ASP B C 1
ATOM 2710 O O . ASP B 1 174 ? 1.420 -21.821 21.188 1.00 33.09 174 ASP B O 1
ATOM 2715 N N . ARG B 1 175 ? -0.186 -22.061 22.775 1.00 30.31 175 ARG B N 1
ATOM 2716 C CA . ARG B 1 175 ? 0.673 -21.798 23.952 1.00 31.11 175 ARG B CA 1
ATOM 2717 C C . ARG B 1 175 ? 1.620 -22.972 24.250 1.00 31.87 175 ARG B C 1
ATOM 2718 O O . ARG B 1 175 ? 2.753 -22.699 24.683 1.00 35.33 175 ARG B O 1
ATOM 2726 N N . ALA B 1 176 ? 1.252 -24.226 23.987 1.00 31.08 176 ALA B N 1
ATOM 2727 C CA . ALA B 1 176 ? 2.197 -25.361 24.108 1.00 31.04 176 ALA B CA 1
ATOM 2728 C C . ALA B 1 176 ? 3.406 -25.083 23.214 1.00 31.34 176 ALA B C 1
ATOM 2729 O O . ALA B 1 176 ? 4.547 -25.086 23.727 1.00 33.46 176 ALA B O 1
ATOM 2731 N N . PHE B 1 177 ? 3.171 -24.786 21.932 1.00 30.57 177 PHE B N 1
ATOM 2732 C CA . PHE B 1 177 ? 4.243 -24.436 20.966 1.00 27.89 177 PHE B CA 1
ATOM 2733 C C . PHE B 1 177 ? 5.067 -23.255 21.512 1.00 26.38 177 PHE B C 1
ATOM 2734 O O . PHE B 1 177 ? 6.292 -23.354 21.634 1.00 25.99 177 PHE B O 1
ATOM 2742 N N . ALA B 1 178 ? 4.428 -22.139 21.842 1.00 26.79 178 ALA B N 1
ATOM 2743 C CA . ALA B 1 178 ? 5.135 -20.943 22.356 1.00 28.25 178 ALA B CA 1
ATOM 2744 C C . ALA B 1 178 ? 5.996 -21.328 23.571 1.00 28.45 178 ALA B C 1
ATOM 2745 O O . ALA B 1 178 ? 7.196 -20.983 23.562 1.00 24.86 178 ALA B O 1
ATOM 2747 N N . GLU B 1 179 ? 5.441 -22.051 24.548 1.00 31.41 179 GLU B N 1
ATOM 2748 C CA . GLU B 1 179 ? 6.116 -22.241 25.868 1.00 34.66 179 GLU B CA 1
ATOM 2749 C C . GLU B 1 179 ? 7.277 -23.233 25.702 1.00 33.40 179 GLU B C 1
ATOM 2750 O O . GLU B 1 179 ? 8.334 -22.985 26.301 1.00 32.35 179 GLU B O 1
ATOM 2756 N N . GLU B 1 180 ? 7.169 -24.249 24.846 1.00 35.68 180 GLU B N 1
ATOM 2757 C CA . GLU B 1 180 ? 8.321 -25.171 24.623 1.00 39.08 180 GLU B CA 1
ATOM 2758 C C . GLU B 1 180 ? 9.479 -24.381 23.979 1.00 35.96 180 GLU B C 1
ATOM 2759 O O . GLU B 1 180 ? 10.653 -24.566 24.386 1.00 30.33 180 GLU B O 1
ATOM 2765 N N . ARG B 1 181 ? 9.178 -23.554 22.976 1.00 32.12 181 ARG B N 1
ATOM 2766 C CA . ARG B 1 181 ? 10.211 -22.751 22.282 1.00 31.37 181 ARG B CA 1
ATOM 2767 C C . ARG B 1 181 ? 10.820 -21.774 23.287 1.00 27.36 181 ARG B C 1
ATOM 2768 O O . ARG B 1 181 ? 12.052 -21.599 23.257 1.00 26.22 181 ARG B O 1
ATOM 2776 N N . LEU B 1 182 ? 10.001 -21.152 24.135 1.00 25.35 182 LEU B N 1
ATOM 2777 C CA . LEU B 1 182 ? 10.512 -20.142 25.103 1.00 27.16 182 LEU B CA 1
ATOM 2778 C C . LEU B 1 182 ? 11.404 -20.840 26.137 1.00 28.37 182 LEU B C 1
ATOM 2779 O O . LEU B 1 182 ? 12.487 -20.288 26.418 1.00 29.14 182 LEU B O 1
ATOM 2784 N N . LYS B 1 183 ? 10.998 -22.012 26.641 1.00 29.94 183 LYS B N 1
ATOM 2785 C CA . LYS B 1 183 ? 11.781 -22.849 27.597 1.00 33.14 183 LYS B CA 1
ATOM 2786 C C . LYS B 1 183 ? 13.141 -23.197 26.980 1.00 29.85 183 LYS B C 1
ATOM 2787 O O . LYS B 1 183 ? 14.187 -22.975 27.623 1.00 28.13 183 LYS B O 1
ATOM 2793 N N . GLU B 1 184 ? 13.144 -23.685 25.746 1.00 27.74 184 GLU B N 1
ATOM 2794 C CA . GLU B 1 184 ? 14.411 -23.993 25.052 1.00 27.17 184 GLU B CA 1
ATOM 2795 C C . GLU B 1 184 ? 15.251 -22.712 24.888 1.00 26.61 184 GLU B C 1
ATOM 2796 O O . GLU B 1 184 ? 16.447 -22.764 25.191 1.00 27.02 184 GLU B O 1
ATOM 2802 N N . LEU B 1 185 ? 14.675 -21.590 24.445 1.00 27.55 185 LEU B N 1
ATOM 2803 C CA . LEU B 1 185 ? 15.432 -20.305 24.315 1.00 26.15 185 LEU B CA 1
ATOM 2804 C C . LEU B 1 185 ? 16.109 -19.894 25.640 1.00 27.16 185 LEU B C 1
ATOM 2805 O O . LEU B 1 185 ? 17.296 -19.423 25.612 1.00 26.08 185 LEU B O 1
ATOM 2810 N N . GLU B 1 186 ? 15.402 -20.026 26.764 1.00 26.83 186 GLU B N 1
ATOM 2811 C CA . GLU B 1 186 ? 15.912 -19.572 28.088 1.00 30.25 186 GLU B CA 1
ATOM 2812 C C . GLU B 1 186 ? 17.166 -20.379 28.460 1.00 30.21 186 GLU B C 1
ATOM 2813 O O . GLU B 1 186 ? 18.129 -19.772 28.964 1.00 30.82 186 GLU B O 1
ATOM 2819 N N . GLY B 1 187 ? 17.177 -21.685 28.163 1.00 28.29 187 GLY B N 1
ATOM 2820 C CA . GLY B 1 187 ? 18.359 -22.535 28.331 1.00 28.08 187 GLY B CA 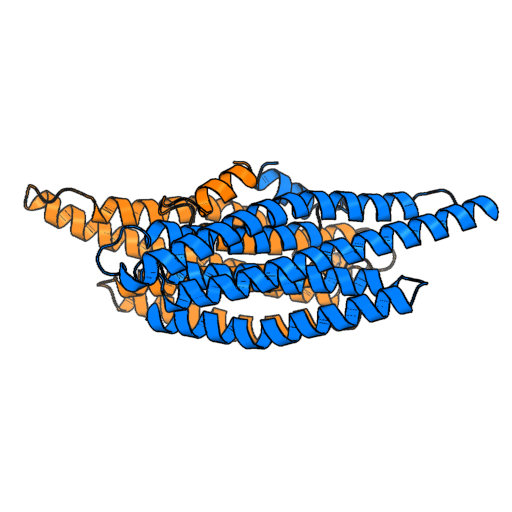1
ATOM 2821 C C . GLY B 1 187 ? 19.539 -22.050 27.502 1.00 29.58 187 GLY B C 1
ATOM 2822 O O . GLY B 1 187 ? 20.671 -21.979 28.052 1.00 28.38 187 GLY B O 1
ATOM 2823 N N . LEU B 1 188 ? 19.334 -21.797 26.206 1.00 29.77 188 LEU B N 1
ATOM 2824 C CA . LEU B 1 188 ? 20.445 -21.345 25.313 1.00 29.12 188 LEU B CA 1
ATOM 2825 C C . LEU B 1 188 ? 21.019 -20.024 25.849 1.00 26.10 188 LEU B C 1
ATOM 2826 O O . LEU B 1 188 ? 22.249 -19.899 25.878 1.00 24.51 188 LEU B O 1
ATOM 2831 N N . LEU B 1 189 ? 20.154 -19.096 26.282 1.00 25.25 189 LEU B N 1
ATOM 2832 C CA . LEU B 1 189 ? 20.523 -17.728 26.741 1.00 25.44 189 LEU B CA 1
ATOM 2833 C C . LEU B 1 189 ? 21.326 -17.803 28.052 1.00 26.73 189 LEU B C 1
ATOM 2834 O O . LEU B 1 189 ? 22.376 -17.136 28.147 1.00 24.86 189 LEU B O 1
ATOM 2839 N N . ALA B 1 190 ? 20.864 -18.577 29.037 1.00 27.15 190 ALA B N 1
ATOM 2840 C CA . ALA B 1 190 ? 21.528 -18.677 30.356 1.00 26.97 190 ALA B CA 1
ATOM 2841 C C . ALA B 1 190 ? 22.915 -19.323 30.187 1.00 28.41 190 ALA B C 1
ATOM 2842 O O . ALA B 1 190 ? 23.882 -18.815 30.756 1.00 28.24 190 ALA B O 1
ATOM 2844 N N . GLU B 1 191 ? 23.028 -20.370 29.365 1.00 30.83 191 GLU B N 1
ATOM 2845 C CA . GLU B 1 191 ? 24.327 -21.020 29.055 1.00 30.86 191 GLU B CA 1
ATOM 2846 C C . GLU B 1 191 ? 25.270 -20.029 28.358 1.00 30.60 191 GLU B C 1
ATOM 2847 O O . GLU B 1 191 ? 26.417 -19.888 28.787 1.00 28.83 191 GLU B O 1
ATOM 2853 N N . ALA B 1 192 ? 24.822 -19.402 27.275 1.00 29.80 192 ALA B N 1
ATOM 2854 C CA . ALA B 1 192 ? 25.666 -18.505 26.454 1.00 30.23 192 ALA B CA 1
ATOM 2855 C C . ALA B 1 192 ? 26.093 -17.301 27.303 1.00 29.14 192 ALA B C 1
ATOM 2856 O O . ALA B 1 192 ? 27.268 -16.905 27.220 1.00 29.63 192 ALA B O 1
ATOM 2858 N N . GLY B 1 193 ? 25.198 -16.744 28.112 1.00 29.24 193 GLY B N 1
ATOM 2859 C CA . GLY B 1 193 ? 25.575 -15.634 29.004 1.00 32.95 193 GLY B CA 1
ATOM 2860 C C . GLY B 1 193 ? 26.790 -15.999 29.862 1.00 36.42 193 GLY B C 1
ATOM 2861 O O . GLY B 1 193 ? 27.766 -15.227 29.890 1.00 37.73 193 GLY B O 1
ATOM 2862 N N . ALA B 1 194 ? 26.755 -17.171 30.504 1.00 36.06 194 ALA B N 1
ATOM 2863 C CA . ALA B 1 194 ? 27.831 -17.688 31.383 1.00 34.57 194 ALA B CA 1
ATOM 2864 C C . ALA B 1 194 ? 29.145 -17.824 30.595 1.00 33.33 194 ALA B C 1
ATOM 2865 O O . ALA B 1 194 ? 30.200 -17.477 31.139 1.00 39.08 194 ALA B O 1
ATOM 2867 N N . LEU B 1 195 ? 29.093 -18.297 29.350 1.00 30.16 195 LEU B N 1
ATOM 2868 C CA . LEU B 1 195 ? 30.305 -18.706 28.596 1.00 29.95 195 LEU B CA 1
ATOM 2869 C C . LEU B 1 195 ? 30.938 -17.498 27.893 1.00 30.89 195 LEU B C 1
ATOM 2870 O O . LEU B 1 195 ? 32.187 -17.446 27.792 1.00 28.79 195 LEU B O 1
ATOM 2875 N N . ASN B 1 196 ? 30.114 -16.592 27.371 1.00 28.92 196 ASN B N 1
ATOM 2876 C CA . ASN B 1 196 ? 30.583 -15.459 26.530 1.00 28.92 196 ASN B CA 1
ATOM 2877 C C . ASN B 1 196 ? 31.665 -14.681 27.286 1.00 26.65 196 ASN B C 1
ATOM 2878 O O . ASN B 1 196 ? 32.744 -14.524 26.746 1.00 23.01 196 ASN B O 1
ATOM 2883 N N . GLU B 1 197 ? 31.370 -14.252 28.509 1.00 29.88 197 GLU B N 1
ATOM 2884 C CA . GLU B 1 197 ? 32.243 -13.368 29.311 1.00 33.51 197 GLU B CA 1
ATOM 2885 C C . GLU B 1 197 ? 33.571 -14.089 29.606 1.00 31.97 19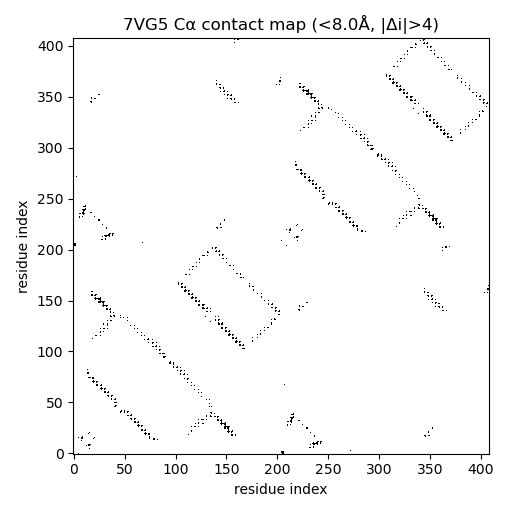7 GLU B C 1
ATOM 2886 O O . GLU B 1 197 ? 34.617 -13.445 29.507 1.00 32.31 197 GLU B O 1
ATOM 2892 N N . ARG B 1 198 ? 33.537 -15.392 29.848 1.00 28.78 198 ARG B N 1
ATOM 2893 C CA . ARG B 1 198 ? 34.713 -16.211 30.237 1.00 30.68 198 ARG B CA 1
ATOM 2894 C C . ARG B 1 198 ? 35.612 -16.456 29.016 1.00 28.84 198 ARG B C 1
ATOM 2895 O O . ARG B 1 198 ? 36.861 -16.370 29.152 1.00 30.58 198 ARG B O 1
ATOM 2903 N N . ILE B 1 199 ? 35.032 -16.743 27.854 1.00 26.08 199 ILE B N 1
ATOM 2904 C CA . ILE B 1 199 ? 35.814 -16.892 26.593 1.00 25.59 199 ILE B CA 1
ATOM 2905 C C . ILE B 1 199 ? 36.411 -15.511 26.234 1.00 26.16 199 ILE B C 1
ATOM 2906 O O . ILE B 1 199 ? 37.654 -15.408 26.050 1.00 24.17 199 ILE B O 1
ATOM 2911 N N . TYR B 1 200 ? 35.599 -14.454 26.203 1.00 25.62 200 TYR B N 1
ATOM 2912 C CA . TYR B 1 200 ? 36.116 -13.074 26.007 1.00 26.77 200 TYR B CA 1
ATOM 2913 C C . TYR B 1 200 ? 37.316 -12.835 26.929 1.00 27.84 200 TYR B C 1
ATOM 2914 O O . TYR B 1 200 ? 38.345 -12.331 26.427 1.00 26.28 200 TYR B O 1
ATOM 2923 N N . GLU B 1 201 ? 37.200 -13.177 28.219 1.00 28.76 201 GLU B N 1
ATOM 2924 C CA . GLU B 1 201 ? 38.238 -12.858 29.236 1.00 32.34 201 GLU B CA 1
ATOM 2925 C C . GLU B 1 201 ? 39.484 -13.698 28.971 1.00 29.56 201 GLU B C 1
ATOM 2926 O O . GLU B 1 201 ? 40.565 -13.142 29.082 1.00 29.18 201 GLU B O 1
ATOM 2932 N N . THR B 1 202 ? 39.344 -14.988 28.665 1.00 29.09 202 THR B N 1
ATOM 2933 C CA . THR B 1 202 ? 40.487 -15.837 28.237 1.00 31.89 202 THR B CA 1
ATOM 2934 C C . THR B 1 202 ? 41.230 -15.141 27.091 1.00 31.13 202 THR B C 1
ATOM 2935 O O . THR B 1 202 ? 42.440 -14.906 27.238 1.00 31.83 202 THR B O 1
ATOM 2939 N N . VAL B 1 203 ? 40.530 -14.788 26.012 1.00 29.75 203 VAL B N 1
ATOM 2940 C CA . VAL B 1 203 ? 41.163 -14.161 24.811 1.00 30.38 203 VAL B CA 1
ATOM 2941 C C . VAL B 1 203 ? 41.835 -12.847 25.233 1.00 32.10 203 VAL B C 1
ATOM 2942 O O . VAL B 1 203 ? 42.985 -12.628 24.835 1.00 31.81 203 VAL B O 1
ATOM 2946 N N . LYS B 1 204 ? 41.148 -12.020 26.020 1.00 32.66 204 LYS B N 1
ATOM 2947 C CA . LYS B 1 204 ? 41.652 -10.686 26.441 1.00 34.33 204 LYS B CA 1
ATOM 2948 C C . LYS B 1 204 ? 42.967 -10.884 27.192 1.00 36.61 204 LYS B C 1
ATOM 2949 O O . LYS B 1 204 ? 43.951 -10.173 26.892 1.00 33.53 204 LYS B O 1
ATOM 2955 N N . SER B 1 205 ? 43.008 -11.865 28.087 1.00 38.12 205 SER B N 1
ATOM 2956 C CA . SER B 1 205 ? 44.171 -12.088 28.980 1.00 42.94 205 SER B CA 1
ATOM 2957 C C . SER B 1 205 ? 45.334 -12.623 28.136 1.00 43.62 205 SER B C 1
ATOM 2958 O O . SER B 1 205 ? 46.459 -12.150 28.331 1.00 46.48 205 SER B O 1
ATOM 2961 N N . LYS B 1 206 ? 45.057 -13.511 27.178 1.00 43.66 206 LYS B N 1
ATOM 2962 C CA . LYS B 1 206 ? 46.091 -14.052 26.261 1.00 43.28 206 LYS B CA 1
ATOM 2963 C C . LYS B 1 206 ? 46.554 -12.976 25.272 1.00 47.30 206 LYS B C 1
ATOM 2964 O O . LYS B 1 206 ? 47.584 -13.204 24.654 1.00 48.87 206 LYS B O 1
ATOM 2970 N N . VAL B 1 207 ? 45.836 -11.861 25.109 1.00 50.33 207 VAL B N 1
ATOM 2971 C CA . VAL B 1 207 ? 46.282 -10.767 24.198 1.00 56.41 207 VAL B CA 1
ATOM 2972 C C . VAL B 1 207 ? 47.448 -10.002 24.847 1.00 62.68 207 VAL B C 1
ATOM 2973 O O . VAL B 1 207 ? 48.419 -9.726 24.120 1.00 68.10 207 VAL B O 1
ATOM 2977 N N . ASN B 1 208 ? 47.372 -9.690 26.149 1.00 66.76 208 ASN B N 1
ATOM 2978 C CA . ASN B 1 208 ? 48.422 -8.941 26.902 1.00 67.39 208 ASN B CA 1
ATOM 2979 C C . ASN B 1 208 ? 48.668 -9.608 28.260 1.00 63.40 208 ASN B C 1
ATOM 2980 O O . ASN B 1 208 ? 49.571 -10.439 28.328 1.00 58.94 208 ASN B O 1
#

Radius of gyration: 21.77 Å; Cα contacts (8 Å, |Δi|>4): 725; chains: 2; bounding box: 87×49×34 Å

Nearest PDB structures (foldseek):
  7vg5-assembly1_B  TM=1.005E+00  e=4.887E-28  Methylorubrum extorquens AM1
  7vg4-assembly1_A  TM=9.920E-01  e=5.531E-25  Methylorubrum extorquens AM1
  7vg4-assembly3_E  TM=9.792E-01  e=1.300E-23  Methylorubrum extorquens AM1
  7vg4-assembly3_F  TM=9.824E-01  e=2.373E-20  Methylorubrum extorquens AM1
  2pfd-assembly1_A  TM=9.424E-01  e=1.378E-10  Rattus norvegicus

Sequence (408 aa):
ETIETFLDGLASSAPTPGGGGAAAISGAMGAALVSMVCNLTIGKKKYVEVEADLKQVLEKSEGLRRTLTGMIADDVEAFDAVMGAYGLPKNTDEEKAARAAKIQEALKTATDVPLACCRVCREVIDLAEIVAEKGNLNVISDAGVAVLSAYAGLRSAALNVYVNAKGLDDRAFAEERLKELEGLLAEAGALNERIYETVKSKVNETIETFLDGLASSAPTPGGGGAAAISGAMGAALVSMVCNLTIGKKKYVEVEADLKQVLEKSEGLRRTLTGMIADDVEAFDAVMGAYGLPKNTDEEKAARAAKIQEALKTATDVPLACCRVCREVIDLAEIVAEKGNLNVISDAGVAVLSAYAGLRSAALNVYVNAKGLDDRAFAEERLKELEGLLAEAGALNERIYETVKSKVN

Organism: Methylorubrum extorquens (strain ATCC 14718 / DSM 1338 / JCM 2805 / NCIMB 9133 / AM1) (NCBI:txid272630)

Foldseek 3Di:
DDPVVQVVQAVDPNQPPYLQLLLLVLQLLLLVLLLVLLVQQQPDPVQVVCNVVSVVLNVVSVVLNVVSNVLSVQLRVLVVQLVVLCPFDDPDPVSVVSSLVSNQVSLLSNQVSLLVQLVSLLVSLVSLQVCCVRTDLVSNVSSLSSLVSSLSSNVSSLVSNVVSLVSHPPVVSSVVSNVSSVVSNVSSVVRNVVSNVSSVVSND/DDPVVQVVQAPDPPCPPYLLLLLLVLLLLLLVLLLVLLVQFAPDPVQVVCNVVSVVLNVLSVVLNVVSNVLSVQLVVLVVQLVVLCPFDDPDPVSVVVSVVSNQVSLLSQLVSLLVSLVSLLVSLVSLLSCLVRTDLVSNVSSLSSLVSSLSSNVSSLVSNVVSLVPHPPVVSSVVSNVSSVVSNVVSVVRSVVSNVSSVVSND

Solvent-accessible surface area: 16768 Å² total; per-residue (Å²): 126,49,19,101,71,5,2,68,21,0,3,36,63,41,53,20,18,11,2,6,0,0,1,1,8,2,0,0,1,0,0,0,0,0,0,3,0,0,46,34,0,38,48,99,177,154,32,84,162,24,48,75,65,0,122,103,3,41,124,89,0,49,22,20,30,170,64,0,22,37,18,18,59,62,18,39,110,4,61,65,53,2,69,45,8,104,66,63,78,111,136,78,128,146,65,120,58,45,44,52,61,119,16,28,104,9,11,42,68,4,0,54,24,2,1,23,4,0,93,15,0,32,85,0,0,57,10,0,61,51,0,0,93,72,4,8,87,132,16,3,10,9,0,0,0,0,0,7,1,0,33,6,0,0,16,1,0,0,0,17,0,8,33,11,0,116,34,6,114,56,103,81,28,0,100,112,46,30,160,68,0,84,32,23,21,73,85,0,32,47,44,4,77,161,4,2,82,40,0,52,78,78,3,108,124,51,19,98,69,4,2,72,20,0,1,43,58,46,46,17,21,8,2,6,0,0,1,1,8,2,0,0,1,0,0,0,0,0,0,4,0,0,46,30,1,38,65,88,196,164,39,101,165,24,49,74,63,0,119,103,7,44,122,103,0,64,19,22,28,178,53,0,28,38,16,18,49,65,17,36,108,7,62,61,38,6,86,42,2,104,66,70,66,116,128,73,116,134,56,101,62,50,43,56,65,76,16,42,93,2,9,61,66,3,0,53,27,2,1,26,5,0,94,14,0,34,86,0,0,58,11,0,62,54,0,1,104,71,5,9,100,121,25,2,10,10,0,0,1,0,0,7,1,0,36,5,0,0,17,2,0,0,0,19,0,10,37,10,1,122,33,8,119,56,100,82,27,0,96,110,52,35,167,59,0,82,35,24,19,74,89,0,28,46,41,4,73,161,6,6,78,40,0,64,77,73,4,110

B-factor: mean 36.55, std 11.93, range [16.46, 85.87]